Protein AF-M7BWY9-F1 (afdb_monomer)

Foldseek 3Di:
DVVPPVVPPQCVLDPPPPDPQLVVQLVVLLVLPLLLCLQVPPVRPALLNVLLVLVVVLSVLLSVQLVVLDLVSLVVSLVSLLVNLVRDPCSLVVLQVLLVSLVVCVVVVNDDNSNVSNLLSNLVSNVVSSCVPPVCNCVCPPPPSNVSSVVSNVVSVVVVVLVVCVVVDDPVVNVVCVCVVCVVCVVVCVVVCVVVVVVVVVVVVVVVVVVVVDPPCVSVCSSSCSSVVSVVLVVLCCVLVVVVVCVVDPDDDPPPDDDDDDDDDDDDDDDDDDPPDPDDPDPPPPPPPNVRSVVSVVVSVVVVVVSSVVSVVCCVPPRPDDPQWDWDADPVRDTDIDNVNLVVLVCCVPPDDPPDDDDDPPVCPCVSVVSD

Radius of gyration: 30.86 Å; Cα contacts (8 Å, |Δi|>4): 227; chains: 1; bounding box: 88×74×75 Å

Organism: Chelonia mydas (NCBI:txid8469)

InterPro domains:
  IPR003674 Oligosaccharyl transferase, STT3 subunit [PTHR13872] (26-201)
  IPR048307 Oligosaccharyl transferase STT3, N-terminal domain [PF02516] (26-194)

Mean predicted aligned error: 15.37 Å

Nearest PDB structures (foldseek):
  6s7t-assembly1_A  TM=7.954E-01  e=1.958E-26  Homo sapiens
  8b6l-assembly1_I  TM=8.012E-01  e=1.829E-20  Homo sapiens
  6ezn-assembly1_F  TM=8.150E-01  e=1.768E-17  Saccharomyces cerevisiae S288C
  6s7o-assembly1_A  TM=7.608E-01  e=2.836E-18  Homo sapiens
  8agc-assembly1_A  TM=7.585E-01  e=3.847E-16  Saccharomyces cerevisiae

pLDDT: mean 71.1, std 20.07, range [24.83, 95.31]

Sequence (372 aa):
MINKVNLLTGEELIRVPSSIPQLSLSTLFLLKVPGYISRSVAGSFDNEGIAIFALQFTYYLWVKSVKTGSVFWTICCCLSYFYMVSAWGGYVFIINLIPLHVFVLLLMQRYSRRVYIAYSTFYIVGLILSMQIPFVGFQPIRTSEHMAAAGVFALLQAYAFLQYLRDRLTKQEFQTLFFLGVSLAAGVVFLSVIYLTYTVALYAISAVYFAGVMVRLMLTLTPVVCMLSAIAFSNVFEHYLGDDMKRENPPIEDSSDEDDKRNPGNLYDKAGKVRKHVSEQEKTEEGLGPNIKSIVTMLMLMLLMMFAVHCTWVTSNAYSSPSVVLASYNHDGTRNILDDFREAYYWLRQNTDEHARVMSWWDYGYQIAGIR

Secondary structure (DSSP, 8-state):
-TTTTTTHHHHSTT----SHHHHHHHHHHHHH-HHHHTTT-TT---THHHHHHHHHHHHHHHHHHHHH--HHHHHHHHHHHHHHHHH-TTHHHHHHHHHHHHHHHHHTT---HHHHHHHHHHHHHHHHHHHTSTTTTTHHHHSGGGHHHHHHHHHHHHHHHHHHHHHHS-HHHHHHHHHHHHHHHHHHHHHHHHHHHHHHHHHHHHHHHHHTT-GGGHHHHHHHHHHHHHHHHHHHHHHHHHHHHHHHS----------------------------------------HHHHHHHHHHHHHHHHHHHHHHHHHIIIII---SSSEEEE-TTS-EEEE-HHHHHHHHHHHHS-TT------GGGHHHHHHH-

Structure (mmCIF, N/CA/C/O backbone):
data_AF-M7BWY9-F1
#
_entry.id   AF-M7BWY9-F1
#
loop_
_atom_site.group_PDB
_atom_site.id
_atom_site.type_symbol
_atom_site.label_atom_id
_atom_site.label_alt_id
_atom_site.label_comp_id
_atom_site.label_asym_id
_atom_site.label_entity_id
_atom_site.label_seq_id
_atom_site.pdbx_PDB_ins_code
_atom_site.Cartn_x
_atom_site.Cartn_y
_atom_site.Cartn_z
_atom_site.occupancy
_atom_site.B_iso_or_equiv
_atom_site.auth_seq_id
_atom_site.auth_comp_id
_atom_site.auth_asym_id
_atom_site.auth_atom_id
_atom_site.pdbx_PDB_model_num
ATOM 1 N N . MET A 1 1 ? -16.486 18.067 33.242 1.00 29.41 1 MET A N 1
ATOM 2 C CA . MET A 1 1 ? -15.139 18.324 32.677 1.00 29.41 1 MET A CA 1
ATOM 3 C C . MET A 1 1 ? -14.393 17.062 32.231 1.00 29.41 1 MET A C 1
ATOM 5 O O . MET A 1 1 ? -13.594 17.160 31.317 1.00 29.41 1 MET A O 1
ATOM 9 N N . ILE A 1 2 ? -14.688 15.876 32.781 1.00 26.14 2 ILE A N 1
ATOM 10 C CA . ILE A 1 2 ? -13.944 14.630 32.487 1.00 26.14 2 ILE A CA 1
ATOM 11 C C . ILE A 1 2 ? -14.390 13.932 31.175 1.00 26.14 2 ILE A C 1
ATOM 13 O O . ILE A 1 2 ? -13.629 13.175 30.585 1.00 26.14 2 ILE A O 1
ATOM 17 N N . ASN A 1 3 ? -15.570 14.263 30.629 1.00 25.20 3 ASN A N 1
ATOM 18 C CA . ASN A 1 3 ? -16.097 13.623 29.409 1.00 25.20 3 ASN A CA 1
ATOM 19 C C . ASN A 1 3 ? -15.635 14.236 28.071 1.00 25.20 3 ASN A C 1
ATOM 21 O O . ASN A 1 3 ? -15.865 13.620 27.037 1.00 25.20 3 ASN A O 1
ATOM 25 N N . LYS A 1 4 ? -14.982 15.409 28.054 1.00 26.53 4 LYS A N 1
ATOM 26 C CA . LYS A 1 4 ? -14.462 16.017 26.806 1.00 26.53 4 LYS A CA 1
ATOM 27 C C . LYS A 1 4 ? -12.986 15.704 26.531 1.00 26.53 4 LYS A C 1
ATOM 29 O O . LYS A 1 4 ? -12.569 15.780 25.385 1.00 26.53 4 LYS A O 1
ATOM 34 N N . VAL A 1 5 ? -12.220 15.297 27.547 1.00 29.02 5 VAL A N 1
ATOM 35 C CA . VAL A 1 5 ? -10.770 15.038 27.422 1.00 29.02 5 VAL A CA 1
ATOM 36 C C . VAL A 1 5 ? -10.475 13.617 26.914 1.00 29.02 5 VAL A C 1
ATOM 38 O O . VAL A 1 5 ? -9.530 13.415 26.164 1.00 29.02 5 VAL A O 1
ATOM 41 N N . ASN A 1 6 ? -11.342 12.639 27.201 1.00 24.83 6 ASN A N 1
ATOM 42 C CA . ASN A 1 6 ? -11.158 11.251 26.745 1.00 24.83 6 ASN A CA 1
ATOM 43 C C . ASN A 1 6 ? -11.602 10.983 25.294 1.00 24.83 6 ASN A C 1
ATOM 45 O O . ASN A 1 6 ? -11.423 9.874 24.792 1.00 24.83 6 ASN A O 1
ATOM 49 N N . LEU A 1 7 ? -12.193 11.960 24.603 1.00 29.11 7 LEU A N 1
ATOM 50 C CA . LEU A 1 7 ? -12.589 11.822 23.194 1.00 29.11 7 LEU A CA 1
ATOM 51 C C . LEU A 1 7 ? -11.432 12.088 22.216 1.00 29.11 7 LEU A C 1
ATOM 53 O O . LEU A 1 7 ? -11.521 11.682 21.062 1.00 29.11 7 LEU A O 1
ATOM 57 N N . LEU A 1 8 ? -10.337 12.694 22.683 1.00 26.42 8 LEU A N 1
ATOM 58 C CA . LEU A 1 8 ? -9.295 13.255 21.819 1.00 26.42 8 LEU A CA 1
ATOM 59 C C . LEU A 1 8 ? -8.208 12.253 21.394 1.00 26.42 8 LEU A C 1
ATOM 61 O O . LEU A 1 8 ? -7.618 12.412 20.340 1.00 26.42 8 LEU A O 1
ATOM 65 N N . THR A 1 9 ? -7.963 11.165 22.127 1.00 30.28 9 THR A N 1
ATOM 66 C CA . THR A 1 9 ? -6.751 10.352 21.881 1.00 30.28 9 THR A CA 1
ATOM 67 C C . THR A 1 9 ? -6.919 9.172 20.918 1.00 30.28 9 THR A C 1
ATOM 69 O O . THR A 1 9 ? -5.923 8.599 20.490 1.00 30.28 9 THR A O 1
ATOM 72 N N . GLY A 1 10 ? -8.151 8.803 20.541 1.00 29.36 10 GLY A N 1
ATOM 73 C CA . GLY A 1 10 ? -8.414 7.657 19.651 1.00 29.36 10 GLY A CA 1
ATOM 74 C C . GLY A 1 10 ? -9.130 7.993 18.340 1.00 29.36 10 GLY A C 1
ATOM 75 O O . GLY A 1 10 ? -8.879 7.351 17.325 1.00 29.36 10 GLY A O 1
ATOM 76 N N . GLU A 1 11 ? -10.009 9.002 18.330 1.00 32.62 11 GLU A N 1
ATOM 77 C CA . GLU A 1 11 ? -10.729 9.412 17.112 1.00 32.62 11 GLU A CA 1
ATOM 78 C C . GLU A 1 11 ? -9.916 10.355 16.209 1.00 32.62 11 GLU A C 1
ATOM 80 O O . GLU A 1 11 ? -10.221 10.460 15.019 1.00 32.62 11 GLU A O 1
ATOM 85 N N . GLU A 1 12 ? -8.882 11.019 16.738 1.00 32.31 12 GLU A N 1
ATOM 86 C CA . GLU A 1 12 ? -8.052 11.963 15.976 1.00 32.31 12 GLU A CA 1
ATOM 87 C C . GLU A 1 12 ? -7.029 11.277 15.067 1.00 32.31 12 GLU A C 1
ATOM 89 O O . GLU A 1 12 ? -6.789 11.758 13.962 1.00 32.31 12 GLU A O 1
AT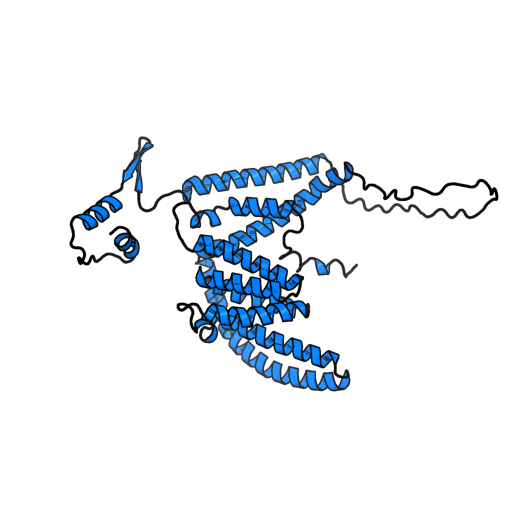OM 94 N N . LEU A 1 13 ? -6.496 10.111 15.456 1.00 35.59 13 LEU A N 1
ATOM 95 C CA . LEU A 1 13 ? -5.474 9.401 14.672 1.00 35.59 13 LEU A CA 1
ATOM 96 C C . LEU A 1 13 ? -6.001 8.891 13.314 1.00 35.59 13 LEU A C 1
ATOM 98 O O . LEU A 1 13 ? -5.225 8.562 12.421 1.00 35.59 13 LEU A O 1
ATOM 102 N N . ILE A 1 14 ? -7.330 8.804 13.173 1.00 39.00 14 ILE A N 1
ATOM 103 C CA . ILE A 1 14 ? -8.039 8.315 11.983 1.00 39.00 14 ILE A CA 1
ATOM 104 C C . ILE A 1 14 ? -9.258 9.208 11.678 1.00 39.00 14 ILE A C 1
ATOM 106 O O . ILE A 1 14 ? -10.333 8.767 11.233 1.00 39.00 14 ILE A O 1
ATOM 110 N N . ARG A 1 15 ? -9.140 10.515 11.922 1.00 42.19 15 ARG A N 1
ATOM 111 C CA . ARG A 1 15 ? -10.117 11.445 11.366 1.00 42.19 15 ARG A CA 1
ATOM 112 C C . ARG A 1 15 ? -9.840 11.536 9.866 1.00 42.19 15 ARG A C 1
ATOM 114 O O . ARG A 1 15 ? -8.854 12.128 9.452 1.00 42.19 15 ARG A O 1
ATOM 121 N N . VAL A 1 16 ? -10.708 10.928 9.045 1.00 49.41 16 VAL A N 1
ATOM 122 C CA . VAL A 1 16 ? -10.871 11.349 7.639 1.00 49.41 16 VAL A CA 1
ATOM 123 C C . VAL A 1 16 ? -10.853 12.880 7.657 1.00 49.41 16 VAL A C 1
ATOM 125 O O . VAL A 1 16 ? -11.656 13.417 8.430 1.00 49.41 16 VAL A O 1
ATOM 128 N N . PRO A 1 17 ? -9.950 13.548 6.912 1.00 50.53 17 PRO A N 1
ATOM 129 C CA . PRO A 1 17 ? -9.792 14.996 6.958 1.00 50.53 17 PRO A CA 1
ATOM 130 C C . PRO A 1 17 ? -11.167 15.650 6.876 1.00 50.53 17 PRO A C 1
ATOM 132 O O . PRO A 1 17 ? -11.873 15.494 5.880 1.00 50.53 17 PRO A O 1
ATOM 135 N N . SER A 1 18 ? -11.607 16.260 7.976 1.00 48.31 18 SER A N 1
ATOM 136 C CA . SER A 1 18 ? -12.975 16.775 8.082 1.00 48.31 18 SER A CA 1
ATOM 137 C C . SER A 1 18 ? -13.082 18.180 7.506 1.00 48.31 18 SER A C 1
ATOM 139 O O . SER A 1 18 ? -14.173 18.606 7.142 1.00 48.31 18 SER A O 1
ATOM 141 N N . SER A 1 19 ? -11.955 18.888 7.410 1.00 59.34 19 SER A N 1
ATOM 142 C CA . SER A 1 19 ? -11.857 20.205 6.796 1.00 59.34 19 SER A CA 1
ATOM 143 C C . SER A 1 19 ? -11.125 20.119 5.450 1.00 59.34 19 SER A C 1
ATOM 145 O O . SER A 1 19 ? -10.112 19.435 5.298 1.00 59.34 19 SER A O 1
ATOM 147 N N . ILE A 1 20 ? -11.653 20.839 4.455 1.00 63.94 20 ILE A N 1
ATOM 148 C CA . ILE A 1 20 ? -11.063 21.013 3.117 1.00 63.94 20 ILE A CA 1
ATOM 149 C C . ILE A 1 20 ? -9.551 21.356 3.171 1.00 63.94 20 ILE A C 1
ATOM 151 O O . ILE A 1 20 ? -8.794 20.734 2.423 1.00 63.94 20 ILE A O 1
ATOM 155 N N . PRO A 1 21 ? -9.055 22.250 4.059 1.00 61.56 21 PRO A N 1
ATOM 156 C CA . PRO A 1 21 ? -7.620 22.561 4.143 1.00 61.56 21 PRO A CA 1
ATOM 157 C C . PRO A 1 21 ? -6.726 21.378 4.551 1.00 61.56 21 PRO A C 1
ATOM 159 O O . PRO A 1 21 ? -5.642 21.222 3.986 1.00 61.56 21 PRO A O 1
ATOM 162 N N . GLN A 1 22 ? -7.175 20.508 5.465 1.00 66.38 22 GLN A N 1
ATOM 163 C CA . GLN A 1 22 ? -6.421 19.309 5.864 1.00 66.38 22 GLN A CA 1
ATOM 164 C C . GLN A 1 22 ? -6.230 18.353 4.683 1.00 66.38 22 GLN A C 1
ATOM 166 O O . GLN A 1 22 ? -5.149 17.787 4.493 1.00 66.38 22 GLN A O 1
ATOM 171 N N . LEU A 1 23 ? -7.275 18.189 3.866 1.00 60.34 23 LEU A N 1
ATOM 172 C CA . LEU A 1 23 ? -7.247 17.318 2.694 1.00 60.34 23 LEU A CA 1
ATOM 173 C C . LEU A 1 23 ? -6.292 17.857 1.619 1.00 60.34 23 LEU A C 1
ATOM 175 O O . LEU A 1 23 ? -5.491 17.097 1.071 1.00 60.34 23 LEU A O 1
ATOM 179 N N . SER A 1 24 ? -6.328 19.166 1.361 1.00 66.88 24 SER A N 1
ATOM 180 C CA . SER A 1 24 ? -5.457 19.818 0.378 1.00 66.88 24 SER A CA 1
ATOM 181 C C . SER A 1 24 ? -3.974 19.715 0.752 1.00 66.88 24 SER A C 1
ATOM 183 O O . SER A 1 24 ? -3.158 19.347 -0.092 1.00 66.88 24 SER A O 1
ATOM 185 N N . LEU A 1 25 ? -3.620 19.957 2.022 1.00 72.31 25 LEU A N 1
ATOM 186 C CA . LEU A 1 25 ? -2.240 19.813 2.509 1.00 72.31 25 LEU A CA 1
ATOM 187 C C . LEU A 1 25 ? -1.753 18.359 2.456 1.00 72.31 25 LEU A C 1
ATOM 189 O O . LEU A 1 25 ? -0.648 18.099 1.981 1.00 72.31 25 LEU A O 1
ATOM 193 N N . SER A 1 26 ? -2.595 17.405 2.870 1.00 59.25 26 SER A N 1
ATOM 194 C CA . SER A 1 26 ? -2.268 15.970 2.806 1.00 59.25 26 SER A CA 1
ATOM 195 C C . SER A 1 26 ? -1.977 15.528 1.372 1.00 59.25 26 SER A C 1
ATOM 197 O O . SER A 1 26 ? -1.011 14.810 1.117 1.00 59.25 26 SER A O 1
ATOM 199 N N . THR A 1 27 ? -2.795 15.998 0.426 1.00 69.62 27 THR A N 1
ATOM 200 C CA . THR A 1 27 ? -2.646 15.699 -1.004 1.00 69.62 27 THR A CA 1
ATOM 201 C C . THR A 1 27 ? -1.350 16.289 -1.558 1.00 69.62 27 THR A C 1
ATOM 203 O O . THR A 1 27 ? -0.621 15.607 -2.275 1.00 69.62 27 THR A O 1
ATOM 206 N N . LEU A 1 28 ? -1.014 17.528 -1.184 1.00 75.31 28 LEU A N 1
ATOM 207 C CA . LEU A 1 28 ? 0.214 18.192 -1.624 1.00 75.31 28 LEU A CA 1
ATOM 208 C C . LEU A 1 28 ? 1.478 17.476 -1.120 1.00 75.31 28 LEU A C 1
ATOM 210 O O . LEU A 1 28 ? 2.445 17.331 -1.870 1.00 75.31 28 LEU A O 1
ATOM 214 N N . PHE A 1 29 ? 1.472 17.009 0.130 1.00 77.62 29 PHE A N 1
ATOM 215 C CA . PHE A 1 29 ? 2.588 16.249 0.694 1.00 77.62 29 PHE A CA 1
ATOM 216 C C . PHE A 1 29 ? 2.755 14.886 0.034 1.00 77.62 29 PHE A C 1
ATOM 218 O O . PHE A 1 29 ? 3.870 14.537 -0.351 1.00 77.62 29 PHE A O 1
ATOM 225 N N . LEU A 1 30 ? 1.659 14.150 -0.155 1.00 71.69 30 LEU A N 1
ATOM 226 C CA . LEU A 1 30 ? 1.676 12.859 -0.844 1.00 71.69 30 LEU A CA 1
ATOM 227 C C . LEU A 1 30 ? 2.180 12.967 -2.285 1.00 71.69 30 LEU A C 1
ATOM 229 O O . LEU A 1 30 ? 2.897 12.088 -2.750 1.00 71.69 30 LEU A O 1
ATOM 233 N N . LEU A 1 31 ? 1.842 14.051 -2.985 1.00 76.00 31 LEU A N 1
ATOM 234 C CA . LEU A 1 31 ? 2.234 14.239 -4.380 1.00 76.00 31 LEU A CA 1
ATOM 235 C C . LEU A 1 31 ? 3.740 14.493 -4.552 1.00 76.00 31 LEU A C 1
ATOM 237 O O . LEU A 1 31 ? 4.307 14.110 -5.571 1.00 76.00 31 LEU A O 1
ATOM 241 N N . LYS A 1 32 ? 4.395 15.140 -3.579 1.00 77.44 32 LYS A N 1
ATOM 242 C CA . LYS A 1 32 ? 5.816 15.520 -3.678 1.00 77.44 32 LYS A CA 1
ATOM 243 C C . LYS A 1 32 ? 6.780 14.628 -2.901 1.00 77.44 32 LYS A C 1
ATOM 245 O O . LYS A 1 32 ? 7.986 14.771 -3.080 1.00 77.44 32 LYS A O 1
ATOM 250 N N . VAL A 1 33 ? 6.297 13.744 -2.031 1.00 80.12 33 VAL A N 1
ATOM 251 C CA . VAL A 1 33 ? 7.177 12.995 -1.127 1.00 80.12 33 VAL A CA 1
ATOM 252 C C . VAL A 1 33 ? 8.142 12.067 -1.898 1.00 80.12 33 VAL A C 1
ATOM 254 O O . VAL A 1 33 ? 7.693 11.180 -2.630 1.00 80.12 33 VAL A O 1
ATOM 257 N N . PRO A 1 34 ? 9.474 12.205 -1.721 1.00 79.62 34 PRO A N 1
ATOM 258 C CA . PRO A 1 34 ? 10.450 11.459 -2.520 1.00 79.62 34 PRO A CA 1
ATOM 2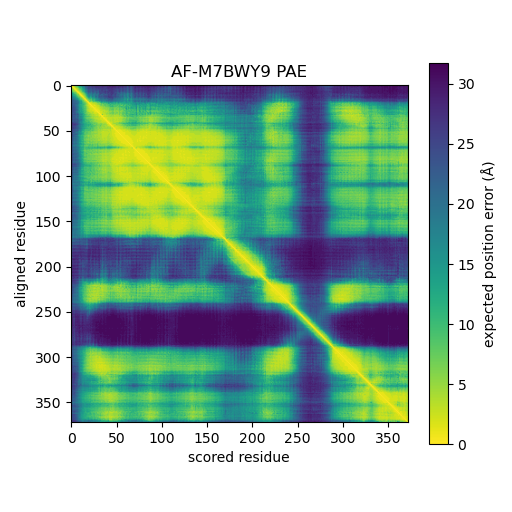59 C C . PRO A 1 34 ? 10.385 9.945 -2.307 1.00 79.62 34 PRO A C 1
ATOM 261 O O . PRO A 1 34 ? 10.650 9.181 -3.231 1.00 79.62 34 PRO A O 1
ATOM 264 N N . GLY A 1 35 ? 9.975 9.502 -1.112 1.00 75.38 35 GLY A N 1
ATOM 265 C CA . GLY A 1 35 ? 9.791 8.082 -0.807 1.00 75.38 35 GLY A CA 1
ATOM 266 C C . GLY A 1 35 ? 8.780 7.406 -1.737 1.00 75.38 35 GLY A C 1
ATOM 267 O O . GLY A 1 35 ? 9.060 6.328 -2.255 1.00 75.38 35 GLY A O 1
ATOM 268 N N . TYR A 1 36 ? 7.654 8.069 -2.024 1.00 76.44 36 TYR A N 1
ATOM 269 C CA . TYR A 1 36 ? 6.657 7.579 -2.982 1.00 76.44 36 TYR A CA 1
ATOM 270 C C . TYR A 1 36 ? 7.154 7.698 -4.428 1.00 76.44 36 TYR A C 1
ATOM 272 O O . TYR A 1 36 ? 7.030 6.752 -5.209 1.00 76.44 36 TYR A O 1
ATOM 280 N N . ILE A 1 37 ? 7.766 8.837 -4.775 1.00 81.12 37 ILE A N 1
ATOM 281 C CA . ILE A 1 37 ? 8.266 9.095 -6.133 1.00 81.12 37 ILE A CA 1
ATOM 282 C C . ILE A 1 37 ? 9.319 8.062 -6.537 1.00 81.12 37 ILE A C 1
ATOM 284 O O . ILE A 1 37 ? 9.273 7.581 -7.661 1.00 81.12 37 ILE A O 1
ATOM 288 N N . SER A 1 38 ? 10.197 7.639 -5.622 1.00 78.81 38 SER A N 1
ATOM 289 C CA . SER A 1 38 ? 11.270 6.668 -5.896 1.00 78.81 38 SER A CA 1
ATOM 290 C C . SER A 1 38 ? 10.808 5.344 -6.525 1.00 78.81 38 SER A C 1
ATOM 292 O O . SER A 1 38 ? 11.598 4.672 -7.183 1.00 78.81 38 SER A O 1
ATOM 294 N N . ARG A 1 39 ? 9.536 4.972 -6.337 1.00 74.19 39 ARG A N 1
ATOM 295 C CA . ARG A 1 39 ? 8.922 3.734 -6.846 1.00 74.19 39 ARG A CA 1
ATOM 296 C C . ARG A 1 39 ? 7.756 3.979 -7.807 1.00 74.19 39 ARG A C 1
ATOM 298 O O . ARG A 1 39 ? 7.114 3.033 -8.243 1.00 74.19 39 ARG A O 1
ATOM 305 N N . SER A 1 40 ? 7.478 5.242 -8.135 1.00 81.56 40 SER A N 1
ATOM 306 C CA . SER A 1 40 ? 6.398 5.659 -9.042 1.00 81.56 40 SER A CA 1
ATOM 307 C C . SER A 1 40 ? 6.873 6.636 -10.127 1.00 81.56 40 SER A C 1
ATOM 309 O O . SER A 1 40 ? 6.069 7.352 -10.726 1.00 81.56 40 SER A O 1
ATOM 311 N N . VAL A 1 41 ? 8.185 6.673 -10.402 1.00 82.62 41 VAL A N 1
ATOM 312 C CA . VAL A 1 41 ? 8.764 7.483 -11.486 1.00 82.62 41 VAL A CA 1
ATOM 313 C C . VAL A 1 41 ? 8.197 7.036 -12.835 1.00 82.62 41 VAL A C 1
ATOM 315 O O . VAL A 1 41 ? 8.050 5.842 -13.100 1.00 82.62 41 VAL A O 1
ATOM 318 N N . ALA A 1 42 ? 7.922 7.994 -13.720 1.00 79.06 42 ALA A N 1
ATOM 319 C CA . ALA A 1 42 ? 7.533 7.707 -15.096 1.00 79.06 42 ALA A CA 1
ATOM 320 C C . ALA A 1 42 ? 8.567 6.789 -15.781 1.00 79.06 42 ALA A C 1
ATOM 322 O O . ALA A 1 42 ? 9.757 7.091 -15.805 1.00 79.06 42 ALA A O 1
ATOM 323 N N . GLY A 1 43 ? 8.104 5.662 -16.327 1.00 77.62 43 GLY A N 1
ATOM 324 C CA . GLY A 1 43 ? 8.961 4.614 -16.898 1.00 77.62 43 GLY A CA 1
ATOM 325 C C . GLY A 1 43 ? 9.251 3.442 -15.950 1.00 77.62 43 GLY A C 1
ATOM 326 O O . GLY A 1 43 ? 9.712 2.402 -16.411 1.00 77.62 43 GLY A O 1
ATOM 327 N N . SER A 1 44 ? 8.925 3.559 -14.658 1.00 79.25 44 SER A N 1
ATOM 328 C CA . SER A 1 44 ? 8.926 2.441 -13.709 1.00 79.25 44 SER A CA 1
ATOM 329 C C . SER A 1 44 ? 7.540 1.790 -13.675 1.00 79.25 44 SER A C 1
ATOM 331 O O . SER A 1 44 ? 6.622 2.281 -13.022 1.00 79.25 44 SER A O 1
ATOM 333 N N . PHE A 1 45 ? 7.369 0.697 -14.423 1.00 80.00 45 PHE A N 1
ATOM 334 C CA . PHE A 1 45 ? 6.132 -0.091 -14.428 1.00 80.00 45 PHE A CA 1
ATOM 335 C C . PHE A 1 45 ? 6.201 -1.203 -13.372 1.00 80.00 45 PHE A C 1
ATOM 337 O O . PHE A 1 45 ? 6.248 -2.387 -13.699 1.00 80.00 45 PHE A O 1
ATOM 344 N N . ASP A 1 46 ? 6.280 -0.807 -12.101 1.00 82.38 46 ASP A N 1
ATOM 345 C CA . ASP A 1 46 ? 6.239 -1.728 -10.961 1.00 82.38 46 ASP A CA 1
ATOM 346 C C . ASP A 1 46 ? 4.844 -1.722 -10.313 1.00 82.38 46 ASP A C 1
ATOM 348 O O . ASP A 1 46 ? 4.104 -0.733 -10.353 1.00 82.38 46 ASP A O 1
ATOM 352 N N . ASN A 1 47 ? 4.485 -2.830 -9.672 1.00 83.31 47 ASN A N 1
ATOM 353 C CA . ASN A 1 47 ? 3.174 -3.032 -9.056 1.00 83.31 47 ASN A CA 1
ATOM 354 C C . ASN A 1 47 ? 2.956 -2.135 -7.822 1.00 83.31 47 ASN A C 1
ATOM 356 O O . ASN A 1 47 ? 1.822 -1.937 -7.382 1.00 83.31 47 ASN A O 1
ATOM 360 N N . GLU A 1 48 ? 4.030 -1.570 -7.262 1.00 77.44 48 GLU A N 1
ATOM 361 C CA . GLU A 1 48 ? 3.998 -0.769 -6.034 1.00 77.44 48 GLU A CA 1
ATOM 362 C C . GLU A 1 48 ? 3.163 0.517 -6.174 1.00 77.44 48 GLU A C 1
ATOM 364 O O . GLU A 1 48 ? 2.443 0.877 -5.241 1.00 77.44 48 GLU A O 1
ATOM 369 N N . GLY A 1 49 ? 3.179 1.181 -7.337 1.00 77.25 49 GLY A N 1
ATOM 370 C CA . GLY A 1 49 ? 2.414 2.418 -7.548 1.00 77.25 49 GLY A CA 1
ATOM 371 C C . GLY A 1 49 ? 0.899 2.211 -7.431 1.00 77.25 49 GLY A C 1
ATOM 372 O O . GLY A 1 49 ? 0.211 2.929 -6.702 1.00 77.25 49 GLY A O 1
ATOM 373 N N . ILE A 1 50 ? 0.380 1.171 -8.091 1.00 85.12 50 ILE A N 1
ATOM 374 C CA . ILE A 1 50 ? -1.039 0.789 -8.018 1.00 85.12 50 ILE A CA 1
ATOM 375 C C . ILE A 1 50 ? -1.393 0.289 -6.610 1.00 85.12 50 ILE A C 1
ATOM 377 O O . ILE A 1 50 ? -2.468 0.597 -6.085 1.00 85.12 50 ILE A O 1
ATOM 381 N N . ALA A 1 51 ? -0.477 -0.442 -5.971 1.00 80.44 51 ALA A N 1
ATOM 382 C CA . ALA A 1 51 ? -0.684 -1.003 -4.642 1.00 80.44 51 ALA A CA 1
ATOM 383 C C . ALA A 1 51 ? -0.911 0.067 -3.568 1.00 80.44 51 ALA A C 1
ATOM 385 O O . ALA A 1 51 ? -1.785 -0.087 -2.718 1.00 80.44 51 ALA A O 1
ATOM 386 N N . ILE A 1 52 ? -0.163 1.172 -3.599 1.00 78.94 52 ILE A N 1
ATOM 387 C CA . ILE A 1 52 ? -0.300 2.248 -2.604 1.00 78.94 52 ILE A CA 1
ATOM 388 C C . ILE A 1 52 ? -1.657 2.944 -2.736 1.00 78.94 52 ILE A C 1
ATOM 390 O O . ILE A 1 52 ? -2.315 3.210 -1.726 1.00 78.94 52 ILE A O 1
ATOM 394 N N . PHE A 1 53 ? -2.114 3.188 -3.968 1.00 83.25 53 PHE A N 1
ATOM 395 C CA . PHE A 1 53 ? -3.452 3.721 -4.216 1.00 83.25 53 PHE A CA 1
ATOM 396 C C . PHE A 1 53 ? -4.537 2.779 -3.673 1.00 83.25 53 PHE A C 1
ATOM 398 O O . PHE A 1 53 ? -5.405 3.207 -2.906 1.00 83.25 53 PHE A O 1
ATOM 405 N N . ALA A 1 54 ? -4.454 1.486 -4.005 1.00 82.38 54 ALA A N 1
ATOM 406 C CA . ALA A 1 54 ? -5.389 0.469 -3.528 1.00 82.38 54 ALA A CA 1
ATOM 407 C C . ALA A 1 54 ? -5.393 0.352 -1.993 1.00 82.38 54 ALA A C 1
ATOM 409 O O . ALA A 1 54 ? -6.453 0.232 -1.372 1.00 82.38 54 ALA A O 1
ATOM 410 N N . LEU A 1 55 ? -4.222 0.440 -1.362 1.00 77.81 55 LEU A N 1
ATOM 411 C CA . LEU A 1 55 ? -4.051 0.409 0.089 1.00 77.81 55 LEU A CA 1
ATOM 412 C C . LEU A 1 55 ? -4.726 1.610 0.762 1.00 77.81 55 LEU A C 1
ATOM 414 O O . LEU A 1 55 ? -5.538 1.425 1.672 1.00 77.81 55 LEU A O 1
ATOM 418 N N . GLN A 1 56 ? -4.462 2.831 0.287 1.00 75.31 56 GLN A N 1
ATOM 419 C CA . GLN A 1 56 ? -5.064 4.045 0.846 1.00 75.31 56 GLN A CA 1
ATOM 420 C C . GLN A 1 56 ? -6.586 4.060 0.656 1.00 75.31 56 GLN A C 1
ATOM 422 O O . GLN A 1 56 ? -7.328 4.442 1.567 1.00 75.31 56 GLN A O 1
ATOM 427 N N . PHE A 1 57 ? -7.062 3.602 -0.503 1.00 83.56 57 PHE A N 1
ATOM 428 C CA . PHE A 1 57 ? -8.487 3.498 -0.796 1.00 83.56 57 PHE A CA 1
ATOM 429 C C . PHE A 1 57 ? -9.188 2.467 0.104 1.00 83.56 57 PHE A C 1
ATOM 431 O O . PHE A 1 57 ? -10.255 2.748 0.658 1.00 83.56 57 PHE A O 1
ATOM 438 N N . THR A 1 58 ? -8.547 1.320 0.349 1.00 83.56 58 THR A N 1
ATOM 439 C CA . THR A 1 58 ? -9.056 0.286 1.264 1.00 83.56 58 THR A CA 1
ATOM 440 C C . THR A 1 58 ? -9.163 0.818 2.694 1.00 83.56 58 THR A C 1
ATOM 442 O O . THR A 1 58 ? -10.201 0.649 3.336 1.00 83.56 58 THR A O 1
ATOM 445 N N . TYR A 1 59 ? -8.146 1.531 3.192 1.00 79.75 59 TYR A N 1
ATOM 446 C CA . TYR A 1 59 ? -8.212 2.136 4.526 1.00 79.75 59 TYR A CA 1
ATOM 447 C C . TYR A 1 59 ? -9.278 3.223 4.635 1.00 79.75 59 TYR A C 1
ATOM 449 O O . TYR A 1 59 ? -10.008 3.262 5.627 1.00 79.75 59 TYR A O 1
ATOM 457 N N . TYR A 1 60 ? -9.435 4.064 3.613 1.00 80.06 60 TYR A N 1
ATOM 458 C CA . TYR A 1 60 ? -10.513 5.051 3.578 1.00 80.06 60 TYR A CA 1
ATOM 459 C C . TYR A 1 60 ? -11.895 4.386 3.698 1.00 80.06 60 TYR A C 1
ATOM 461 O O . TYR A 1 60 ? -12.709 4.784 4.540 1.00 80.06 60 TYR A O 1
ATOM 469 N N . LEU A 1 61 ? -12.154 3.345 2.898 1.00 83.50 61 LEU A N 1
ATOM 470 C CA . LEU A 1 61 ? -13.423 2.615 2.921 1.00 83.50 61 LEU A CA 1
ATOM 471 C C . LEU A 1 61 ? -13.646 1.875 4.241 1.00 83.50 61 LEU A C 1
ATOM 473 O O . LEU A 1 61 ? -14.766 1.881 4.753 1.00 83.50 61 LEU A O 1
ATOM 477 N N . TRP A 1 62 ? -12.596 1.299 4.829 1.00 84.00 62 TRP A N 1
ATOM 478 C CA . TRP A 1 62 ? -12.656 0.671 6.148 1.00 84.00 62 TRP A CA 1
ATOM 479 C C . TRP A 1 62 ? -13.092 1.667 7.229 1.00 84.00 62 TRP A C 1
ATOM 481 O O . TRP A 1 62 ? -14.061 1.428 7.950 1.00 84.00 62 TRP A O 1
ATOM 491 N N . VAL A 1 63 ? -12.438 2.827 7.304 1.00 79.12 63 VAL A N 1
ATOM 492 C CA . VAL A 1 63 ? -12.758 3.866 8.295 1.00 79.12 63 VAL A CA 1
ATOM 493 C C . VAL A 1 63 ? -14.178 4.387 8.102 1.00 79.12 63 VAL A C 1
ATOM 495 O O . VAL A 1 63 ? -14.924 4.556 9.070 1.00 79.12 63 VAL A O 1
ATOM 498 N N . LYS A 1 64 ? -14.585 4.602 6.848 1.00 79.69 64 LYS A N 1
ATOM 499 C CA . LYS A 1 64 ? -15.952 5.003 6.507 1.00 79.69 64 LYS A CA 1
ATOM 500 C C . LYS A 1 64 ? -16.969 3.941 6.929 1.00 79.69 64 LYS A C 1
ATOM 502 O O . LYS A 1 64 ? -17.988 4.275 7.531 1.00 79.69 64 LYS A O 1
ATOM 507 N N . SER A 1 65 ? -16.664 2.666 6.694 1.00 85.81 65 SER A N 1
ATOM 508 C CA . SER A 1 65 ? -17.497 1.536 7.102 1.00 85.81 65 SER A CA 1
ATOM 509 C C . SER A 1 65 ? -17.666 1.461 8.620 1.00 85.81 65 SER A C 1
ATOM 511 O O . SER A 1 65 ? -18.796 1.327 9.086 1.00 85.81 65 SER A O 1
ATOM 513 N N . VAL A 1 66 ? -16.596 1.642 9.401 1.00 83.75 66 VAL A N 1
ATOM 514 C CA . VAL A 1 66 ? -16.662 1.641 10.873 1.00 83.75 66 VAL A CA 1
ATOM 515 C C . VAL A 1 66 ? -17.495 2.815 11.406 1.00 83.75 66 VAL A C 1
ATOM 517 O O . VAL A 1 66 ? -18.296 2.633 12.325 1.00 83.75 66 VAL A O 1
ATOM 520 N N . LYS A 1 67 ? -17.367 4.010 10.809 1.00 81.88 67 LYS A N 1
ATOM 521 C CA . LYS A 1 67 ? -18.137 5.200 11.215 1.00 81.88 67 LYS A CA 1
ATOM 522 C C . LYS A 1 67 ? -19.632 5.052 10.928 1.00 81.88 67 LYS A C 1
ATOM 524 O O . LYS A 1 67 ? -20.457 5.302 11.814 1.00 81.88 67 LYS A O 1
ATOM 529 N N . THR A 1 68 ? -19.987 4.632 9.712 1.00 82.50 68 THR A N 1
ATOM 530 C CA . THR A 1 68 ? -21.388 4.485 9.286 1.00 82.50 68 THR A CA 1
ATOM 531 C C . THR A 1 68 ? -22.037 3.223 9.862 1.00 82.50 68 THR A C 1
ATOM 533 O O . THR A 1 68 ? -23.218 3.241 10.189 1.00 82.50 68 THR A O 1
ATOM 536 N N . GLY A 1 69 ? -21.285 2.128 10.006 1.00 82.94 69 GLY A N 1
ATOM 537 C CA . GLY A 1 69 ? -21.805 0.816 10.403 1.00 82.94 69 GLY A CA 1
ATOM 538 C C . GLY A 1 69 ? -22.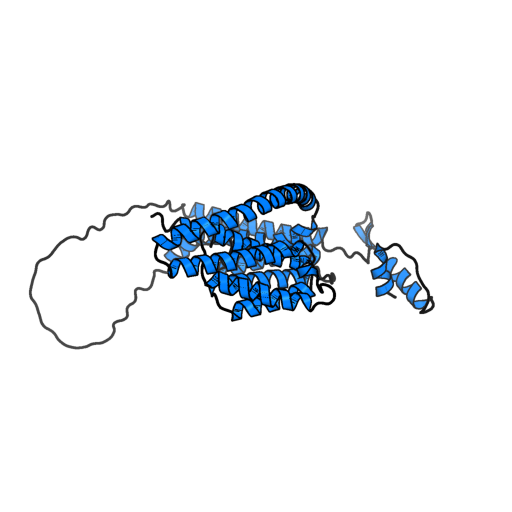671 0.140 9.335 1.00 82.94 69 GLY A C 1
ATOM 539 O O . GLY A 1 69 ? -23.496 -0.703 9.674 1.00 82.94 69 GLY A O 1
ATOM 540 N N . SER A 1 70 ? -22.526 0.532 8.063 1.00 88.88 70 SER A N 1
ATOM 541 C CA . SER A 1 70 ? -23.295 -0.032 6.948 1.00 88.88 70 SER A CA 1
ATOM 542 C C . SER A 1 70 ? -22.506 -1.113 6.214 1.00 88.88 70 SER A C 1
ATOM 544 O O . SER A 1 70 ? -21.336 -0.919 5.874 1.00 88.88 70 SER A O 1
ATOM 546 N N . VAL A 1 71 ? -23.203 -2.213 5.918 1.00 93.50 71 VAL A N 1
ATOM 547 C CA . VAL A 1 71 ? -22.710 -3.371 5.159 1.00 93.50 71 VAL A CA 1
ATOM 548 C C . VAL A 1 71 ? -22.273 -2.970 3.748 1.00 93.50 71 VAL A C 1
ATOM 550 O O . VAL A 1 71 ? -21.287 -3.497 3.247 1.00 93.50 71 VAL A O 1
ATOM 553 N N . PHE A 1 72 ? -22.945 -1.994 3.125 1.00 93.88 72 PHE A N 1
ATOM 554 C CA . PHE A 1 72 ? -22.599 -1.516 1.783 1.00 93.88 72 PHE A CA 1
ATOM 555 C C . PHE A 1 72 ? -21.149 -1.016 1.712 1.00 93.88 72 PHE A C 1
ATOM 557 O O . PHE A 1 72 ? -20.368 -1.483 0.886 1.00 93.88 72 PHE A O 1
ATOM 564 N N . TRP A 1 73 ? -20.756 -0.131 2.636 1.00 90.94 73 TRP A N 1
ATOM 565 C CA . TRP A 1 73 ? -19.383 0.379 2.695 1.00 90.94 73 TRP A CA 1
ATOM 566 C C . TRP A 1 73 ? -18.374 -0.728 3.005 1.00 90.94 73 TRP A C 1
ATOM 568 O O . TRP A 1 73 ? -17.241 -0.667 2.531 1.00 90.94 73 TRP A O 1
ATOM 578 N N . THR A 1 74 ? -18.780 -1.753 3.761 1.00 93.56 74 THR A N 1
ATOM 579 C CA . THR A 1 74 ? -17.932 -2.919 4.019 1.00 93.56 74 THR A CA 1
ATOM 580 C C . THR A 1 74 ? -17.718 -3.759 2.767 1.00 93.56 74 THR A C 1
ATOM 582 O O . THR A 1 74 ? -16.587 -4.136 2.496 1.00 93.56 74 THR A O 1
ATOM 585 N N . ILE A 1 75 ? -18.759 -4.008 1.971 1.00 95.19 75 ILE A N 1
ATOM 586 C CA . ILE A 1 75 ? -18.633 -4.751 0.711 1.00 95.19 75 ILE A CA 1
ATOM 587 C C . ILE A 1 75 ? -17.733 -3.986 -0.265 1.00 95.19 75 ILE A C 1
ATOM 589 O O . ILE A 1 75 ? -16.835 -4.583 -0.854 1.00 95.19 75 ILE A O 1
ATOM 593 N N . CYS A 1 76 ? -17.891 -2.663 -0.382 1.00 93.69 76 CYS A N 1
ATOM 594 C CA . CYS A 1 76 ? -16.964 -1.842 -1.166 1.00 93.69 76 CYS A CA 1
ATOM 595 C C . CYS A 1 76 ? -15.518 -1.968 -0.655 1.00 93.69 76 CYS A C 1
ATOM 597 O O . CYS A 1 76 ? -14.593 -2.079 -1.457 1.00 93.69 76 CYS A O 1
ATOM 599 N N . CYS A 1 77 ? -15.318 -1.991 0.668 1.00 91.94 77 CYS A N 1
ATOM 600 C CA . CYS A 1 77 ? -14.006 -2.229 1.272 1.00 91.94 77 CYS A CA 1
ATOM 601 C C . CYS A 1 77 ? -13.451 -3.616 0.902 1.00 91.94 77 CYS A C 1
ATOM 603 O O . CYS A 1 77 ? -12.285 -3.722 0.538 1.00 91.94 77 CYS A O 1
ATOM 605 N N . CYS A 1 78 ? -14.277 -4.667 0.914 1.00 94.81 78 CYS A N 1
ATOM 606 C CA . CYS A 1 78 ? -13.878 -6.013 0.495 1.00 94.81 78 CYS A CA 1
ATOM 607 C C . CYS A 1 78 ? -13.485 -6.079 -0.983 1.00 94.81 78 CYS A C 1
ATOM 609 O O . CYS A 1 78 ? -12.509 -6.743 -1.311 1.00 94.81 78 CYS A O 1
ATOM 611 N N . LEU A 1 79 ? -14.206 -5.382 -1.865 1.00 94.62 79 LEU A N 1
ATOM 612 C CA . LEU A 1 79 ? -13.860 -5.300 -3.288 1.00 94.62 79 LEU A CA 1
ATOM 613 C C . LEU A 1 79 ? -12.532 -4.563 -3.500 1.00 94.62 79 LEU A C 1
ATOM 615 O O . LEU A 1 79 ? -11.691 -5.010 -4.275 1.00 94.62 79 LEU A O 1
ATOM 619 N N . SER A 1 80 ? -12.308 -3.474 -2.764 1.00 92.00 80 SER A N 1
ATOM 620 C CA . SER A 1 80 ? -11.024 -2.766 -2.757 1.00 92.00 80 SER A CA 1
ATOM 621 C C . SER A 1 80 ? -9.887 -3.641 -2.215 1.00 92.00 80 SER A C 1
ATOM 623 O O . SER A 1 80 ? -8.792 -3.661 -2.773 1.00 92.00 80 SER A O 1
ATOM 625 N N . TYR A 1 81 ? -10.146 -4.413 -1.158 1.00 93.06 81 TYR A N 1
ATOM 626 C CA . TYR A 1 81 ? -9.188 -5.369 -0.612 1.00 93.06 81 TYR A CA 1
ATOM 627 C C . TYR A 1 81 ? -8.873 -6.488 -1.612 1.00 93.06 81 TYR A C 1
ATOM 629 O O . TYR A 1 81 ? -7.709 -6.816 -1.804 1.00 93.06 81 TYR A O 1
ATOM 637 N N . PHE A 1 82 ? -9.875 -7.023 -2.310 1.00 94.69 82 PHE A N 1
ATOM 638 C CA . PHE A 1 82 ? -9.676 -8.001 -3.379 1.00 94.69 82 PHE A CA 1
ATOM 639 C C . PHE A 1 82 ? -8.791 -7.450 -4.504 1.00 94.69 82 PHE A C 1
ATOM 641 O O . PHE A 1 82 ? -7.843 -8.112 -4.926 1.00 94.69 82 PHE A O 1
ATOM 648 N N . TYR A 1 83 ? -9.039 -6.206 -4.925 1.00 93.56 83 TYR A N 1
ATOM 649 C CA . TYR A 1 83 ? -8.184 -5.520 -5.890 1.00 93.56 83 TYR A CA 1
ATOM 650 C C . TYR A 1 83 ? -6.734 -5.421 -5.392 1.00 93.56 83 TYR A C 1
ATOM 652 O O . TYR A 1 83 ? -5.807 -5.771 -6.119 1.00 93.56 83 TYR A O 1
ATOM 660 N N . MET A 1 84 ? -6.529 -5.051 -4.127 1.00 89.12 84 MET A N 1
ATOM 661 C CA . MET A 1 84 ? -5.199 -5.008 -3.519 1.00 89.12 84 MET A CA 1
ATOM 662 C C . MET A 1 84 ? -4.501 -6.377 -3.506 1.00 89.12 84 MET A C 1
ATOM 664 O O . MET A 1 84 ? -3.326 -6.458 -3.857 1.00 89.12 84 MET A O 1
ATOM 668 N N . VAL A 1 85 ? -5.213 -7.450 -3.145 1.00 92.06 85 VAL A N 1
ATOM 669 C CA . VAL A 1 85 ? -4.684 -8.829 -3.151 1.00 92.06 85 VAL A CA 1
ATOM 670 C C . VAL A 1 85 ? -4.224 -9.232 -4.555 1.00 92.06 85 VAL A C 1
ATOM 672 O O . VAL A 1 85 ? -3.201 -9.896 -4.696 1.00 92.06 85 VAL A O 1
ATOM 675 N N . SER A 1 86 ? -4.948 -8.803 -5.593 1.00 90.88 86 SER A N 1
ATOM 676 C CA . SER A 1 86 ? -4.573 -9.074 -6.985 1.00 90.88 86 SER A CA 1
ATOM 677 C C . SER A 1 86 ? -3.382 -8.242 -7.481 1.00 90.88 86 SER A C 1
ATOM 679 O O . SER A 1 86 ? -2.657 -8.694 -8.362 1.00 90.88 86 SER A O 1
ATOM 681 N N . ALA A 1 87 ? -3.168 -7.048 -6.918 1.00 87.94 87 ALA A N 1
ATOM 682 C CA . ALA A 1 87 ? -2.142 -6.112 -7.372 1.00 87.94 87 ALA A CA 1
ATOM 683 C C . ALA A 1 87 ? -0.784 -6.323 -6.682 1.00 87.94 87 ALA A C 1
ATOM 685 O O . ALA A 1 87 ? 0.256 -6.209 -7.329 1.00 87.94 87 ALA A O 1
ATOM 686 N N . TRP A 1 88 ? -0.761 -6.605 -5.372 1.00 87.31 88 TRP A N 1
ATOM 687 C CA . TRP A 1 88 ? 0.493 -6.675 -4.615 1.00 87.31 88 TRP A CA 1
ATOM 688 C C . TRP A 1 88 ? 0.417 -7.556 -3.366 1.00 87.31 88 TRP A C 1
ATOM 690 O O . TRP A 1 88 ? -0.564 -7.551 -2.626 1.00 87.31 88 TRP A O 1
ATOM 700 N N . GLY A 1 89 ? 1.524 -8.246 -3.063 1.00 83.31 89 GLY A N 1
ATOM 701 C CA . GLY A 1 89 ? 1.665 -9.134 -1.900 1.00 83.31 89 GLY A CA 1
ATOM 702 C C . GLY A 1 89 ? 1.535 -8.448 -0.533 1.00 83.31 89 GLY A C 1
ATOM 703 O O . GLY A 1 89 ? 1.330 -9.115 0.477 1.00 83.31 89 GLY A O 1
ATOM 704 N N . GLY A 1 90 ? 1.577 -7.114 -0.470 1.00 78.19 90 GLY A N 1
ATOM 705 C CA . GLY A 1 90 ? 1.370 -6.368 0.775 1.00 78.19 90 GLY A CA 1
ATOM 706 C C . GLY A 1 90 ? -0.068 -6.377 1.306 1.00 78.19 90 GLY A C 1
ATOM 707 O O . GLY A 1 90 ? -0.345 -5.734 2.316 1.00 78.19 90 GLY A O 1
ATOM 708 N N . TYR A 1 91 ? -0.995 -7.122 0.699 1.00 86.62 91 TYR A N 1
ATOM 709 C CA . TYR A 1 91 ? -2.322 -7.369 1.277 1.00 86.62 91 TYR A CA 1
ATOM 710 C C . TYR A 1 91 ? -2.258 -8.027 2.672 1.00 86.62 91 TYR A C 1
ATOM 712 O O . TYR A 1 91 ? -3.164 -7.824 3.490 1.00 86.62 91 TYR A O 1
ATOM 720 N N . VAL A 1 92 ? -1.169 -8.752 2.971 1.00 83.69 92 VAL A N 1
ATOM 721 C CA . VAL A 1 92 ? -0.858 -9.315 4.299 1.00 83.69 92 VAL A CA 1
ATOM 722 C C . VAL A 1 92 ? -0.732 -8.216 5.365 1.00 83.69 92 VAL A C 1
ATOM 724 O O . VAL A 1 92 ? -1.072 -8.421 6.530 1.00 83.69 92 VAL A O 1
ATOM 727 N N . PHE A 1 93 ? -0.321 -7.006 4.980 1.00 77.94 93 PHE A N 1
ATOM 728 C CA . PHE A 1 93 ? -0.280 -5.866 5.892 1.00 77.94 93 PHE A CA 1
ATOM 729 C C . PHE A 1 93 ? -1.692 -5.391 6.269 1.00 77.94 93 PHE A C 1
ATOM 731 O O . PHE A 1 93 ? -1.996 -5.194 7.446 1.00 77.94 93 PHE A O 1
ATOM 738 N N . ILE A 1 94 ? -2.595 -5.270 5.288 1.00 83.31 94 ILE A N 1
ATOM 739 C CA . ILE A 1 94 ? -3.974 -4.806 5.515 1.00 83.31 94 ILE A CA 1
ATOM 740 C C . ILE A 1 94 ? -4.736 -5.772 6.427 1.00 83.31 94 ILE A C 1
ATOM 742 O O . ILE A 1 94 ? -5.374 -5.347 7.394 1.00 83.31 94 ILE A O 1
ATOM 746 N N . ILE A 1 95 ? -4.644 -7.072 6.141 1.00 85.88 95 ILE A N 1
ATOM 747 C CA . ILE A 1 95 ? -5.363 -8.107 6.890 1.00 85.88 95 ILE A CA 1
ATOM 748 C C . ILE A 1 95 ? -4.835 -8.294 8.312 1.00 85.88 95 ILE A C 1
ATOM 750 O O . ILE A 1 95 ? -5.562 -8.841 9.124 1.00 85.88 95 ILE A O 1
ATOM 754 N N . ASN A 1 96 ? -3.630 -7.818 8.639 1.00 80.25 96 ASN A N 1
ATOM 755 C CA . ASN A 1 96 ? -3.106 -7.812 10.008 1.00 80.25 96 ASN A CA 1
ATOM 756 C C . ASN A 1 96 ? -3.403 -6.501 10.751 1.00 80.25 96 ASN A C 1
ATOM 758 O O . ASN A 1 96 ? -3.702 -6.522 11.947 1.00 80.25 96 ASN A O 1
ATOM 762 N N . LEU A 1 97 ? -3.407 -5.361 10.053 1.00 75.50 97 LEU A N 1
ATOM 763 C CA . LEU A 1 97 ? -3.674 -4.060 10.669 1.00 75.50 97 LEU A CA 1
ATOM 764 C C . LEU A 1 97 ? -5.155 -3.867 11.038 1.00 75.50 97 LEU A C 1
ATOM 766 O O . LEU A 1 97 ? -5.462 -3.314 12.094 1.00 75.50 97 LEU A O 1
ATOM 770 N N . ILE A 1 98 ? -6.086 -4.329 10.197 1.00 82.19 98 ILE A N 1
ATOM 771 C CA . ILE A 1 98 ? -7.530 -4.192 10.456 1.00 82.19 98 ILE A CA 1
ATOM 772 C C . ILE A 1 98 ? -7.961 -4.948 11.734 1.00 82.19 98 ILE A C 1
ATOM 774 O O . ILE A 1 98 ? -8.606 -4.333 12.590 1.00 82.19 98 ILE A O 1
ATOM 778 N N . PRO A 1 99 ? -7.596 -6.232 11.933 1.00 78.06 99 PRO A N 1
ATOM 779 C CA . PRO A 1 99 ? -7.843 -6.938 13.188 1.00 78.06 99 PRO A CA 1
ATOM 780 C C . PRO A 1 99 ? -7.162 -6.282 14.383 1.00 78.06 99 PRO A C 1
ATOM 782 O O . PRO A 1 99 ? -7.787 -6.178 15.433 1.00 78.06 99 PRO A O 1
ATOM 785 N N . LEU A 1 100 ? -5.921 -5.803 14.232 1.00 72.38 100 LEU A N 1
ATOM 786 C CA . LEU A 1 100 ? -5.216 -5.101 15.305 1.00 72.38 100 LEU A CA 1
ATOM 787 C C . LEU A 1 100 ? -5.999 -3.861 15.760 1.00 72.38 100 LEU A C 1
ATOM 789 O O . LEU A 1 100 ? -6.196 -3.664 16.956 1.00 72.38 100 LEU A O 1
ATOM 793 N N . HIS A 1 101 ? -6.512 -3.065 14.821 1.00 74.25 101 HIS A N 1
ATOM 794 C CA .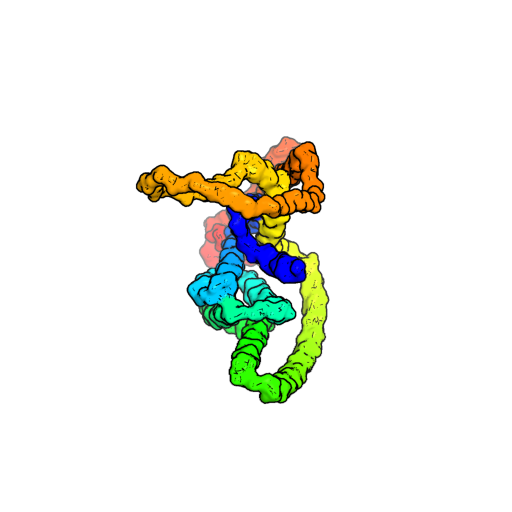 HIS A 1 101 ? -7.362 -1.914 15.128 1.00 74.25 101 HIS A CA 1
ATOM 795 C C . HIS A 1 101 ? -8.636 -2.319 15.891 1.00 74.25 101 HIS A C 1
ATOM 797 O O . HIS A 1 101 ? -8.981 -1.695 16.894 1.00 74.25 101 HIS A O 1
ATOM 803 N N . VAL A 1 102 ? -9.317 -3.391 15.471 1.00 75.19 102 VAL A N 1
ATOM 804 C CA . VAL A 1 102 ? -10.508 -3.903 16.177 1.00 75.19 102 VAL A CA 1
ATOM 805 C C . VAL A 1 102 ? -10.153 -4.427 17.568 1.00 75.19 102 VAL A C 1
ATOM 807 O O . VAL A 1 102 ? -10.870 -4.151 18.528 1.00 75.19 102 VAL A O 1
ATOM 810 N N . PHE A 1 103 ? -9.031 -5.128 17.705 1.00 73.00 103 PHE A N 1
ATOM 811 C CA . PHE A 1 103 ? -8.544 -5.638 18.981 1.00 73.00 103 PHE A CA 1
ATOM 812 C C . PHE A 1 103 ? -8.233 -4.505 19.968 1.00 73.00 103 PHE A C 1
ATOM 814 O O . PHE A 1 103 ? -8.665 -4.554 21.118 1.00 73.00 103 PHE A O 1
ATOM 821 N N . VAL A 1 104 ? -7.571 -3.437 19.514 1.00 66.12 104 VAL A N 1
ATOM 822 C CA . VAL A 1 104 ? -7.313 -2.244 20.336 1.00 66.12 104 VAL A CA 1
ATOM 823 C C . VAL A 1 104 ? -8.622 -1.566 20.758 1.00 66.12 104 VAL A C 1
ATOM 825 O O . VAL A 1 104 ? -8.764 -1.194 21.923 1.00 66.12 104 VAL A O 1
ATOM 828 N N . LEU A 1 105 ? -9.621 -1.471 19.872 1.00 70.25 105 LEU A N 1
ATOM 829 C CA . LEU A 1 105 ? -10.945 -0.945 20.236 1.00 70.25 105 LEU A CA 1
ATOM 830 C C . LEU A 1 105 ? -11.640 -1.783 21.323 1.00 70.25 105 LEU A C 1
ATOM 832 O O . LEU A 1 105 ? -12.313 -1.216 22.190 1.00 70.25 105 LEU A O 1
ATOM 836 N N . LEU A 1 106 ? -11.457 -3.109 21.310 1.00 69.88 106 LEU A N 1
ATOM 837 C CA . LEU A 1 106 ? -11.952 -3.995 22.369 1.00 69.88 106 LEU A CA 1
ATOM 838 C C . LEU A 1 106 ? -11.215 -3.762 23.698 1.00 69.88 106 LEU A C 1
ATOM 840 O O . LEU A 1 106 ? -11.872 -3.665 24.735 1.00 69.88 106 LEU A O 1
ATOM 844 N N . LEU A 1 107 ? -9.885 -3.604 23.679 1.00 67.12 107 LEU A N 1
ATOM 845 C CA . LEU A 1 107 ? -9.087 -3.308 24.881 1.00 67.12 107 LEU A CA 1
ATOM 846 C C . LEU A 1 107 ? -9.457 -1.962 25.516 1.00 67.12 107 LEU A C 1
ATOM 848 O O . LEU A 1 107 ? -9.540 -1.855 26.737 1.00 67.12 107 LEU A O 1
ATOM 852 N N . MET A 1 108 ? -9.753 -0.949 24.699 1.00 64.88 108 MET A N 1
ATOM 853 C CA . MET A 1 108 ? -10.233 0.359 25.163 1.00 64.88 108 MET A CA 1
ATOM 854 C C . MET A 1 108 ? -11.688 0.336 25.672 1.00 64.88 108 MET A C 1
ATOM 856 O O . MET A 1 108 ? -12.238 1.390 25.990 1.00 64.88 108 MET A O 1
ATOM 860 N N . GLN A 1 109 ? -12.333 -0.837 25.722 1.00 67.06 109 GLN A N 1
ATOM 861 C CA . GLN A 1 109 ? -13.744 -1.031 26.078 1.00 67.06 109 GLN A CA 1
ATOM 862 C C . GLN A 1 109 ? -14.735 -0.231 25.210 1.00 67.06 109 GLN A C 1
ATOM 864 O O . GLN A 1 109 ? -15.866 0.029 25.621 1.00 67.06 109 GLN A O 1
ATOM 869 N N . ARG A 1 110 ? -14.354 0.138 23.979 1.00 73.44 110 ARG A N 1
ATOM 870 C CA . ARG A 1 110 ? -15.200 0.896 23.040 1.00 73.44 110 ARG A CA 1
ATOM 871 C C . ARG A 1 110 ? -15.859 -0.010 22.006 1.00 73.44 110 ARG A C 1
ATOM 873 O O . ARG A 1 110 ? -15.787 0.234 20.802 1.00 73.44 110 ARG A O 1
ATOM 880 N N . TYR A 1 111 ? -16.521 -1.064 22.470 1.00 79.56 111 TYR A N 1
ATOM 881 C CA . TYR A 1 111 ? -17.278 -1.934 21.578 1.00 79.56 111 TYR A CA 1
ATOM 882 C C . TYR A 1 111 ? -18.578 -1.265 21.114 1.00 79.56 111 TYR A C 1
ATOM 884 O O . TYR A 1 111 ? -19.352 -0.728 21.906 1.00 79.56 111 TYR A O 1
ATOM 892 N N . SER A 1 112 ? -18.843 -1.345 19.811 1.00 83.69 112 SER A N 1
ATOM 893 C CA . SER A 1 112 ? -20.098 -0.915 19.200 1.00 83.69 112 SER A CA 1
ATOM 894 C C . SER A 1 112 ? -20.569 -1.955 18.192 1.00 83.69 112 SER A C 1
ATOM 896 O O . SER A 1 112 ? -19.759 -2.553 17.480 1.00 83.69 112 SER A O 1
ATOM 898 N N . ARG A 1 113 ? -21.894 -2.115 18.055 1.00 86.38 113 ARG A N 1
ATOM 899 C CA . ARG A 1 113 ? -22.502 -3.009 17.051 1.00 86.38 113 ARG A CA 1
ATOM 900 C C . ARG A 1 113 ? -22.048 -2.674 15.622 1.00 86.38 113 ARG A C 1
ATOM 902 O O . ARG A 1 113 ? -21.975 -3.565 14.785 1.00 86.38 113 ARG A O 1
ATOM 909 N N . ARG A 1 114 ? -21.679 -1.413 15.354 1.00 89.56 114 ARG A N 1
ATOM 910 C C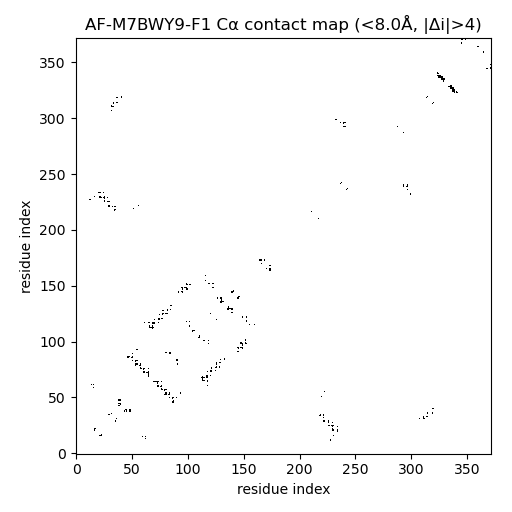A . ARG A 1 114 ? -21.136 -0.976 14.053 1.00 89.56 114 ARG A CA 1
ATOM 911 C C . ARG A 1 114 ? -19.814 -1.667 13.715 1.00 89.56 114 ARG A C 1
ATOM 913 O O . ARG A 1 114 ? -19.637 -2.114 12.588 1.00 89.56 114 ARG A O 1
ATOM 920 N N . VAL A 1 115 ? -18.922 -1.797 14.701 1.00 87.62 115 VAL A N 1
ATOM 921 C CA . VAL A 1 115 ? -17.622 -2.471 14.546 1.00 87.62 115 VAL A CA 1
ATOM 922 C C . VAL A 1 115 ? -17.832 -3.960 14.281 1.00 87.62 115 VAL A C 1
ATOM 924 O O . VAL A 1 115 ? -17.178 -4.518 13.406 1.00 87.62 115 VAL A O 1
ATOM 927 N N . TYR A 1 116 ? -18.791 -4.580 14.977 1.00 91.44 116 TYR A N 1
ATOM 928 C CA . TYR A 1 116 ? -19.152 -5.981 14.761 1.00 91.44 116 TYR A CA 1
ATOM 929 C C . TYR A 1 116 ? -19.614 -6.257 13.327 1.00 91.44 116 TYR A C 1
ATOM 931 O O . TYR A 1 116 ? -19.093 -7.169 12.682 1.00 91.44 116 TYR A O 1
ATOM 939 N N . ILE A 1 117 ? -20.550 -5.449 12.816 1.00 92.50 117 ILE A N 1
ATOM 940 C CA . ILE A 1 117 ? -21.080 -5.589 11.452 1.00 92.50 117 ILE A CA 1
ATOM 941 C C . ILE A 1 117 ? -19.966 -5.371 10.422 1.00 92.50 117 ILE A C 1
ATOM 943 O O . ILE A 1 117 ? -19.815 -6.182 9.506 1.00 92.50 117 ILE A O 1
ATOM 947 N N . ALA A 1 118 ? -19.160 -4.317 10.592 1.00 92.38 118 ALA A N 1
ATOM 948 C CA . ALA A 1 118 ? -18.078 -3.985 9.671 1.00 92.38 118 ALA A CA 1
ATOM 949 C C . ALA A 1 118 ? -16.992 -5.071 9.637 1.00 92.38 118 ALA A C 1
ATOM 951 O O . ALA A 1 118 ? -16.627 -5.543 8.566 1.00 92.38 118 ALA A O 1
ATOM 952 N N . TYR A 1 119 ? -16.491 -5.519 10.789 1.00 92.25 119 TYR A N 1
ATOM 953 C CA . TYR A 1 119 ? -15.397 -6.488 10.820 1.00 92.25 119 TYR A CA 1
ATOM 954 C C . TYR A 1 119 ? -15.833 -7.898 10.411 1.00 92.25 119 TYR A C 1
ATOM 956 O O . TYR A 1 119 ? -15.138 -8.547 9.632 1.00 92.25 119 TYR A O 1
ATOM 964 N N . SER A 1 120 ? -16.995 -8.366 10.879 1.00 93.50 120 SER A N 1
ATOM 965 C CA . SER A 1 120 ? -17.470 -9.719 10.558 1.00 93.50 120 SER A CA 1
ATOM 966 C C . SER A 1 120 ? -17.745 -9.876 9.065 1.00 93.50 120 SER A C 1
ATOM 968 O O . SER A 1 120 ? -17.334 -10.863 8.458 1.00 93.50 120 SER A O 1
ATOM 970 N N . THR A 1 121 ? -18.385 -8.872 8.458 1.00 93.94 121 THR A N 1
ATOM 971 C CA . THR A 1 121 ? -18.635 -8.863 7.012 1.00 93.94 121 THR A CA 1
ATOM 972 C C . THR A 1 121 ? -17.319 -8.752 6.242 1.00 93.94 121 THR A C 1
ATOM 974 O O . THR A 1 121 ? -17.116 -9.495 5.284 1.00 93.94 121 THR A O 1
ATOM 977 N N . PHE A 1 122 ? -16.405 -7.876 6.683 1.00 94.88 122 PHE A N 1
ATOM 978 C CA . PHE A 1 122 ? -15.100 -7.706 6.045 1.00 94.88 122 PHE A CA 1
ATOM 979 C C . PHE A 1 122 ? -14.295 -9.004 6.016 1.00 94.88 122 PHE A C 1
ATOM 981 O O . PHE A 1 122 ? -13.769 -9.369 4.968 1.00 94.88 122 PHE A O 1
ATOM 988 N N . TYR A 1 123 ? -14.230 -9.710 7.147 1.00 93.88 123 TYR A N 1
ATOM 989 C CA . TYR A 1 123 ? -13.466 -10.945 7.270 1.00 93.88 123 TYR A CA 1
ATOM 990 C C . TYR A 1 123 ? -14.031 -12.055 6.380 1.00 93.88 123 TYR A C 1
ATOM 992 O O . TYR A 1 123 ? -13.287 -12.635 5.600 1.00 93.88 123 TYR A O 1
ATOM 1000 N N . ILE A 1 124 ? -15.342 -12.318 6.436 1.00 94.06 124 ILE A N 1
ATOM 1001 C CA . ILE A 1 124 ? -15.957 -13.416 5.673 1.00 94.06 124 ILE A CA 1
ATOM 1002 C C . ILE A 1 124 ? -15.851 -13.159 4.166 1.00 94.06 124 ILE A C 1
ATOM 1004 O O . ILE A 1 124 ? -15.365 -14.008 3.420 1.00 94.06 124 ILE A O 1
ATOM 1008 N N . VAL A 1 125 ? -16.287 -11.980 3.710 1.00 95.31 125 VAL A N 1
ATOM 1009 C CA . VAL A 1 125 ? -16.301 -11.652 2.278 1.00 95.31 125 VAL A CA 1
ATOM 1010 C C . VAL A 1 125 ? -14.877 -11.465 1.757 1.00 95.31 125 VAL A C 1
ATOM 1012 O O . VAL A 1 125 ? -14.543 -11.973 0.691 1.00 95.31 125 VAL A O 1
ATOM 1015 N N . GLY A 1 126 ? -14.014 -10.787 2.518 1.00 93.12 126 GLY A N 1
ATOM 1016 C CA . GLY A 1 126 ? -12.615 -10.574 2.152 1.00 93.12 126 GLY A CA 1
ATOM 1017 C C . GLY A 1 126 ? -11.815 -11.874 2.054 1.00 93.12 126 GLY A C 1
ATOM 1018 O O . GLY A 1 126 ? -11.009 -12.006 1.138 1.00 93.12 126 GLY A O 1
ATOM 1019 N N . LEU A 1 127 ? -12.069 -12.844 2.940 1.00 91.69 127 LEU A N 1
ATOM 1020 C CA . LEU A 1 127 ? -11.429 -14.162 2.910 1.00 91.69 127 LEU A CA 1
ATOM 1021 C C . LEU A 1 127 ? -11.844 -14.971 1.675 1.00 91.69 127 LEU A C 1
ATOM 1023 O O . LEU A 1 127 ? -10.993 -15.550 1.009 1.00 91.69 127 LEU A O 1
ATOM 1027 N N . ILE A 1 128 ? -13.140 -14.995 1.350 1.00 94.06 128 ILE A N 1
ATOM 1028 C CA . ILE A 1 128 ? -13.632 -15.712 0.164 1.00 94.06 128 ILE A CA 1
ATOM 1029 C C . ILE A 1 128 ? -13.061 -15.088 -1.110 1.00 94.06 128 ILE A C 1
ATOM 1031 O O . ILE A 1 128 ? -12.610 -15.812 -1.993 1.00 94.06 128 ILE A O 1
ATOM 1035 N N . LEU A 1 129 ? -13.056 -13.755 -1.203 1.00 93.38 129 LEU A N 1
ATOM 1036 C CA . LEU A 1 129 ? -12.526 -13.054 -2.369 1.00 93.38 129 LEU A CA 1
ATOM 1037 C C . LEU A 1 129 ? -11.014 -13.257 -2.523 1.00 93.38 129 LEU A C 1
ATOM 1039 O O . LEU A 1 129 ? -10.551 -13.512 -3.630 1.00 93.38 129 LEU A O 1
ATOM 1043 N N . SER A 1 130 ? -10.232 -13.193 -1.441 1.00 90.75 130 SER A N 1
ATOM 1044 C CA . SER A 1 130 ? -8.775 -13.359 -1.537 1.00 90.75 130 SER A CA 1
ATOM 1045 C C . SER A 1 130 ? -8.364 -14.758 -2.010 1.00 90.75 130 SER A C 1
ATOM 1047 O O . SER A 1 130 ? -7.396 -14.883 -2.757 1.00 90.75 130 SER A O 1
ATOM 1049 N N . MET A 1 131 ? -9.135 -15.795 -1.666 1.00 91.62 131 MET A N 1
ATOM 1050 C CA . MET A 1 131 ? -8.900 -17.171 -2.126 1.00 91.62 131 MET A CA 1
ATOM 1051 C C . MET A 1 131 ? -9.125 -17.376 -3.628 1.00 91.62 131 MET A C 1
ATOM 1053 O O . MET A 1 131 ? -8.628 -18.355 -4.183 1.00 91.62 131 MET A O 1
ATOM 1057 N N . GLN A 1 132 ? -9.861 -16.486 -4.302 1.00 92.56 132 GLN A N 1
ATOM 1058 C CA . GLN A 1 132 ? -10.129 -16.620 -5.739 1.00 92.56 132 GLN A CA 1
ATOM 1059 C C . GLN A 1 132 ? -8.884 -16.378 -6.601 1.00 92.56 132 GLN A C 1
ATOM 1061 O O . GLN A 1 132 ? -8.847 -16.812 -7.751 1.00 92.56 132 GLN A O 1
ATOM 1066 N N . ILE A 1 133 ? -7.861 -15.703 -6.065 1.00 91.81 133 ILE A N 1
ATOM 1067 C CA . ILE A 1 133 ? -6.612 -15.456 -6.786 1.00 91.81 133 ILE A CA 1
ATOM 1068 C C . ILE A 1 133 ? -5.760 -16.738 -6.775 1.00 91.81 133 ILE A C 1
ATOM 1070 O O . ILE A 1 133 ? -5.349 -17.169 -5.696 1.00 91.81 133 ILE A O 1
ATOM 1074 N N . PRO A 1 134 ? -5.418 -17.333 -7.939 1.00 89.62 134 PRO A N 1
ATOM 1075 C CA . PRO A 1 134 ? -4.718 -18.623 -7.999 1.00 89.62 134 PRO A CA 1
ATOM 1076 C C . PRO A 1 134 ? -3.370 -18.646 -7.272 1.00 89.62 134 PRO A C 1
ATOM 1078 O O . PRO A 1 134 ? -2.993 -19.667 -6.705 1.00 89.62 134 PRO A O 1
ATOM 1081 N N . PHE A 1 135 ? -2.659 -17.514 -7.264 1.00 86.88 135 PHE A N 1
ATOM 1082 C CA . PHE A 1 135 ? -1.391 -17.362 -6.547 1.00 86.88 135 PHE A CA 1
ATOM 1083 C C . PHE A 1 135 ? -1.555 -17.453 -5.021 1.00 86.88 135 PHE A C 1
ATOM 1085 O O . PHE A 1 135 ? -0.678 -17.970 -4.333 1.00 86.88 135 PHE A O 1
ATOM 1092 N N . VAL A 1 136 ? -2.685 -16.969 -4.498 1.00 87.62 136 VAL A N 1
ATOM 1093 C CA . VAL A 1 136 ? -2.997 -16.963 -3.063 1.00 87.62 136 VAL A CA 1
ATOM 1094 C C . VAL A 1 136 ? -3.617 -18.297 -2.649 1.00 87.62 136 VAL A C 1
ATOM 1096 O O . VAL A 1 136 ? -3.204 -18.896 -1.656 1.00 87.62 136 VAL A O 1
ATOM 1099 N N . GLY A 1 137 ? -4.583 -18.801 -3.421 1.00 89.56 137 GLY A N 1
ATOM 1100 C CA . GLY A 1 137 ? -5.238 -20.087 -3.184 1.00 89.56 137 GLY A CA 1
ATOM 1101 C C . GLY A 1 137 ? -5.666 -20.267 -1.722 1.00 89.56 137 GLY A C 1
ATOM 1102 O O . GLY A 1 137 ? -6.408 -19.461 -1.171 1.00 89.56 137 GLY A O 1
ATOM 1103 N N . PHE A 1 138 ? -5.157 -21.315 -1.066 1.00 88.25 138 PHE A N 1
ATOM 1104 C CA . PHE A 1 138 ? -5.467 -21.639 0.336 1.00 88.25 138 PHE A CA 1
ATOM 1105 C C . PHE A 1 138 ? -4.463 -21.085 1.360 1.00 88.25 138 PHE A C 1
ATOM 1107 O O . PHE A 1 138 ? -4.497 -21.488 2.529 1.00 88.25 138 PHE A O 1
ATOM 1114 N N . GLN A 1 139 ? -3.569 -20.174 0.960 1.00 84.12 139 GLN A N 1
ATOM 1115 C CA . GLN A 1 139 ? -2.643 -19.519 1.890 1.00 84.12 139 GLN A CA 1
ATOM 1116 C C . GLN A 1 139 ? -3.370 -18.878 3.086 1.00 84.12 139 GLN A C 1
ATOM 1118 O O . GLN A 1 139 ? -2.944 -19.155 4.206 1.00 84.12 139 GLN A O 1
ATOM 1123 N N . PRO A 1 140 ? -4.519 -18.181 2.927 1.00 84.06 140 PRO A N 1
ATOM 1124 C CA . PRO A 1 140 ? -5.209 -17.545 4.050 1.00 84.06 140 PRO A CA 1
ATOM 1125 C C . PRO A 1 140 ? -5.671 -18.473 5.182 1.00 84.06 140 PRO A C 1
ATOM 1127 O O . PRO A 1 140 ? -5.946 -17.994 6.277 1.00 84.06 140 PRO A O 1
ATOM 1130 N N . ILE A 1 141 ? -5.764 -19.785 4.934 1.00 84.31 141 ILE A N 1
ATOM 1131 C CA . ILE A 1 141 ? -6.113 -20.788 5.955 1.00 84.31 141 ILE A CA 1
ATOM 1132 C C . ILE A 1 141 ? -4.864 -21.471 6.522 1.00 84.31 141 ILE A C 1
ATOM 1134 O O . ILE A 1 141 ? -4.844 -21.852 7.689 1.00 84.31 141 ILE A O 1
ATOM 1138 N N . ARG A 1 142 ? -3.839 -21.692 5.690 1.00 79.12 142 ARG A N 1
ATOM 1139 C CA . ARG A 1 142 ? -2.689 -22.536 6.049 1.00 79.12 142 ARG A CA 1
ATOM 1140 C C . ARG A 1 142 ? -1.514 -21.753 6.618 1.00 79.12 142 ARG A C 1
ATOM 1142 O O . ARG A 1 142 ? -0.727 -22.335 7.360 1.00 79.12 142 ARG A O 1
ATOM 1149 N N . THR A 1 143 ? -1.349 -20.488 6.243 1.00 79.94 143 THR A N 1
ATOM 1150 C CA . THR A 1 143 ? -0.214 -19.681 6.695 1.00 79.94 143 THR A CA 1
ATOM 1151 C C . THR A 1 143 ? -0.538 -18.979 8.010 1.00 79.94 143 THR A C 1
ATOM 1153 O O . THR A 1 143 ? -1.668 -18.565 8.275 1.00 79.94 143 THR A O 1
ATOM 1156 N N . SER A 1 144 ? 0.481 -18.827 8.855 1.00 79.38 144 SER A N 1
ATOM 1157 C CA . SER A 1 144 ? 0.359 -18.136 10.142 1.00 79.38 144 SER A CA 1
ATOM 1158 C C . SER A 1 144 ? 0.074 -16.637 9.989 1.00 79.38 144 SER A C 1
ATOM 1160 O O . SER A 1 144 ? -0.440 -16.011 10.914 1.00 79.38 144 SER A O 1
ATOM 1162 N N . GLU A 1 145 ? 0.346 -16.068 8.815 1.00 77.50 145 GLU A N 1
ATOM 1163 C CA . GLU A 1 145 ? 0.226 -14.638 8.519 1.00 77.50 145 GLU A CA 1
ATOM 1164 C C . GLU A 1 145 ? -1.213 -14.108 8.588 1.00 77.50 145 GLU A C 1
ATOM 1166 O O . GLU A 1 145 ? -1.412 -12.919 8.827 1.00 77.50 145 GLU A O 1
ATOM 1171 N N . HIS A 1 146 ? -2.217 -14.974 8.418 1.00 82.81 146 HIS A N 1
ATOM 1172 C CA . HIS A 1 146 ? -3.640 -14.610 8.463 1.00 82.81 146 HIS A CA 1
ATOM 1173 C C . HIS A 1 146 ? -4.333 -15.008 9.775 1.00 82.81 146 HIS A C 1
ATOM 1175 O O . HIS A 1 146 ? -5.507 -14.687 9.992 1.00 82.81 146 HIS A O 1
ATOM 1181 N N . MET A 1 147 ? -3.608 -15.663 10.688 1.00 79.31 147 MET A N 1
ATOM 1182 C CA . MET A 1 147 ? -4.171 -16.186 11.936 1.00 79.31 147 MET A CA 1
ATOM 1183 C C . MET A 1 147 ? -4.630 -15.082 12.887 1.00 79.31 147 MET A C 1
ATOM 1185 O O . MET A 1 147 ? -5.595 -15.279 13.625 1.00 79.31 147 MET A O 1
ATOM 1189 N N . ALA A 1 148 ? -4.008 -13.899 12.841 1.00 77.50 148 ALA A N 1
ATOM 1190 C CA . ALA A 1 148 ? -4.447 -12.753 13.635 1.00 77.50 148 ALA A CA 1
ATOM 1191 C C . ALA A 1 148 ? -5.882 -12.328 13.276 1.00 77.50 148 ALA A C 1
ATOM 1193 O O . ALA A 1 148 ? -6.680 -12.026 14.165 1.00 77.50 148 ALA A O 1
ATOM 1194 N N . ALA A 1 149 ? -6.247 -12.370 11.990 1.00 82.44 149 ALA A N 1
ATOM 1195 C CA . ALA A 1 149 ? -7.601 -12.053 11.547 1.00 82.44 149 ALA A CA 1
ATOM 1196 C C . ALA A 1 149 ? -8.620 -13.102 12.016 1.00 82.44 149 ALA A C 1
ATOM 1198 O O . ALA A 1 149 ? -9.673 -12.747 12.541 1.00 82.44 149 ALA A O 1
ATOM 1199 N N . ALA A 1 150 ? -8.284 -14.390 11.917 1.00 86.06 150 ALA A N 1
ATOM 1200 C CA . ALA A 1 150 ? -9.137 -15.458 12.439 1.00 86.06 150 ALA A CA 1
ATOM 1201 C C . ALA A 1 150 ? -9.323 -15.361 13.967 1.00 86.06 150 ALA A C 1
ATOM 1203 O O . ALA A 1 150 ? -10.438 -15.499 14.474 1.00 86.06 150 ALA A O 1
ATOM 1204 N N . GLY A 1 151 ? -8.243 -15.071 14.701 1.00 83.94 151 GLY A N 1
ATOM 1205 C CA . GLY A 1 151 ? -8.257 -14.941 16.158 1.00 83.94 151 GLY A CA 1
ATOM 1206 C C . GLY A 1 151 ? -9.135 -13.788 16.645 1.00 83.94 151 GLY A C 1
ATOM 1207 O O . GLY A 1 151 ? -9.976 -13.980 17.524 1.00 83.94 151 GLY A O 1
ATOM 1208 N N . VAL A 1 152 ? -9.002 -12.601 16.044 1.00 82.62 152 VAL A N 1
ATOM 1209 C CA . VAL A 1 152 ? -9.848 -11.446 16.390 1.00 82.62 152 VAL A CA 1
ATOM 1210 C C . VAL A 1 152 ? -11.298 -11.676 15.966 1.00 82.62 152 VAL A C 1
ATOM 1212 O O . VAL A 1 152 ? -12.201 -11.265 16.690 1.00 82.62 152 VAL A O 1
ATOM 1215 N N . PHE A 1 153 ? -11.552 -12.379 14.859 1.00 90.25 153 PHE A N 1
ATOM 1216 C CA . PHE A 1 153 ? -12.908 -12.772 14.470 1.00 90.25 153 PHE A CA 1
ATOM 1217 C C . PHE A 1 153 ? -13.567 -13.668 15.518 1.00 90.25 153 PHE A C 1
ATOM 1219 O O . PHE A 1 153 ? -14.657 -13.343 15.989 1.00 90.25 153 PHE A O 1
ATOM 1226 N N . ALA A 1 154 ? -12.893 -14.733 15.955 1.00 88.94 154 ALA A N 1
ATOM 1227 C CA . ALA A 1 154 ? -13.405 -15.610 17.006 1.00 88.94 154 ALA A CA 1
ATOM 1228 C C . ALA A 1 154 ? -13.632 -14.856 18.329 1.00 88.94 154 ALA A C 1
ATOM 1230 O O . ALA A 1 154 ? -14.689 -14.990 18.951 1.00 88.94 154 ALA A O 1
ATOM 1231 N N . LEU A 1 155 ? -12.678 -14.005 18.724 1.00 84.44 155 LEU A N 1
ATOM 1232 C CA . LEU A 1 155 ? -12.789 -13.164 19.917 1.00 84.44 155 LEU A CA 1
ATOM 1233 C C . LEU A 1 155 ? -13.996 -12.220 19.838 1.00 84.44 155 LEU A C 1
ATOM 1235 O O . LEU A 1 155 ? -14.733 -12.076 20.811 1.00 84.44 155 LEU A O 1
ATOM 1239 N N . LEU A 1 156 ? -14.216 -11.591 18.683 1.00 86.69 156 LEU A N 1
ATOM 1240 C CA . LEU A 1 156 ? -15.316 -10.655 18.475 1.00 86.69 156 LEU A CA 1
ATOM 1241 C C . LEU A 1 156 ? -16.680 -11.359 18.523 1.00 86.69 156 LEU A C 1
ATOM 1243 O O . LEU A 1 156 ? -17.618 -10.807 19.096 1.00 86.69 156 LEU A O 1
ATOM 1247 N N . GLN A 1 157 ? -16.788 -12.580 17.982 1.00 89.12 157 GLN A N 1
ATOM 1248 C CA . GLN A 1 157 ? -18.002 -13.399 18.093 1.00 89.12 157 GLN A CA 1
ATOM 1249 C C . GLN A 1 157 ? -18.301 -13.765 19.550 1.00 89.12 157 GLN A C 1
ATOM 1251 O O . GLN A 1 157 ? -19.424 -13.569 20.018 1.00 89.12 157 GLN A O 1
ATOM 1256 N N . ALA A 1 158 ? -17.287 -14.224 20.291 1.00 84.94 158 ALA A N 1
ATOM 1257 C CA . ALA A 1 158 ? -17.425 -14.538 21.709 1.00 84.94 158 ALA A CA 1
ATOM 1258 C C . ALA A 1 158 ? -17.830 -13.297 22.524 1.00 84.94 158 ALA A C 1
ATOM 1260 O O . ALA A 1 158 ? -18.769 -13.358 23.316 1.00 84.94 158 ALA A O 1
ATOM 1261 N N . TYR A 1 159 ? -17.185 -12.151 22.287 1.00 84.69 159 TYR A N 1
ATOM 1262 C CA . TYR A 1 159 ? -17.495 -10.895 22.972 1.00 84.69 159 TYR A CA 1
ATOM 1263 C C . TYR A 1 159 ? -18.927 -10.418 22.687 1.00 84.69 159 TYR A C 1
ATOM 1265 O O . TYR A 1 159 ? -19.660 -10.066 23.613 1.00 84.69 159 TYR A O 1
ATOM 1273 N N . ALA A 1 160 ? -19.360 -10.450 21.422 1.00 86.25 160 ALA A N 1
ATOM 1274 C CA . ALA A 1 160 ? -20.714 -10.063 21.032 1.00 86.25 160 ALA A CA 1
ATOM 1275 C C . ALA A 1 160 ? -21.780 -10.975 21.661 1.00 86.25 160 ALA A C 1
ATOM 1277 O O . ALA A 1 160 ? -22.806 -10.484 22.136 1.00 86.25 160 ALA A O 1
ATOM 1278 N N . PHE A 1 161 ? -21.522 -12.285 21.714 1.00 85.38 161 PHE A N 1
ATOM 1279 C CA . PHE A 1 161 ? -22.408 -13.253 22.356 1.00 85.38 161 PHE A CA 1
ATOM 1280 C C . PHE A 1 161 ? -22.490 -13.045 23.874 1.00 85.38 161 PHE A C 1
ATOM 1282 O O . PHE A 1 161 ? -23.587 -12.993 24.428 1.00 85.38 161 PHE A O 1
ATOM 1289 N N . LEU A 1 162 ? -21.353 -12.834 24.545 1.00 81.25 162 LEU A N 1
ATOM 1290 C CA . LEU A 1 162 ? -21.316 -12.524 25.978 1.00 81.25 162 LEU A CA 1
ATOM 1291 C C . LEU A 1 162 ? -22.067 -11.229 26.301 1.00 81.25 162 LEU A C 1
ATOM 1293 O O . LEU A 1 162 ? -22.783 -11.165 27.301 1.00 81.25 162 LEU A O 1
ATOM 1297 N N . GLN A 1 163 ? -21.948 -10.206 25.452 1.00 81.31 163 GLN A N 1
ATOM 1298 C CA . GLN A 1 163 ? -22.685 -8.960 25.632 1.00 81.31 163 GLN A CA 1
ATOM 1299 C C . GLN A 1 163 ? -24.188 -9.129 25.377 1.00 81.31 163 GLN A C 1
ATOM 1301 O O . GLN A 1 163 ? -24.994 -8.572 26.115 1.00 81.31 163 GLN A O 1
ATOM 1306 N N . TYR A 1 164 ? -24.581 -9.951 24.402 1.00 84.25 164 TYR A N 1
ATOM 1307 C CA . TYR A 1 164 ? -25.986 -10.302 24.191 1.00 84.25 164 TYR A CA 1
ATOM 1308 C C . TYR A 1 164 ? -26.585 -11.049 25.394 1.00 84.25 164 TYR A C 1
ATOM 1310 O O . TYR A 1 164 ? -27.691 -10.724 25.829 1.00 84.25 164 TYR A O 1
ATOM 1318 N N . LEU A 1 165 ? -25.847 -12.007 25.969 1.00 79.69 165 LEU A N 1
ATOM 1319 C CA . LEU A 1 165 ? -26.260 -12.704 27.189 1.00 79.69 165 LEU A CA 1
ATOM 1320 C C . LEU A 1 165 ? -26.364 -11.745 28.380 1.00 79.69 165 LEU A C 1
ATOM 1322 O O . LEU A 1 165 ? -27.331 -11.824 29.133 1.00 79.69 165 LEU A O 1
ATOM 1326 N N . ARG A 1 166 ? -25.423 -10.801 28.522 1.00 76.00 166 ARG A N 1
ATOM 1327 C CA . ARG A 1 166 ? -25.456 -9.763 29.567 1.00 76.00 166 ARG A CA 1
ATOM 1328 C C . ARG A 1 166 ? -26.731 -8.927 29.533 1.00 76.00 166 ARG A C 1
ATOM 1330 O O . ARG A 1 166 ? -27.242 -8.574 30.590 1.00 76.00 166 ARG A O 1
ATOM 1337 N N . ASP A 1 167 ? -27.228 -8.615 28.340 1.00 78.62 167 ASP A N 1
ATOM 1338 C CA . ASP A 1 167 ? -28.424 -7.788 28.161 1.00 78.62 167 ASP A CA 1
ATOM 1339 C C . ASP A 1 167 ? -29.733 -8.573 28.402 1.00 78.62 167 ASP A C 1
ATOM 1341 O O . ASP A 1 167 ? -30.778 -7.969 28.641 1.00 78.62 167 ASP A O 1
ATOM 1345 N N . ARG A 1 168 ? -29.698 -9.914 28.333 1.00 77.56 168 ARG A N 1
ATOM 1346 C CA . ARG A 1 168 ? -30.874 -10.800 28.453 1.00 77.56 168 ARG A CA 1
ATOM 1347 C C . ARG A 1 168 ? -30.994 -11.523 29.802 1.00 77.56 168 ARG A C 1
ATOM 1349 O O . ARG A 1 168 ? -32.097 -11.960 30.119 1.00 77.56 168 ARG A O 1
ATOM 1356 N N . LEU A 1 169 ? -29.912 -11.659 30.574 1.00 73.12 169 LEU A N 1
ATOM 1357 C CA . LEU A 1 169 ? -29.892 -12.381 31.855 1.00 73.12 169 LEU A CA 1
ATOM 1358 C C . LEU A 1 169 ? -29.914 -11.448 33.075 1.00 73.12 169 LEU A C 1
ATOM 1360 O O . LEU A 1 169 ? -29.290 -10.387 33.105 1.00 73.12 169 LEU A O 1
ATOM 1364 N N . THR A 1 170 ? -30.582 -11.892 34.137 1.00 64.69 170 THR A N 1
ATOM 1365 C CA . THR A 1 170 ? -30.589 -11.251 35.458 1.00 64.69 170 THR A CA 1
ATOM 1366 C C . THR A 1 170 ? -29.190 -11.282 36.100 1.00 64.69 170 THR A C 1
ATOM 1368 O O . THR A 1 170 ? -28.474 -12.278 36.004 1.00 64.69 170 THR A O 1
ATOM 1371 N N . LYS A 1 171 ? -28.784 -10.198 36.792 1.00 61.97 171 LYS A N 1
ATOM 1372 C CA . LYS A 1 171 ? -27.406 -9.986 37.313 1.00 61.97 171 LYS A CA 1
ATOM 1373 C C . LYS A 1 171 ? -26.829 -11.148 38.150 1.00 61.97 171 LYS A C 1
ATOM 1375 O O . LYS A 1 171 ? -25.609 -11.275 38.210 1.00 61.97 171 LYS A O 1
ATOM 1380 N N . GLN A 1 172 ? -27.674 -11.966 38.785 1.00 58.88 172 GLN A N 1
ATOM 1381 C CA . GLN A 1 172 ? -27.263 -13.089 39.641 1.00 58.88 172 GLN A CA 1
ATOM 1382 C C . GLN A 1 172 ? -26.863 -14.353 38.857 1.00 58.88 172 GLN A C 1
ATOM 1384 O O . GLN A 1 172 ? -25.866 -14.977 39.202 1.00 58.88 172 GLN A O 1
ATOM 1389 N N . GLU A 1 173 ? -27.558 -14.695 37.769 1.00 59.28 173 GLU A N 1
ATOM 1390 C CA . GLU A 1 173 ? -27.193 -15.830 36.895 1.00 59.28 173 GLU A CA 1
ATOM 1391 C C . GLU A 1 173 ? -26.054 -15.459 35.937 1.00 59.28 173 GLU A C 1
ATOM 1393 O O . GLU A 1 173 ? -25.241 -16.297 35.545 1.00 59.28 173 GLU A O 1
ATOM 1398 N N . PHE A 1 174 ? -25.945 -14.169 35.600 1.00 60.25 174 PHE A N 1
ATOM 1399 C CA . PHE A 1 174 ? -24.837 -13.663 34.801 1.00 60.25 174 PHE A CA 1
ATOM 1400 C C . PHE A 1 174 ? -23.498 -13.790 35.537 1.00 60.25 174 PHE A C 1
ATOM 1402 O O . PHE A 1 174 ? -22.504 -14.109 34.899 1.00 60.25 174 PHE A O 1
ATOM 1409 N N . GLN A 1 175 ? -23.436 -13.598 36.862 1.00 59.28 175 GLN A N 1
ATOM 1410 C CA . GLN A 1 175 ? -22.174 -13.731 37.603 1.00 59.28 175 GLN A CA 1
ATOM 1411 C C . GLN A 1 175 ? -21.622 -15.161 37.595 1.00 59.28 175 GLN A C 1
ATOM 1413 O O . GLN A 1 175 ? -20.412 -15.315 37.464 1.00 59.28 175 GLN A O 1
ATOM 1418 N N . THR A 1 176 ? -22.465 -16.194 37.677 1.00 60.84 176 THR A N 1
ATOM 1419 C CA . THR A 1 176 ? -22.027 -17.601 37.659 1.00 60.84 176 THR A CA 1
ATOM 1420 C C . THR A 1 176 ? -21.651 -18.079 36.256 1.00 60.84 176 THR A C 1
ATOM 1422 O O . THR A 1 176 ? -20.609 -18.715 36.101 1.00 60.84 176 THR A O 1
ATOM 1425 N N . LEU A 1 177 ? -22.406 -17.705 35.214 1.00 63.94 177 LEU A N 1
ATOM 1426 C CA . LEU A 1 177 ? -22.038 -17.968 33.812 1.00 63.94 177 LEU A CA 1
ATOM 1427 C C . LEU A 1 177 ? -20.801 -17.178 33.368 1.00 63.94 177 LEU A C 1
ATOM 1429 O O . LEU A 1 177 ? -19.971 -17.705 32.631 1.00 63.94 177 LEU A O 1
ATOM 1433 N N . PHE A 1 178 ? -20.645 -15.937 33.835 1.00 62.66 178 PHE A N 1
ATOM 1434 C CA . PHE A 1 178 ? -19.461 -15.125 33.570 1.00 62.66 178 PHE A CA 1
ATOM 1435 C C . PHE A 1 178 ? -18.243 -15.690 34.302 1.00 62.66 178 PHE A C 1
ATOM 1437 O O . PHE A 1 178 ? -17.201 -15.800 33.680 1.00 62.66 178 PHE A O 1
ATOM 1444 N N . PHE A 1 179 ? -18.346 -16.142 35.560 1.00 60.16 179 PHE A N 1
ATOM 1445 C CA . PHE A 1 179 ? -17.215 -16.781 36.253 1.00 60.16 179 PHE A CA 1
ATOM 1446 C C . PHE A 1 179 ? -16.826 -18.135 35.645 1.00 60.16 179 PHE A C 1
ATOM 1448 O O . PHE A 1 179 ? -15.639 -18.427 35.546 1.00 60.16 179 PHE A O 1
ATOM 1455 N N . LEU A 1 180 ? -17.795 -18.948 35.209 1.00 63.88 180 LEU A N 1
ATOM 1456 C CA . LEU A 1 180 ? -17.543 -20.246 34.570 1.00 63.88 180 LEU A CA 1
ATOM 1457 C C . LEU A 1 180 ? -16.990 -20.080 33.143 1.00 63.88 180 LEU A C 1
ATOM 1459 O O . LEU A 1 180 ? -16.032 -20.744 32.759 1.00 63.88 180 LEU A O 1
ATOM 1463 N N . GLY A 1 181 ? -17.565 -19.156 32.369 1.00 64.94 181 GLY A N 1
ATOM 1464 C CA . GLY A 1 181 ? -17.112 -18.823 31.020 1.00 64.94 181 GLY A CA 1
ATOM 1465 C C . GLY A 1 181 ? -15.757 -18.120 31.021 1.00 64.94 181 GLY A C 1
ATOM 1466 O O . GLY A 1 181 ? -14.903 -18.453 30.208 1.00 64.94 181 GLY A O 1
ATOM 1467 N N . VAL A 1 182 ? -15.519 -17.203 31.965 1.00 67.31 182 VAL A N 1
ATOM 1468 C CA . VAL A 1 182 ? -14.224 -16.535 32.137 1.00 67.31 182 VAL A CA 1
ATOM 1469 C C . VAL A 1 182 ? -13.190 -17.480 32.727 1.00 67.31 182 VAL A C 1
ATOM 1471 O O . VAL A 1 182 ? -12.059 -17.381 32.295 1.00 67.31 182 VAL A O 1
ATOM 1474 N N . SER A 1 183 ? -13.499 -18.418 33.628 1.00 63.34 183 SER A N 1
ATOM 1475 C CA . SER A 1 183 ? -12.474 -19.351 34.131 1.00 63.34 183 SER A CA 1
ATOM 1476 C C . SER A 1 183 ? -12.048 -20.378 33.078 1.00 63.34 183 SER A C 1
ATOM 1478 O O . SER A 1 183 ? -10.860 -20.673 32.956 1.00 63.34 183 SER A O 1
ATOM 1480 N N . LEU A 1 184 ? -12.985 -20.865 32.258 1.00 66.44 184 LEU A N 1
ATOM 1481 C CA . LEU A 1 184 ? -12.704 -21.842 31.206 1.00 66.44 184 LEU A CA 1
ATOM 1482 C C . LEU A 1 184 ? -12.046 -21.179 29.985 1.00 66.44 184 LEU A C 1
ATOM 1484 O O . LEU A 1 184 ? -11.059 -21.695 29.458 1.00 66.44 184 LEU A O 1
ATOM 1488 N N . ALA A 1 185 ? -12.507 -19.983 29.599 1.00 61.06 185 ALA A N 1
ATOM 1489 C CA . ALA A 1 185 ? -11.836 -19.170 28.590 1.00 61.06 185 ALA A CA 1
ATOM 1490 C C . ALA A 1 185 ? -10.489 -18.639 29.093 1.00 61.06 185 ALA A C 1
ATOM 1492 O O . ALA A 1 185 ? -9.537 -18.663 28.330 1.00 61.06 185 ALA A O 1
ATOM 1493 N N . ALA A 1 186 ? -10.351 -18.225 30.357 1.00 59.00 186 ALA A N 1
ATOM 1494 C CA . ALA A 1 186 ? -9.066 -17.806 30.916 1.00 59.00 186 ALA A CA 1
ATOM 1495 C C . ALA A 1 186 ? -8.092 -18.976 31.012 1.00 59.00 186 ALA A C 1
ATOM 1497 O O . ALA A 1 186 ? -6.924 -18.762 30.751 1.00 59.00 186 ALA A O 1
ATOM 1498 N N . GLY A 1 187 ? -8.527 -20.204 31.305 1.00 65.81 187 GLY A N 1
ATOM 1499 C CA . GLY A 1 187 ? -7.640 -21.372 31.285 1.00 65.81 187 GLY A CA 1
ATOM 1500 C C . GLY A 1 187 ? -7.061 -21.646 29.892 1.00 65.81 187 GLY A C 1
ATOM 1501 O O . GLY A 1 187 ? -5.849 -21.799 29.738 1.00 65.81 187 GLY A O 1
ATOM 1502 N N . VAL A 1 188 ? -7.914 -21.631 28.863 1.00 72.50 188 VAL A N 1
ATOM 1503 C CA . VAL A 1 188 ? -7.495 -21.835 27.466 1.00 72.50 188 VAL A CA 1
ATOM 1504 C C . VAL A 1 188 ? -6.683 -20.646 26.950 1.00 72.50 188 VAL A C 1
ATOM 1506 O O . VAL A 1 188 ? -5.640 -20.852 26.338 1.00 72.50 188 VAL A O 1
ATOM 1509 N N . VAL A 1 189 ? -7.107 -19.415 27.252 1.00 63.84 189 VAL A N 1
ATOM 1510 C CA . VAL A 1 189 ? -6.417 -18.177 26.868 1.00 63.84 189 VAL A CA 1
ATOM 1511 C C . VAL A 1 189 ? -5.092 -18.037 27.605 1.00 63.84 189 VAL A C 1
ATOM 1513 O O . VAL A 1 189 ? -4.138 -17.581 27.007 1.00 63.84 189 VAL A O 1
ATOM 1516 N N . PHE A 1 190 ? -4.969 -18.450 28.863 1.00 65.50 190 PHE A N 1
ATOM 1517 C CA . PHE A 1 190 ? -3.721 -18.350 29.621 1.00 65.50 190 PHE A CA 1
ATOM 1518 C C . PHE A 1 190 ? -2.687 -19.365 29.126 1.00 65.50 190 PHE A C 1
ATOM 1520 O O . PHE A 1 190 ? -1.532 -19.002 28.918 1.00 65.50 190 PHE A O 1
ATOM 1527 N N . LEU A 1 191 ? -3.099 -20.602 28.824 1.00 64.75 191 LEU A N 1
ATOM 1528 C CA . LEU A 1 191 ? -2.227 -21.590 28.179 1.00 64.75 191 LEU A CA 1
ATOM 1529 C C . LEU A 1 191 ? -1.852 -21.180 26.751 1.00 64.75 191 LEU A C 1
ATOM 1531 O O . LEU A 1 191 ? -0.685 -21.282 26.368 1.00 64.75 191 LEU A O 1
ATOM 1535 N N . SER A 1 192 ? -2.812 -20.664 25.977 1.00 59.66 192 SER A N 1
ATOM 1536 C CA . SER A 1 192 ? -2.537 -20.194 24.624 1.00 59.66 192 SER A CA 1
ATOM 1537 C C . SER A 1 192 ? -1.690 -18.927 24.630 1.00 59.66 192 SER A C 1
ATOM 1539 O O . SER A 1 192 ? -0.818 -18.825 23.788 1.00 59.66 192 SER A O 1
ATOM 1541 N N . VAL A 1 193 ? -1.884 -17.993 25.569 1.00 58.12 193 VAL A N 1
ATOM 1542 C CA . VAL A 1 193 ? -1.080 -16.769 25.732 1.00 58.12 193 VAL A CA 1
ATOM 1543 C C . VAL A 1 193 ? 0.328 -17.116 26.183 1.00 58.12 193 VAL A C 1
ATOM 1545 O O . VAL A 1 193 ? 1.251 -16.562 25.619 1.00 58.12 193 VAL A O 1
ATOM 1548 N N . ILE A 1 194 ? 0.547 -18.063 27.097 1.00 64.56 194 ILE A N 1
ATOM 1549 C CA . ILE A 1 194 ? 1.915 -18.468 27.470 1.00 64.56 194 ILE A CA 1
ATOM 1550 C C . ILE A 1 194 ? 2.663 -19.054 26.263 1.00 64.56 194 ILE A C 1
ATOM 1552 O O . ILE A 1 194 ? 3.810 -18.679 26.010 1.00 64.56 194 ILE A O 1
ATOM 1556 N N . TYR A 1 195 ? 2.005 -19.915 25.482 1.00 61.03 195 TYR A N 1
ATOM 1557 C CA . TYR A 1 195 ? 2.579 -20.457 24.251 1.00 61.03 195 TYR A CA 1
ATOM 1558 C C . TYR A 1 195 ? 2.803 -19.357 23.197 1.00 61.03 195 TYR A C 1
ATOM 1560 O O . TYR A 1 195 ? 3.909 -19.233 22.669 1.00 61.03 195 TYR A O 1
ATOM 1568 N N . LEU A 1 196 ? 1.801 -18.496 22.959 1.00 53.66 196 LEU A N 1
ATOM 1569 C CA . LEU A 1 196 ? 1.879 -17.395 21.996 1.00 53.66 196 LEU A CA 1
ATOM 1570 C C . LEU A 1 196 ? 2.950 -16.381 22.397 1.00 53.66 196 LEU A C 1
ATOM 1572 O O . LEU A 1 196 ? 3.713 -15.977 21.537 1.00 53.66 196 LEU A O 1
ATOM 1576 N N . THR A 1 197 ? 3.047 -15.987 23.668 1.00 55.09 197 THR A N 1
ATOM 1577 C CA . THR A 1 197 ? 4.007 -15.004 24.192 1.00 55.09 197 THR A CA 1
ATOM 1578 C C . THR A 1 197 ? 5.443 -15.478 24.008 1.00 55.09 197 THR A C 1
ATOM 1580 O O . THR A 1 197 ? 6.293 -14.663 23.658 1.00 55.09 197 THR A O 1
ATOM 1583 N N . TYR A 1 198 ? 5.721 -16.777 24.148 1.00 54.97 198 TYR A N 1
ATOM 1584 C CA . TYR A 1 198 ? 7.056 -17.322 23.886 1.00 54.97 198 TYR A CA 1
ATOM 1585 C C . TYR A 1 198 ? 7.425 -17.233 22.392 1.00 54.97 198 TYR A C 1
ATOM 1587 O O . TYR A 1 198 ? 8.501 -16.751 22.039 1.00 54.97 198 TYR A O 1
ATOM 1595 N N . THR A 1 199 ? 6.500 -17.593 21.493 1.00 48.53 199 THR A N 1
ATOM 1596 C CA . THR A 1 199 ? 6.683 -17.425 20.036 1.00 48.53 199 THR A CA 1
ATOM 1597 C C . THR A 1 199 ? 6.678 -15.964 19.576 1.00 48.53 199 THR A C 1
ATOM 1599 O O . THR A 1 199 ? 7.424 -15.607 18.670 1.00 48.53 199 THR A O 1
ATOM 1602 N N . VAL A 1 200 ? 5.881 -15.098 20.203 1.00 50.47 200 VAL A N 1
ATOM 1603 C CA . VAL A 1 200 ? 5.736 -13.675 19.868 1.00 50.47 200 VAL A CA 1
ATOM 1604 C C . VAL A 1 200 ? 6.932 -12.878 20.367 1.00 50.47 200 VAL A C 1
ATOM 1606 O O . VAL A 1 200 ? 7.336 -11.952 19.680 1.00 50.47 200 VAL A O 1
ATOM 1609 N N . ALA A 1 201 ? 7.551 -13.235 21.496 1.00 47.41 201 ALA A N 1
ATOM 1610 C CA . ALA A 1 201 ? 8.786 -12.591 21.938 1.00 47.41 201 ALA A CA 1
ATOM 1611 C C . ALA A 1 201 ? 9.955 -12.919 20.993 1.00 47.41 201 ALA A C 1
ATOM 1613 O O . ALA A 1 201 ? 10.677 -12.014 20.579 1.00 47.41 201 ALA A O 1
ATOM 1614 N N . LEU A 1 202 ? 10.087 -14.182 20.567 1.00 50.75 202 LEU A N 1
ATOM 1615 C CA . LEU A 1 202 ? 11.063 -14.583 19.546 1.00 50.75 202 LEU A CA 1
ATOM 1616 C C . LEU A 1 202 ? 10.779 -13.913 18.191 1.00 50.75 202 LEU A C 1
ATOM 1618 O O . LEU A 1 202 ? 11.700 -13.396 17.556 1.00 50.75 202 LEU A O 1
ATOM 1622 N N . TYR A 1 203 ? 9.508 -13.839 17.784 1.00 45.84 203 TYR A N 1
ATOM 1623 C CA . TYR A 1 203 ? 9.104 -13.156 16.557 1.00 45.84 203 TYR A CA 1
ATOM 1624 C C . TYR A 1 203 ? 9.326 -11.641 16.635 1.00 45.84 203 TYR A C 1
ATOM 1626 O O . TYR A 1 203 ? 9.859 -11.079 15.692 1.00 45.84 203 TYR A O 1
ATOM 1634 N N . ALA A 1 204 ? 9.009 -10.974 17.745 1.00 40.94 204 ALA A N 1
ATOM 1635 C CA . ALA A 1 204 ? 9.204 -9.535 17.932 1.00 40.94 204 ALA A CA 1
ATOM 1636 C C . ALA A 1 204 ? 10.689 -9.151 17.935 1.00 40.94 204 ALA A C 1
ATOM 1638 O O . ALA A 1 204 ? 11.055 -8.148 17.329 1.00 40.94 204 ALA A O 1
ATOM 1639 N N . ILE A 1 205 ? 11.558 -9.970 18.536 1.00 52.81 205 ILE A N 1
ATOM 1640 C CA . ILE A 1 205 ? 13.014 -9.774 18.480 1.00 52.81 205 ILE A CA 1
ATOM 1641 C C . ILE A 1 205 ? 13.521 -9.958 17.040 1.00 52.81 205 ILE A C 1
ATOM 1643 O O . ILE A 1 205 ? 14.300 -9.140 16.553 1.00 52.81 205 ILE A O 1
ATOM 1647 N N . SER A 1 206 ? 13.013 -10.960 16.311 1.00 47.34 206 SER A N 1
ATOM 1648 C CA . SER A 1 206 ? 13.330 -11.140 14.886 1.00 47.34 206 SER A CA 1
ATOM 1649 C C . SER A 1 206 ? 12.737 -10.038 13.992 1.00 47.34 206 SER A C 1
ATOM 1651 O O . SER A 1 206 ? 13.369 -9.607 13.036 1.00 47.34 206 SER A O 1
ATOM 1653 N N . ALA A 1 207 ? 11.560 -9.508 14.323 1.00 42.81 207 ALA A N 1
ATOM 1654 C CA . ALA A 1 207 ? 10.847 -8.499 13.551 1.00 42.81 207 ALA A CA 1
ATOM 1655 C C . ALA A 1 207 ? 11.422 -7.100 13.770 1.00 42.81 207 ALA A C 1
ATOM 1657 O O . ALA A 1 207 ? 11.465 -6.333 12.822 1.00 42.81 207 ALA A O 1
ATOM 1658 N N . VAL A 1 208 ? 11.920 -6.767 14.966 1.00 50.00 208 VAL A N 1
ATOM 1659 C CA . VAL A 1 208 ? 12.701 -5.538 15.201 1.00 50.00 208 VAL A CA 1
ATOM 1660 C C . VAL A 1 208 ? 14.033 -5.602 14.446 1.00 50.00 208 VAL A C 1
ATOM 1662 O O . VAL A 1 208 ? 14.444 -4.608 13.851 1.00 50.00 208 VAL A O 1
ATOM 1665 N N . TYR A 1 209 ? 14.655 -6.784 14.375 1.00 52.44 209 TYR A N 1
ATOM 1666 C CA . TYR A 1 209 ? 15.825 -7.029 13.530 1.00 52.44 209 TYR A CA 1
ATOM 1667 C C . TYR A 1 209 ? 15.500 -6.846 12.033 1.00 52.44 209 TYR A C 1
ATOM 1669 O O . TYR A 1 209 ? 16.215 -6.128 11.342 1.00 52.44 209 TYR A O 1
ATOM 1677 N N . PHE A 1 210 ? 14.380 -7.380 11.531 1.00 41.53 210 PHE A N 1
ATOM 1678 C CA . PHE A 1 210 ? 13.971 -7.211 10.126 1.00 41.53 210 PHE A CA 1
ATOM 1679 C C . PHE A 1 210 ? 13.400 -5.818 9.792 1.00 41.53 210 PHE A C 1
ATOM 1681 O O . PHE A 1 210 ? 13.593 -5.332 8.677 1.00 41.53 210 PHE A O 1
ATOM 1688 N N . ALA A 1 211 ? 12.756 -5.136 10.741 1.00 44.00 211 ALA A N 1
ATOM 1689 C CA . ALA A 1 211 ? 12.217 -3.782 10.581 1.00 44.00 211 ALA A CA 1
ATOM 1690 C C . ALA A 1 211 ? 13.319 -2.712 10.557 1.00 44.00 211 ALA A C 1
ATOM 1692 O O . ALA A 1 211 ? 13.159 -1.698 9.884 1.00 44.00 211 ALA A O 1
ATOM 1693 N N . GLY A 1 212 ? 14.453 -2.95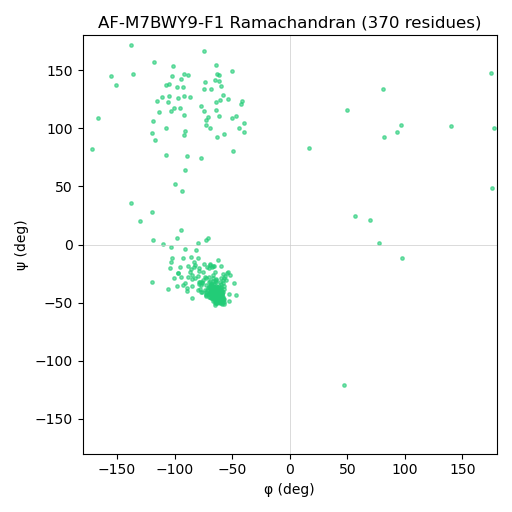6 11.227 1.00 50.41 212 GLY A N 1
ATOM 1694 C CA . GLY A 1 212 ? 15.671 -2.157 11.061 1.00 50.41 212 GLY A CA 1
ATOM 1695 C C . GLY A 1 212 ? 16.425 -2.433 9.750 1.00 50.41 212 GLY A C 1
ATOM 1696 O O . GLY A 1 212 ? 17.252 -1.623 9.345 1.00 50.41 212 GLY A O 1
ATOM 1697 N N . VAL A 1 213 ? 16.135 -3.554 9.076 1.00 54.12 213 VAL A N 1
ATOM 1698 C CA . VAL A 1 213 ? 16.848 -4.029 7.873 1.00 54.12 213 VAL A CA 1
ATOM 1699 C C . VAL A 1 213 ? 16.093 -3.719 6.570 1.00 54.12 213 VAL A C 1
ATOM 1701 O O . VAL A 1 213 ? 16.720 -3.517 5.529 1.00 54.12 213 VAL A O 1
ATOM 1704 N N . MET A 1 214 ? 14.758 -3.630 6.581 1.00 51.72 214 MET A N 1
ATOM 1705 C CA . MET A 1 214 ? 13.973 -3.397 5.363 1.00 51.72 214 MET A CA 1
ATOM 1706 C C . MET A 1 214 ? 13.701 -1.913 5.077 1.00 51.72 214 MET A C 1
ATOM 1708 O O . MET A 1 214 ? 12.662 -1.362 5.434 1.00 51.72 214 MET A O 1
ATOM 1712 N N . VAL A 1 215 ? 14.570 -1.310 4.261 1.00 56.97 215 VAL A N 1
ATOM 1713 C CA . VAL A 1 215 ? 14.361 0.011 3.623 1.00 56.97 215 VAL A CA 1
ATOM 1714 C C . VAL A 1 215 ? 13.038 0.071 2.825 1.00 56.97 215 VAL A C 1
ATOM 1716 O O . VAL A 1 215 ? 12.444 1.136 2.664 1.00 56.97 215 VAL A O 1
ATOM 1719 N N . ARG A 1 216 ? 12.514 -1.081 2.373 1.00 51.34 216 ARG A N 1
ATOM 1720 C CA . ARG A 1 216 ? 11.305 -1.194 1.533 1.00 51.34 216 ARG A CA 1
ATOM 1721 C C . ARG A 1 216 ? 9.983 -0.903 2.273 1.00 51.34 216 ARG A C 1
ATOM 1723 O O . ARG A 1 216 ? 9.005 -0.546 1.626 1.00 51.34 216 ARG A O 1
ATOM 1730 N N . LEU A 1 217 ? 9.949 -0.972 3.611 1.00 57.66 217 LEU A N 1
ATOM 1731 C CA . LEU A 1 217 ? 8.763 -0.645 4.433 1.00 57.66 217 LEU A CA 1
ATOM 1732 C C . LEU A 1 217 ? 8.552 0.870 4.643 1.00 57.66 217 LEU A C 1
ATOM 1734 O O . LEU A 1 217 ? 7.470 1.294 5.055 1.00 57.66 217 LEU A O 1
ATOM 1738 N N . MET A 1 218 ? 9.536 1.710 4.297 1.00 58.81 218 MET A N 1
ATOM 1739 C CA . MET A 1 218 ? 9.382 3.176 4.293 1.00 58.81 218 MET A CA 1
ATOM 1740 C C . MET A 1 218 ? 8.232 3.629 3.375 1.00 58.81 218 MET A C 1
ATOM 1742 O O . MET A 1 218 ? 7.547 4.620 3.642 1.00 58.81 218 MET A O 1
ATOM 1746 N N . LEU A 1 219 ? 7.975 2.867 2.312 1.00 63.25 219 LEU A N 1
ATOM 1747 C CA . LEU A 1 219 ? 6.956 3.163 1.313 1.00 63.25 219 LEU A CA 1
ATOM 1748 C C . LEU A 1 219 ? 5.526 3.043 1.867 1.00 63.25 219 LEU A C 1
ATOM 1750 O O . LEU A 1 219 ? 4.683 3.879 1.557 1.00 63.25 219 LEU A O 1
ATOM 1754 N N . THR A 1 220 ? 5.259 2.095 2.772 1.00 60.72 220 THR A N 1
ATOM 1755 C CA . THR A 1 220 ? 3.950 1.978 3.445 1.00 60.72 220 THR A CA 1
ATOM 1756 C C . THR A 1 220 ? 3.768 2.982 4.585 1.00 60.72 220 THR A C 1
ATOM 1758 O O . THR A 1 220 ? 2.639 3.306 4.945 1.00 60.72 220 THR A O 1
ATOM 1761 N N . LEU A 1 221 ? 4.866 3.498 5.149 1.00 61.31 221 LEU A N 1
ATOM 1762 C CA . LEU A 1 221 ? 4.844 4.532 6.190 1.00 61.31 221 LEU A CA 1
ATOM 1763 C C . LEU A 1 221 ? 4.524 5.921 5.608 1.00 61.31 221 LEU A C 1
ATOM 1765 O O . LEU A 1 221 ? 3.895 6.754 6.262 1.00 61.31 221 LEU A O 1
ATOM 1769 N N . THR A 1 222 ? 4.952 6.158 4.368 1.00 66.25 222 THR A N 1
ATOM 1770 C CA . THR A 1 222 ? 4.916 7.467 3.707 1.00 66.25 222 THR A CA 1
ATOM 1771 C C . THR A 1 222 ? 3.521 8.123 3.734 1.00 66.25 222 THR A C 1
ATOM 1773 O O . THR A 1 222 ? 3.430 9.266 4.188 1.00 66.25 222 THR A O 1
ATOM 1776 N N . PRO A 1 223 ? 2.412 7.436 3.383 1.00 63.09 223 PRO A N 1
ATOM 1777 C CA . PRO A 1 223 ? 1.083 8.048 3.436 1.00 63.09 223 PRO A CA 1
ATOM 1778 C C . PRO A 1 223 ? 0.621 8.434 4.840 1.00 63.09 223 PRO A C 1
ATOM 1780 O O . PRO A 1 223 ? -0.018 9.470 5.020 1.00 63.09 223 PRO A O 1
ATOM 1783 N N . VAL A 1 224 ? 0.974 7.635 5.850 1.00 60.97 224 VAL A N 1
ATOM 1784 C CA . VAL A 1 224 ? 0.607 7.903 7.247 1.00 60.97 224 VAL A CA 1
ATOM 1785 C C . VAL A 1 224 ? 1.314 9.157 7.750 1.00 60.97 224 VAL A C 1
ATOM 1787 O O . VAL A 1 224 ? 0.675 10.025 8.344 1.00 60.97 224 VAL A O 1
ATOM 1790 N N . VAL A 1 225 ? 2.611 9.293 7.461 1.00 63.72 225 VAL A N 1
ATOM 1791 C CA . VAL A 1 225 ? 3.390 10.479 7.846 1.00 63.72 225 VAL A CA 1
ATOM 1792 C C . VAL A 1 225 ? 2.840 11.732 7.170 1.00 63.72 225 VAL A C 1
ATOM 1794 O O . VAL A 1 225 ? 2.676 12.741 7.847 1.00 63.72 225 VAL A O 1
ATOM 1797 N N . CYS A 1 226 ? 2.493 11.667 5.879 1.00 65.50 226 CYS A N 1
ATOM 1798 C CA . CYS A 1 226 ? 1.898 12.796 5.158 1.00 65.50 226 CYS A CA 1
ATOM 1799 C C . CYS A 1 226 ? 0.540 13.225 5.735 1.00 65.50 226 CYS A C 1
ATOM 1801 O O . CYS A 1 226 ? 0.262 14.420 5.810 1.00 65.50 226 CYS A O 1
ATOM 1803 N N . MET A 1 227 ? -0.306 12.278 6.155 1.00 59.88 227 MET A N 1
ATOM 1804 C CA . MET A 1 227 ? -1.589 12.604 6.789 1.00 59.88 227 MET A CA 1
ATOM 1805 C C . MET A 1 227 ? -1.396 13.233 8.173 1.00 59.88 227 MET A C 1
ATOM 1807 O O . MET A 1 227 ? -2.006 14.258 8.472 1.00 59.88 227 MET A O 1
ATOM 1811 N N . LEU A 1 228 ? -0.530 12.661 9.015 1.00 58.25 228 LEU A N 1
ATOM 1812 C CA . LEU A 1 228 ? -0.274 13.187 10.359 1.00 58.25 228 LEU A CA 1
ATOM 1813 C C . LEU A 1 228 ? 0.400 14.561 10.318 1.00 58.25 228 LEU A C 1
ATOM 1815 O O . LEU A 1 228 ? 0.011 15.455 11.071 1.00 58.25 228 LEU A O 1
ATOM 1819 N N . SER A 1 229 ? 1.365 14.757 9.415 1.00 64.56 229 SER A N 1
ATOM 1820 C CA . SER A 1 229 ? 1.995 16.062 9.229 1.00 64.56 229 SER A CA 1
ATOM 1821 C C . SER A 1 229 ? 0.980 17.093 8.738 1.00 64.56 229 SER A C 1
ATOM 1823 O O . SER A 1 229 ? 0.938 18.195 9.274 1.00 64.56 229 SER A O 1
ATOM 1825 N N . ALA A 1 230 ? 0.102 16.743 7.795 1.00 68.50 230 ALA A N 1
ATOM 1826 C CA . ALA A 1 230 ? -0.935 17.650 7.313 1.00 68.50 230 ALA A CA 1
ATOM 1827 C C . ALA A 1 230 ? -1.957 18.034 8.393 1.00 68.50 230 ALA A C 1
ATOM 1829 O O . ALA A 1 230 ? -2.349 19.199 8.457 1.00 68.50 230 ALA A O 1
ATOM 1830 N N . ILE A 1 231 ? -2.355 17.103 9.268 1.00 62.34 231 ILE A N 1
ATOM 1831 C CA . ILE A 1 231 ? -3.217 17.411 10.421 1.00 62.34 231 ILE A CA 1
ATOM 1832 C C . ILE A 1 231 ? -2.498 18.375 11.373 1.00 62.34 231 ILE A C 1
ATOM 1834 O O . ILE A 1 231 ? -3.077 19.386 11.764 1.00 62.34 231 ILE A O 1
ATOM 1838 N N . ALA A 1 232 ? -1.225 18.117 11.692 1.00 68.19 232 ALA A N 1
ATOM 1839 C CA . ALA A 1 232 ? -0.436 18.987 12.562 1.00 68.19 232 ALA A CA 1
ATOM 1840 C C . ALA A 1 232 ? -0.286 20.405 11.980 1.00 68.19 232 ALA A C 1
ATOM 1842 O O . ALA A 1 232 ? -0.601 21.381 12.660 1.00 68.19 232 ALA A O 1
ATOM 1843 N N . PHE A 1 233 ? 0.111 20.529 10.708 1.00 77.06 233 PHE A N 1
ATOM 1844 C CA . PHE A 1 233 ? 0.218 21.823 10.027 1.00 77.06 233 PHE A CA 1
ATOM 1845 C C . PHE A 1 233 ? -1.134 22.531 9.932 1.00 77.06 233 PHE A C 1
ATOM 1847 O O . PHE A 1 233 ? -1.208 23.731 10.176 1.00 77.06 233 PHE A O 1
ATOM 1854 N N . SER A 1 234 ? -2.216 21.811 9.626 1.00 76.50 234 SER A N 1
ATOM 1855 C CA . SER A 1 234 ? -3.545 22.417 9.550 1.00 76.50 234 SER A CA 1
ATOM 1856 C C . SER A 1 234 ? -4.038 22.919 10.900 1.00 76.50 234 SER A C 1
ATOM 1858 O O . SER A 1 234 ? -4.660 23.972 10.929 1.00 76.50 234 SER A O 1
ATOM 1860 N N . ASN A 1 235 ? -3.782 22.204 11.997 1.00 73.88 235 ASN A N 1
ATOM 1861 C CA . ASN A 1 235 ? -4.185 22.650 13.333 1.00 73.88 235 ASN A CA 1
ATOM 1862 C C . ASN A 1 235 ? -3.418 23.915 13.740 1.00 73.88 235 ASN A C 1
ATOM 1864 O O . ASN A 1 235 ? -3.994 24.832 14.319 1.00 73.88 235 ASN A O 1
ATOM 1868 N N . VAL A 1 236 ? -2.133 23.993 13.381 1.00 80.31 236 VAL A N 1
ATOM 1869 C CA . VAL A 1 236 ? -1.321 25.202 13.561 1.00 80.31 236 VAL A CA 1
ATOM 1870 C C . VAL A 1 236 ? -1.894 26.349 12.720 1.00 80.31 236 VAL A C 1
ATOM 1872 O O . VAL A 1 236 ? -2.163 27.420 13.254 1.00 80.31 236 VAL A O 1
ATOM 1875 N N . PHE A 1 237 ? -2.165 26.136 11.429 1.00 80.56 237 PHE A N 1
ATOM 1876 C CA . PHE A 1 237 ? -2.750 27.176 10.579 1.00 80.56 237 PHE A CA 1
ATOM 1877 C C . PHE A 1 237 ? -4.151 27.609 11.031 1.00 80.56 237 PHE A C 1
ATOM 1879 O O . PHE A 1 237 ? -4.444 28.798 11.000 1.00 80.56 237 PHE A O 1
ATOM 1886 N N . GLU A 1 238 ? -5.001 26.693 11.493 1.00 78.06 238 GLU A N 1
ATOM 1887 C CA . GLU A 1 238 ? -6.335 27.019 12.010 1.00 78.06 238 GLU A CA 1
ATOM 1888 C C . GLU A 1 238 ? -6.251 27.849 13.295 1.00 78.06 238 GLU A C 1
ATOM 1890 O O . GLU A 1 238 ? -6.990 28.819 13.442 1.00 78.06 238 GLU A O 1
ATOM 1895 N N . HIS A 1 239 ? -5.309 27.538 14.188 1.00 78.19 239 HIS A N 1
ATOM 1896 C CA . HIS A 1 239 ? -5.117 28.311 15.412 1.00 78.19 239 HIS A CA 1
ATOM 1897 C C . HIS A 1 239 ? -4.571 29.721 15.140 1.00 78.19 239 HIS A C 1
ATOM 1899 O O . HIS A 1 239 ? -5.003 30.685 15.768 1.00 78.19 239 HIS A O 1
ATOM 1905 N N . TYR A 1 240 ? -3.647 29.866 14.183 1.00 76.56 240 TYR A N 1
ATOM 1906 C CA . TYR A 1 240 ? -2.995 31.151 13.917 1.00 76.56 240 TYR A CA 1
ATOM 1907 C C . TYR A 1 240 ? -3.719 32.040 12.897 1.00 76.56 240 TYR A C 1
ATOM 1909 O O . TYR A 1 240 ? -3.745 33.249 13.108 1.00 76.56 240 TYR A O 1
ATOM 1917 N N . LEU A 1 241 ? -4.317 31.479 11.836 1.00 71.81 241 LEU A N 1
ATOM 1918 C CA . LEU A 1 241 ? -5.076 32.230 10.818 1.00 71.81 241 LEU A CA 1
ATOM 1919 C C . LEU A 1 241 ? -6.595 32.229 11.053 1.00 71.81 241 LEU A C 1
ATOM 1921 O O . LEU A 1 241 ? -7.286 33.136 10.589 1.00 71.81 241 LEU A O 1
ATOM 1925 N N . GLY A 1 242 ? -7.149 31.234 11.754 1.00 62.44 242 GLY A N 1
ATOM 1926 C CA . GLY A 1 242 ? -8.599 31.138 11.978 1.00 62.44 242 GLY A CA 1
ATOM 1927 C C . GLY A 1 242 ? -9.156 32.258 12.863 1.00 62.44 242 GLY A C 1
ATOM 1928 O O . GLY A 1 242 ? -10.316 32.647 12.713 1.00 62.44 242 GLY A O 1
ATOM 1929 N N . ASP A 1 243 ? -8.316 32.820 13.733 1.00 59.78 243 ASP A N 1
ATOM 1930 C CA . ASP A 1 243 ? -8.659 33.977 14.560 1.00 59.78 243 ASP A CA 1
ATOM 1931 C C . ASP A 1 243 ? -8.869 35.258 13.739 1.00 59.78 243 ASP A C 1
ATOM 1933 O O . ASP A 1 243 ? -9.696 36.085 14.121 1.00 59.78 243 ASP A O 1
ATOM 1937 N N . ASP A 1 244 ? -8.168 35.425 12.614 1.00 57.47 244 ASP A N 1
ATOM 1938 C CA . ASP A 1 244 ? -8.319 36.602 11.749 1.00 57.47 244 ASP A CA 1
ATOM 1939 C C . ASP A 1 244 ? -9.592 36.489 10.893 1.00 57.47 244 ASP A C 1
ATOM 1941 O O . ASP A 1 244 ? -10.359 37.444 10.783 1.00 57.47 244 ASP A O 1
ATOM 1945 N N . MET A 1 245 ? -9.915 35.284 10.409 1.00 52.97 245 MET A N 1
ATOM 1946 C CA . MET A 1 245 ? -11.115 35.036 9.595 1.00 52.97 245 MET A CA 1
ATOM 1947 C C . MET A 1 245 ? -12.427 35.167 10.395 1.00 52.97 245 MET A C 1
ATOM 1949 O O . MET A 1 245 ? -13.448 35.590 9.852 1.00 52.97 245 MET A O 1
ATOM 1953 N N . LYS A 1 246 ? -12.407 34.847 11.700 1.00 53.16 246 LYS A N 1
ATOM 1954 C CA . LYS A 1 246 ? -13.527 35.101 12.631 1.00 53.16 246 LYS A CA 1
ATOM 1955 C C . LYS A 1 246 ? -13.664 36.569 13.039 1.00 53.16 246 LYS A C 1
ATOM 1957 O O . LYS A 1 246 ? -14.745 36.973 13.453 1.00 53.16 246 LYS A O 1
ATOM 1962 N N . ARG A 1 247 ? -12.585 37.354 12.964 1.00 53.28 247 ARG A N 1
ATOM 1963 C CA . ARG A 1 247 ? -12.622 38.805 13.212 1.00 53.28 247 ARG A CA 1
ATOM 1964 C C . ARG A 1 247 ? -13.171 39.571 12.012 1.00 53.28 247 ARG A C 1
ATOM 1966 O O . ARG A 1 247 ? -13.818 40.592 12.210 1.00 53.28 247 ARG A O 1
ATOM 1973 N N . GLU A 1 248 ? -12.934 39.073 10.802 1.00 50.50 248 GLU A N 1
ATOM 1974 C CA . GLU A 1 248 ? -13.386 39.704 9.558 1.00 50.50 248 GLU A CA 1
ATOM 1975 C C . GLU A 1 248 ? -14.852 39.373 9.210 1.00 50.50 248 GLU A C 1
ATOM 1977 O O . GLU A 1 248 ? -15.546 40.219 8.653 1.00 50.50 248 GLU A O 1
ATOM 1982 N N . ASN A 1 249 ? -15.366 38.202 9.619 1.00 44.09 249 ASN A N 1
ATOM 1983 C CA . ASN A 1 249 ? -16.774 37.814 9.453 1.00 44.09 249 ASN A CA 1
ATOM 1984 C C . ASN A 1 249 ? -17.453 37.546 10.814 1.00 44.09 249 ASN A C 1
ATOM 1986 O O . ASN A 1 249 ? -17.355 36.423 11.325 1.00 44.09 249 ASN A O 1
ATOM 1990 N N . PRO A 1 250 ? -18.162 38.519 11.421 1.00 40.78 250 PRO A N 1
ATOM 1991 C CA . PRO A 1 250 ? -19.022 38.224 12.564 1.00 40.78 250 PRO A CA 1
ATOM 1992 C C . PRO A 1 250 ? -20.159 37.270 12.142 1.00 40.78 250 PRO A C 1
ATOM 1994 O O . PRO A 1 250 ? -20.616 37.332 10.997 1.00 40.78 250 PRO A O 1
ATOM 1997 N N . PRO A 1 251 ? -20.631 36.372 13.028 1.00 43.28 251 PRO A N 1
ATOM 1998 C CA . PRO A 1 251 ? -21.792 35.544 12.731 1.00 43.28 251 PRO A CA 1
ATOM 1999 C C . PRO A 1 251 ? -23.008 36.446 12.491 1.00 43.28 251 PRO A C 1
ATOM 2001 O O . PRO A 1 251 ? -23.342 37.276 13.333 1.00 43.28 251 PRO A O 1
ATOM 2004 N N . ILE A 1 252 ? -23.642 36.284 11.329 1.00 40.75 252 ILE A N 1
ATOM 2005 C CA . ILE A 1 252 ? -24.938 36.886 11.009 1.00 40.75 252 ILE A CA 1
ATOM 2006 C C . ILE A 1 252 ? -25.934 36.325 12.032 1.00 40.75 252 ILE A C 1
ATOM 2008 O O . ILE A 1 252 ? -26.195 35.123 12.038 1.00 40.75 252 ILE A O 1
ATOM 2012 N N . GLU A 1 253 ? -26.417 37.171 12.943 1.00 35.12 253 GLU A N 1
ATOM 2013 C CA . GLU A 1 253 ? -27.580 36.853 13.770 1.00 35.12 253 GLU A CA 1
ATOM 2014 C C . GLU A 1 253 ? -28.764 36.565 12.839 1.00 35.12 253 GLU A C 1
ATOM 2016 O O . GLU A 1 253 ? -29.044 37.349 11.931 1.00 35.12 253 GLU A O 1
ATOM 2021 N N . ASP A 1 254 ? -29.433 35.428 13.049 1.00 29.39 254 ASP A N 1
ATOM 2022 C CA . ASP A 1 254 ? -30.685 35.069 12.383 1.00 29.39 254 ASP A CA 1
ATOM 2023 C C . ASP A 1 254 ? -31.735 36.161 12.639 1.00 29.39 254 ASP A C 1
ATOM 2025 O O . ASP A 1 254 ? -32.439 36.163 13.648 1.00 29.39 254 ASP A O 1
ATOM 2029 N N . SER A 1 255 ? -31.851 37.100 11.705 1.00 31.72 255 SER A N 1
ATOM 2030 C CA . SER A 1 255 ? -33.015 37.961 11.558 1.00 31.72 255 SER A CA 1
ATOM 2031 C C . SER A 1 255 ? -34.011 37.273 10.623 1.00 31.72 255 SER A C 1
ATOM 2033 O O . SER A 1 255 ? -34.127 37.620 9.448 1.00 31.72 255 SER A O 1
ATOM 2035 N N . SER A 1 256 ? -34.714 36.266 11.130 1.00 33.12 256 SER A N 1
ATOM 2036 C CA . SER A 1 256 ? -35.981 35.839 10.541 1.00 33.12 256 SER A CA 1
ATOM 2037 C C . SER A 1 256 ? -37.087 36.292 11.476 1.00 33.12 256 SER A C 1
ATOM 2039 O O . SER A 1 256 ? -37.267 35.665 12.511 1.00 33.12 256 SER A O 1
ATOM 2041 N N . ASP A 1 257 ? -37.742 37.397 11.132 1.00 29.33 257 ASP A N 1
ATOM 2042 C CA . ASP A 1 257 ? -39.143 37.686 11.457 1.00 29.33 257 ASP A CA 1
ATOM 2043 C C . ASP A 1 257 ? -39.545 38.958 10.688 1.00 29.33 257 ASP A C 1
ATOM 2045 O O . ASP A 1 257 ? -39.499 40.076 11.204 1.00 29.33 257 ASP A O 1
ATOM 2049 N N . GLU A 1 258 ? -39.897 38.789 9.409 1.00 31.70 258 GLU A N 1
ATOM 2050 C CA . GLU A 1 258 ? -40.777 39.737 8.723 1.00 31.70 258 GLU A CA 1
ATOM 2051 C C . GLU A 1 258 ? -42.228 39.243 8.808 1.00 31.70 258 GLU A C 1
ATOM 2053 O O . GLU A 1 258 ? -42.505 38.054 8.668 1.00 31.70 258 GLU A O 1
ATOM 2058 N N . ASP A 1 259 ? -43.113 40.228 8.977 1.00 28.19 259 ASP A N 1
ATOM 2059 C CA . ASP A 1 259 ? -44.566 40.223 8.800 1.00 28.19 259 ASP A CA 1
ATOM 2060 C C . ASP A 1 259 ? -45.464 39.684 9.929 1.00 28.19 259 ASP A C 1
ATOM 2062 O O . ASP A 1 259 ? -45.932 38.551 9.901 1.00 28.19 259 ASP A O 1
ATOM 2066 N N . ASP A 1 260 ? -45.914 40.600 10.804 1.00 29.86 260 ASP A N 1
ATOM 2067 C CA . ASP A 1 260 ? -47.355 40.896 10.812 1.00 29.86 260 ASP A CA 1
ATOM 2068 C C . ASP A 1 260 ? -47.696 42.336 11.255 1.00 29.86 260 ASP A C 1
ATOM 2070 O O . ASP A 1 260 ? -47.133 42.907 12.193 1.00 29.86 260 ASP A O 1
ATOM 2074 N N . LYS A 1 261 ? -48.644 42.952 10.543 1.00 34.75 261 LYS A N 1
ATOM 2075 C CA . LYS A 1 261 ? -49.130 44.331 10.733 1.00 34.75 261 LYS A CA 1
ATOM 2076 C C . LYS A 1 261 ? -50.343 44.364 11.679 1.00 34.75 261 LYS A C 1
ATOM 2078 O O . LYS A 1 261 ? -51.260 43.572 11.512 1.00 34.75 261 LYS A O 1
ATOM 2083 N N . ARG A 1 262 ? -50.441 45.459 12.463 1.00 30.45 262 ARG A N 1
ATOM 2084 C CA . ARG A 1 262 ? -51.621 46.053 13.171 1.00 30.45 262 ARG A CA 1
ATOM 2085 C C . ARG A 1 262 ? -51.807 45.685 14.655 1.00 30.45 262 ARG A C 1
ATOM 2087 O O . ARG A 1 262 ? -52.415 44.674 14.965 1.00 30.45 262 ARG A O 1
ATOM 2094 N N . ASN A 1 263 ? -51.462 46.600 15.571 1.00 29.23 263 ASN A N 1
ATOM 2095 C CA . ASN A 1 263 ? -52.399 47.513 16.269 1.00 29.23 263 ASN A CA 1
ATOM 2096 C C . ASN A 1 263 ? -51.658 48.343 17.349 1.00 29.23 263 ASN A C 1
ATOM 2098 O O . ASN A 1 263 ? -50.719 47.828 17.954 1.00 29.23 263 ASN A O 1
ATOM 2102 N N . PRO A 1 264 ? -52.064 49.596 17.639 1.00 39.09 264 PRO A N 1
ATOM 2103 C CA . PRO A 1 264 ? -51.481 50.404 18.703 1.00 39.09 264 PRO A CA 1
ATOM 2104 C C . PRO A 1 264 ? -52.272 50.238 20.009 1.00 39.09 264 PRO A C 1
ATOM 2106 O O . PRO A 1 264 ? -53.498 50.316 20.013 1.00 39.09 264 PRO A O 1
ATOM 2109 N N . GLY A 1 265 ? -51.576 50.073 21.132 1.00 31.78 265 GLY A N 1
ATOM 2110 C CA . GLY A 1 265 ? -52.186 50.185 22.457 1.00 31.78 265 GLY A CA 1
ATOM 2111 C C . GLY A 1 265 ? -51.676 49.152 23.448 1.00 31.78 265 GLY A C 1
ATOM 2112 O O . GLY A 1 265 ? -52.092 48.002 23.410 1.00 31.78 265 GLY A O 1
ATOM 2113 N N . ASN A 1 266 ? -50.781 49.582 24.339 1.00 32.19 266 ASN A N 1
ATOM 2114 C CA . ASN A 1 266 ? -50.992 49.525 25.789 1.00 32.19 266 ASN A CA 1
ATOM 2115 C C . ASN A 1 266 ? -49.744 50.050 26.516 1.00 32.19 266 ASN A C 1
ATOM 2117 O O . ASN A 1 266 ? -48.742 49.360 26.687 1.00 32.19 266 ASN A O 1
ATOM 2121 N N . LEU A 1 267 ? -49.840 51.313 26.940 1.00 37.16 267 LEU A N 1
ATOM 2122 C CA . LEU A 1 267 ? -49.124 51.860 28.089 1.00 37.16 267 LEU A CA 1
ATOM 2123 C C . LEU A 1 267 ? -49.622 51.138 29.344 1.00 37.16 267 LEU A C 1
ATOM 2125 O O . LEU A 1 267 ? -50.766 51.397 29.673 1.00 37.16 267 LEU A O 1
ATOM 2129 N N . TYR A 1 268 ? -48.790 50.374 30.062 1.00 42.75 268 TYR A N 1
ATOM 2130 C CA . TYR A 1 268 ? -48.679 50.415 31.538 1.00 42.75 268 TYR A CA 1
ATOM 2131 C C . TYR A 1 268 ? -47.411 49.673 32.001 1.00 42.75 268 TYR A C 1
ATOM 2133 O O . TYR A 1 268 ? -47.299 48.457 31.908 1.00 42.75 268 TYR A O 1
ATOM 2141 N N . ASP A 1 269 ? -46.455 50.466 32.473 1.00 35.44 269 ASP A N 1
ATOM 2142 C CA . ASP A 1 269 ? -45.838 50.389 33.797 1.00 35.44 269 ASP A CA 1
ATOM 2143 C C . ASP A 1 269 ? -45.278 49.069 34.385 1.00 35.44 269 ASP A C 1
ATOM 2145 O O . ASP A 1 269 ? -45.981 48.196 34.877 1.00 35.44 269 ASP A O 1
ATOM 2149 N N . LYS A 1 270 ? -43.950 49.150 34.570 1.00 33.16 270 LYS A N 1
ATOM 2150 C CA . LYS A 1 270 ? -43.187 48.968 35.823 1.00 33.16 270 LYS A CA 1
ATOM 2151 C C . LYS A 1 270 ? -42.834 47.568 36.353 1.00 33.16 270 LYS A C 1
ATOM 2153 O O . LYS A 1 270 ? -43.659 46.734 36.683 1.00 33.16 270 LYS A O 1
ATOM 2158 N N . ALA A 1 271 ? -41.545 47.541 36.711 1.00 29.75 271 ALA A N 1
ATOM 2159 C CA . ALA A 1 271 ? -40.950 46.956 37.914 1.00 29.75 271 ALA A CA 1
ATOM 2160 C C . ALA A 1 271 ? -40.439 45.512 37.819 1.00 29.75 271 ALA A C 1
ATOM 2162 O O . ALA A 1 271 ? -41.139 44.543 38.072 1.00 29.75 271 ALA A O 1
ATOM 2163 N N . GLY A 1 272 ? -39.129 45.401 37.581 1.00 33.72 272 GLY A N 1
ATOM 2164 C CA . GLY A 1 272 ? -38.402 44.145 37.752 1.00 33.72 272 GLY A CA 1
ATOM 2165 C C . GLY A 1 272 ? -36.942 44.219 37.323 1.00 33.72 272 GLY A C 1
ATOM 2166 O O . GLY A 1 272 ? -36.475 43.388 36.556 1.00 33.72 272 GLY A O 1
ATOM 2167 N N . LYS A 1 273 ? -36.203 45.239 37.770 1.00 34.16 273 LYS A N 1
ATOM 2168 C CA . LYS A 1 273 ? -34.760 45.333 37.530 1.00 34.16 273 LYS A CA 1
ATOM 2169 C C . LYS A 1 273 ? -34.047 44.302 38.412 1.00 34.16 273 LYS A C 1
ATOM 2171 O O . LYS A 1 273 ? -33.838 44.555 39.591 1.00 34.16 273 LYS A O 1
ATOM 2176 N N . VAL A 1 274 ? -33.610 43.187 37.831 1.00 31.31 274 VAL A N 1
ATOM 2177 C CA . VAL A 1 274 ? -32.455 42.434 38.337 1.00 31.31 274 VAL A CA 1
ATOM 2178 C C . VAL A 1 274 ? -31.417 42.440 37.226 1.00 31.31 274 VAL A C 1
ATOM 2180 O O . VAL A 1 274 ? -31.584 41.800 36.191 1.00 31.31 274 VAL A O 1
ATOM 2183 N N . ARG A 1 275 ? -30.361 43.240 37.426 1.00 30.27 275 ARG A N 1
ATOM 2184 C CA . ARG A 1 275 ? -29.139 43.213 36.615 1.00 30.27 275 ARG A CA 1
ATOM 2185 C C . ARG A 1 275 ? -28.676 41.759 36.529 1.00 30.27 275 ARG A C 1
ATOM 2187 O O . ARG A 1 275 ? -28.196 41.216 37.522 1.00 30.27 275 ARG A O 1
ATOM 2194 N N . LYS A 1 276 ? -28.802 41.135 35.357 1.00 29.52 276 LYS A N 1
ATOM 2195 C CA . LYS A 1 276 ? -28.093 39.891 35.083 1.00 29.52 276 LYS A CA 1
ATOM 2196 C C . LYS A 1 276 ? -26.624 40.266 34.933 1.00 29.52 276 LYS A C 1
ATOM 2198 O O . LYS A 1 276 ? -26.247 40.997 34.023 1.00 29.52 276 LYS A O 1
ATOM 2203 N N . HIS A 1 277 ? -25.862 39.846 35.929 1.00 26.33 277 HIS A N 1
ATOM 2204 C CA . HIS A 1 277 ? -24.416 39.900 36.025 1.00 26.33 277 HIS A CA 1
ATOM 2205 C C . HIS A 1 277 ? -23.787 39.570 34.659 1.00 26.33 277 HIS A C 1
ATOM 2207 O O . HIS A 1 277 ? -23.760 38.413 34.248 1.00 26.33 277 HIS A O 1
ATOM 2213 N N . VAL A 1 278 ? -23.284 40.585 33.954 1.00 31.25 278 VAL A N 1
ATOM 2214 C CA . VAL A 1 278 ? -22.210 40.395 32.977 1.00 31.25 278 VAL A CA 1
ATOM 2215 C C . VAL A 1 278 ? -20.953 40.254 33.829 1.00 31.25 278 VAL A C 1
ATOM 2217 O O . VAL A 1 278 ? -20.198 41.202 34.006 1.00 31.25 278 VAL A O 1
ATOM 2220 N N . SER A 1 279 ? -20.790 39.098 34.483 1.00 25.19 279 SER A N 1
ATOM 2221 C CA . SER A 1 279 ? -19.459 38.690 34.917 1.00 25.19 279 SER A CA 1
ATOM 2222 C C . SER A 1 279 ? -18.704 38.361 33.642 1.00 25.19 279 SER A C 1
ATOM 2224 O O . SER A 1 279 ? -18.920 37.312 33.036 1.00 25.19 279 SER A O 1
ATOM 2226 N N . GLU A 1 280 ? -17.886 39.307 33.199 1.00 33.38 280 GLU A N 1
ATOM 2227 C CA . GLU A 1 280 ? -16.441 39.120 33.291 1.00 33.38 280 GLU A CA 1
ATOM 2228 C C . GLU A 1 280 ? -16.072 37.652 33.538 1.00 33.38 280 GLU A C 1
ATOM 2230 O O . GLU A 1 280 ? -15.937 37.181 34.666 1.00 33.38 280 GLU A O 1
ATOM 2235 N N . GLN A 1 281 ? -16.022 36.899 32.446 1.00 27.38 281 GLN A N 1
ATOM 2236 C CA . GLN A 1 281 ? -15.245 35.683 32.396 1.00 27.38 281 GLN A CA 1
ATOM 2237 C C . GLN A 1 281 ? -14.048 36.007 31.516 1.00 27.38 281 GLN A C 1
ATOM 2239 O O . GLN A 1 281 ? -13.982 35.655 30.341 1.00 27.38 281 GLN A O 1
ATOM 2244 N N . GLU A 1 282 ? -13.107 36.729 32.127 1.00 29.67 282 GLU A N 1
ATOM 2245 C CA . GLU A 1 282 ? -11.691 36.521 31.870 1.00 29.67 282 GLU A CA 1
ATOM 2246 C C . GLU A 1 282 ? -11.431 35.008 31.856 1.00 29.67 282 GLU A C 1
ATOM 2248 O O . GLU A 1 282 ? -11.315 34.333 32.879 1.00 29.67 282 GLU A O 1
ATOM 2253 N N . LYS A 1 283 ? -11.345 34.461 30.651 1.00 28.98 283 LYS A N 1
ATOM 2254 C CA . LYS A 1 283 ? -10.155 33.714 30.288 1.00 28.98 283 LYS A CA 1
ATOM 2255 C C . LYS A 1 283 ? -9.515 34.444 29.129 1.00 28.98 283 LYS A C 1
ATOM 2257 O O . LYS A 1 283 ? -9.821 34.210 27.966 1.00 28.98 283 LYS A O 1
ATOM 2262 N N . THR A 1 284 ? -8.637 35.355 29.510 1.00 31.30 284 THR A N 1
ATOM 2263 C CA . THR A 1 284 ? -7.438 35.742 28.783 1.00 31.30 284 THR A CA 1
ATOM 2264 C C . THR A 1 284 ? -6.689 34.458 28.405 1.00 31.30 284 THR A C 1
ATOM 2266 O O . THR A 1 284 ? -5.789 34.023 29.114 1.00 31.30 284 THR A O 1
ATOM 2269 N N . GLU A 1 285 ? -7.108 33.778 27.337 1.00 37.38 285 GLU A N 1
ATOM 2270 C CA . GLU A 1 285 ? -6.155 32.982 26.574 1.00 37.38 285 GLU A CA 1
ATOM 2271 C C . GLU A 1 285 ? -5.337 33.992 25.788 1.00 37.38 285 GLU A C 1
ATOM 2273 O O . GLU A 1 285 ? -5.869 34.781 25.006 1.00 37.38 285 GLU A O 1
ATOM 2278 N N . GLU A 1 286 ? -4.058 34.033 26.140 1.00 42.56 286 GLU A N 1
ATOM 2279 C CA . GLU A 1 286 ? -3.004 34.857 25.579 1.00 42.56 286 GLU A CA 1
ATOM 2280 C C . GLU A 1 286 ? -3.158 34.946 24.062 1.00 42.56 286 GLU A C 1
ATOM 2282 O O . GLU A 1 286 ? -2.728 34.073 23.308 1.00 42.56 286 GLU A O 1
ATOM 2287 N N . GLY A 1 287 ? -3.791 36.025 23.601 1.00 50.06 287 GLY A N 1
ATOM 2288 C CA . GLY A 1 287 ? -3.755 36.403 22.206 1.00 50.06 287 GLY A CA 1
ATOM 2289 C C . GLY A 1 287 ? -2.304 36.705 21.886 1.00 50.06 287 GLY A C 1
ATOM 2290 O O . GLY A 1 287 ? -1.850 37.825 22.115 1.00 50.06 287 GLY A O 1
ATOM 2291 N N . LEU A 1 288 ? -1.575 35.692 21.411 1.00 58.06 288 LEU A N 1
ATOM 2292 C CA . LEU A 1 288 ? -0.235 35.832 20.865 1.00 58.06 288 LEU A CA 1
ATOM 2293 C C . LEU A 1 288 ? -0.263 37.088 19.991 1.00 58.06 288 LEU A C 1
ATOM 2295 O O . LEU A 1 288 ? -1.118 37.188 19.103 1.00 58.06 288 LEU A O 1
ATOM 2299 N N . GLY A 1 289 ? 0.577 38.080 20.310 1.00 68.00 289 GLY A N 1
ATOM 2300 C CA . GLY A 1 289 ? 0.511 39.387 19.655 1.00 68.00 289 GLY A CA 1
ATOM 2301 C C . GLY A 1 289 ? 0.485 39.222 18.127 1.00 68.00 289 GLY A C 1
ATOM 2302 O O . GLY A 1 289 ? 1.088 38.266 17.634 1.00 68.00 289 GLY A O 1
ATOM 2303 N N . PRO A 1 290 ? -0.168 40.115 17.356 1.00 75.69 290 PRO A N 1
ATOM 2304 C CA . PRO A 1 290 ? -0.284 39.984 15.894 1.00 75.69 290 PRO A CA 1
ATOM 2305 C C . PRO A 1 290 ? 1.060 39.686 15.205 1.00 75.69 290 PRO A C 1
ATOM 2307 O O . PRO A 1 290 ? 1.139 38.904 14.261 1.00 75.69 290 PRO A O 1
ATOM 2310 N N . ASN A 1 291 ? 2.144 40.226 15.769 1.00 80.00 291 ASN A N 1
ATOM 2311 C CA . ASN A 1 291 ? 3.521 39.974 15.352 1.00 80.00 291 ASN A CA 1
ATOM 2312 C C . ASN A 1 291 ? 3.961 38.511 15.540 1.00 80.00 291 ASN A C 1
ATOM 2314 O O . ASN A 1 291 ? 4.621 37.962 14.668 1.00 80.00 291 ASN A O 1
ATOM 2318 N N . ILE A 1 292 ? 3.589 37.856 16.642 1.00 82.12 292 ILE A N 1
ATOM 2319 C CA . ILE A 1 292 ? 3.940 36.454 16.905 1.00 82.12 292 ILE A CA 1
ATOM 2320 C C . ILE A 1 292 ? 3.138 35.527 15.985 1.00 82.12 292 ILE A C 1
ATOM 2322 O O . ILE A 1 292 ? 3.706 34.589 15.432 1.00 82.12 292 ILE A O 1
ATOM 2326 N N . LYS A 1 293 ? 1.853 35.821 15.737 1.00 80.56 293 LYS A N 1
ATOM 2327 C CA . LYS A 1 293 ? 1.047 35.076 14.752 1.00 80.56 293 LYS A CA 1
ATOM 2328 C C . LYS A 1 293 ? 1.644 35.178 13.345 1.00 80.56 293 LYS A C 1
ATOM 2330 O O . LYS A 1 293 ? 1.820 34.164 12.671 1.00 80.56 293 LYS A O 1
ATOM 2335 N N . SER A 1 294 ? 2.036 36.383 12.932 1.00 81.06 294 SER A N 1
ATOM 2336 C CA . SER A 1 294 ? 2.716 36.623 11.652 1.00 81.06 294 SER A CA 1
ATOM 2337 C C . SER A 1 294 ? 4.066 35.891 11.559 1.00 81.06 294 SER A C 1
ATOM 2339 O O . SER A 1 294 ? 4.358 35.236 10.561 1.00 81.06 294 SER A O 1
ATOM 2341 N N . ILE A 1 295 ? 4.867 35.893 12.631 1.00 87.44 295 ILE A N 1
ATOM 2342 C CA . ILE A 1 295 ? 6.148 35.168 12.672 1.00 87.44 295 ILE A CA 1
ATOM 2343 C C . ILE A 1 295 ? 5.942 33.652 12.565 1.00 87.44 295 ILE A C 1
ATOM 2345 O O . ILE A 1 295 ? 6.631 32.996 11.784 1.00 87.44 295 ILE A O 1
ATOM 2349 N N . VAL A 1 296 ? 5.000 33.080 13.322 1.00 86.25 296 VAL A N 1
ATOM 2350 C CA . VAL A 1 296 ? 4.750 31.630 13.309 1.00 86.25 296 VAL A CA 1
ATOM 2351 C C . VAL A 1 296 ? 4.202 31.182 11.954 1.00 86.25 296 VAL A C 1
ATOM 2353 O O . VAL A 1 296 ? 4.658 30.174 11.415 1.00 86.25 296 VAL A O 1
ATOM 2356 N N . THR A 1 297 ? 3.285 31.945 11.357 1.00 84.25 297 THR A N 1
ATOM 2357 C CA . THR A 1 297 ? 2.757 31.639 10.017 1.00 84.25 297 THR A CA 1
ATOM 2358 C C . THR A 1 297 ? 3.841 31.720 8.940 1.00 84.25 297 THR A C 1
ATOM 2360 O O . THR A 1 297 ? 3.944 30.804 8.123 1.00 84.25 297 THR A O 1
ATOM 2363 N N . MET A 1 298 ? 4.717 32.730 8.984 1.00 86.19 298 MET A N 1
ATOM 2364 C CA . MET A 1 298 ? 5.871 32.833 8.080 1.00 86.19 298 MET A CA 1
ATOM 2365 C C . MET A 1 298 ? 6.871 31.688 8.263 1.00 86.19 298 MET A C 1
ATOM 2367 O O . MET A 1 298 ? 7.362 31.140 7.275 1.00 86.19 298 MET A O 1
ATOM 2371 N N . LEU A 1 299 ? 7.140 31.271 9.503 1.00 89.00 299 LEU A N 1
ATOM 2372 C CA . LEU A 1 299 ? 8.015 30.132 9.788 1.00 89.00 299 LEU A CA 1
ATOM 2373 C C . LEU A 1 299 ? 7.444 28.826 9.217 1.00 89.00 299 LEU A C 1
ATOM 2375 O O . LEU A 1 299 ? 8.170 28.059 8.582 1.00 89.00 299 LEU A O 1
ATOM 2379 N N . MET A 1 300 ? 6.144 28.577 9.405 1.00 85.94 300 MET A N 1
ATOM 2380 C CA . MET A 1 300 ? 5.480 27.399 8.838 1.00 85.94 300 MET A CA 1
ATOM 2381 C C . MET A 1 300 ? 5.511 27.423 7.307 1.00 85.94 300 MET A C 1
ATOM 2383 O O . MET A 1 300 ? 5.802 26.401 6.687 1.00 85.94 300 MET A O 1
ATOM 2387 N N . LEU A 1 301 ? 5.294 28.586 6.686 1.00 86.69 301 LEU A N 1
ATOM 2388 C CA . LEU A 1 301 ? 5.386 28.741 5.234 1.00 86.69 301 LEU A CA 1
ATOM 2389 C C . LEU A 1 301 ? 6.814 28.486 4.720 1.00 86.69 301 LEU A C 1
ATOM 2391 O O . LEU A 1 301 ? 6.995 27.798 3.715 1.00 86.69 301 LEU A O 1
ATOM 2395 N N . MET A 1 302 ? 7.836 28.970 5.432 1.00 89.75 302 MET A N 1
ATOM 2396 C CA . MET A 1 302 ? 9.241 28.718 5.101 1.00 89.75 302 MET A CA 1
ATOM 2397 C C . MET A 1 302 ? 9.575 27.221 5.150 1.00 89.75 302 MET A C 1
ATOM 2399 O O . MET A 1 302 ? 10.240 26.717 4.244 1.00 89.75 302 MET A O 1
ATOM 2403 N N . LEU A 1 303 ? 9.085 26.487 6.156 1.00 88.69 303 LEU A N 1
ATOM 2404 C CA . LEU A 1 303 ? 9.267 25.034 6.241 1.00 88.69 303 LEU A CA 1
ATOM 2405 C C . LEU A 1 303 ? 8.611 24.300 5.063 1.00 88.69 303 LEU A C 1
ATOM 2407 O O . LEU A 1 303 ? 9.224 23.393 4.499 1.00 88.69 303 LEU A O 1
ATOM 2411 N N . LEU A 1 304 ? 7.410 24.714 4.642 1.00 88.19 304 LEU A N 1
ATOM 2412 C CA . LEU A 1 304 ? 6.740 24.151 3.461 1.00 88.19 304 LEU A CA 1
ATOM 2413 C C . LEU A 1 304 ? 7.528 24.417 2.170 1.00 88.19 304 LEU A C 1
ATOM 2415 O O . LEU A 1 304 ? 7.647 23.529 1.321 1.00 88.19 304 LEU A O 1
ATOM 2419 N N . MET A 1 305 ? 8.106 25.613 2.030 1.00 88.19 305 MET A N 1
ATOM 2420 C CA . MET A 1 305 ? 8.949 25.963 0.884 1.00 88.19 305 MET A CA 1
ATOM 2421 C C . MET A 1 305 ? 10.253 25.162 0.872 1.00 88.19 305 MET A C 1
ATOM 2423 O O . MET A 1 305 ? 10.602 24.579 -0.156 1.00 88.19 305 MET A O 1
ATOM 2427 N N . MET A 1 306 ? 10.934 25.052 2.015 1.00 89.81 306 MET A N 1
ATOM 2428 C CA . MET A 1 306 ? 12.130 24.216 2.164 1.00 89.81 306 MET A CA 1
ATOM 2429 C C . MET A 1 306 ? 11.833 22.747 1.850 1.00 89.81 306 MET A C 1
ATOM 2431 O O . MET A 1 306 ? 12.603 22.107 1.134 1.00 89.81 306 MET A O 1
ATOM 2435 N N . PHE A 1 307 ? 10.691 22.227 2.308 1.00 88.25 307 PHE A N 1
ATOM 2436 C CA . PHE A 1 307 ? 10.232 20.882 1.969 1.00 88.25 307 PHE A CA 1
ATOM 2437 C C . PHE A 1 307 ? 10.044 20.711 0.456 1.00 88.25 307 PHE A C 1
ATOM 2439 O O . PHE A 1 307 ? 10.544 19.744 -0.117 1.00 88.25 307 PHE A O 1
ATOM 2446 N N . ALA A 1 308 ? 9.387 21.657 -0.221 1.00 89.19 308 ALA A N 1
ATOM 2447 C CA . ALA A 1 308 ? 9.171 21.591 -1.666 1.00 89.19 308 ALA A CA 1
ATOM 2448 C C . ALA A 1 308 ? 10.487 21.616 -2.467 1.00 89.19 308 ALA A C 1
ATOM 2450 O O . ALA A 1 308 ? 10.627 20.860 -3.435 1.00 89.19 308 ALA A O 1
ATOM 2451 N N . VAL A 1 309 ? 11.451 22.450 -2.061 1.00 91.56 309 VAL A N 1
ATOM 2452 C CA . VAL A 1 309 ? 12.787 22.512 -2.677 1.00 91.56 309 VAL A CA 1
ATOM 2453 C C . VAL A 1 309 ? 13.546 21.209 -2.438 1.00 91.56 309 VAL A C 1
ATOM 2455 O O . VAL A 1 309 ? 14.048 20.618 -3.392 1.00 91.56 309 VAL A O 1
ATOM 2458 N N . HIS A 1 310 ? 13.561 20.710 -1.198 1.00 90.19 310 HIS A N 1
ATOM 2459 C CA . HIS A 1 310 ? 14.215 19.449 -0.851 1.00 90.19 310 HIS A CA 1
ATOM 2460 C C . HIS A 1 310 ? 13.651 18.274 -1.658 1.00 90.19 310 HIS A C 1
ATOM 2462 O O . HIS A 1 310 ? 14.414 17.519 -2.256 1.00 90.19 310 HIS A O 1
ATOM 2468 N N . CYS A 1 311 ? 12.323 18.154 -1.754 1.00 87.62 311 CYS A N 1
ATOM 2469 C CA . CYS A 1 311 ? 11.686 17.080 -2.516 1.00 87.62 311 CYS A CA 1
ATOM 2470 C C . CYS A 1 311 ? 12.071 17.111 -4.000 1.00 87.62 311 CYS A C 1
ATOM 2472 O O . CYS A 1 311 ? 12.346 16.069 -4.597 1.00 87.62 311 CYS A O 1
ATOM 2474 N N . THR A 1 312 ? 12.128 18.310 -4.585 1.00 89.00 312 THR A N 1
ATOM 2475 C CA . THR A 1 312 ? 12.504 18.505 -5.992 1.00 89.00 312 THR A CA 1
ATOM 2476 C C . THR A 1 312 ? 13.973 18.146 -6.218 1.00 89.00 312 THR A C 1
ATOM 2478 O O . THR A 1 312 ? 14.292 17.412 -7.151 1.00 89.00 312 THR A O 1
ATOM 2481 N N . TRP A 1 313 ? 14.860 18.596 -5.328 1.00 91.69 313 TRP A N 1
ATOM 2482 C CA . TRP A 1 313 ? 16.293 18.314 -5.400 1.00 91.69 313 TRP A CA 1
ATOM 2483 C C . TRP A 1 313 ? 16.593 16.815 -5.268 1.00 91.69 313 TRP A C 1
ATOM 2485 O O . TRP A 1 313 ? 17.317 16.261 -6.094 1.00 91.69 313 TRP A O 1
ATOM 2495 N N . VAL A 1 314 ? 15.987 16.133 -4.286 1.00 89.31 314 VAL A N 1
ATOM 2496 C CA . VAL A 1 314 ? 16.166 14.682 -4.088 1.00 89.31 314 VAL A CA 1
ATOM 2497 C C . VAL A 1 314 ? 15.652 13.903 -5.298 1.00 89.31 314 VAL A C 1
ATOM 2499 O O . VAL A 1 314 ? 16.331 13.003 -5.787 1.00 89.31 314 VAL A O 1
ATOM 2502 N N . THR A 1 315 ? 14.479 14.267 -5.819 1.00 87.00 315 THR A N 1
ATOM 2503 C CA . THR A 1 315 ? 13.893 13.593 -6.986 1.00 87.00 315 THR A CA 1
ATOM 2504 C C . THR A 1 315 ? 14.773 13.748 -8.226 1.00 87.00 315 THR A C 1
ATOM 2506 O O . THR A 1 315 ? 15.053 12.761 -8.905 1.00 87.00 315 THR A O 1
ATOM 2509 N N . SER A 1 316 ? 15.256 14.966 -8.485 1.00 85.62 316 SER A N 1
ATOM 2510 C CA . SER A 1 316 ? 16.127 15.263 -9.624 1.00 85.62 316 SER A CA 1
ATOM 2511 C C . SER A 1 316 ? 17.460 14.518 -9.533 1.00 85.62 316 SER A C 1
ATOM 2513 O O . SER A 1 316 ? 17.905 13.941 -10.517 1.00 85.62 316 SER A O 1
ATOM 2515 N N . ASN A 1 317 ? 18.092 14.486 -8.359 1.00 85.25 317 ASN A N 1
ATOM 2516 C CA . ASN A 1 317 ? 19.464 13.988 -8.251 1.00 85.25 317 ASN A CA 1
ATOM 2517 C C . ASN A 1 317 ? 19.568 12.488 -7.964 1.00 85.25 317 ASN A C 1
ATOM 2519 O O . ASN A 1 317 ? 20.517 11.859 -8.418 1.00 85.25 317 ASN A O 1
ATOM 2523 N N . ALA A 1 318 ? 18.630 11.914 -7.205 1.00 82.81 318 ALA A N 1
ATOM 2524 C CA . ALA A 1 318 ? 18.739 10.530 -6.741 1.00 82.81 318 ALA A CA 1
ATOM 2525 C C . ALA A 1 318 ? 17.812 9.562 -7.487 1.00 82.81 318 ALA A C 1
ATOM 2527 O O . ALA A 1 318 ? 18.210 8.434 -7.768 1.00 82.81 318 ALA A O 1
ATOM 2528 N N . TYR A 1 319 ? 16.583 9.979 -7.813 1.00 81.81 319 TYR A N 1
ATOM 2529 C CA . TYR A 1 319 ? 15.556 9.057 -8.321 1.00 81.81 319 TYR A CA 1
ATOM 2530 C C . TYR A 1 319 ? 15.326 9.130 -9.835 1.00 81.81 319 TYR A C 1
ATOM 2532 O O . TYR A 1 319 ? 14.751 8.203 -10.398 1.00 81.81 319 TYR A O 1
ATOM 2540 N N . SER A 1 320 ? 15.802 10.176 -10.519 1.00 82.25 320 SER A N 1
ATOM 2541 C CA . SER A 1 320 ? 15.613 10.352 -11.969 1.00 82.25 320 SER A CA 1
ATOM 2542 C C . SER A 1 320 ? 16.770 9.809 -12.830 1.00 82.25 320 SER A C 1
ATOM 2544 O O . SER A 1 320 ? 17.240 10.467 -13.756 1.00 82.25 320 SER A O 1
ATOM 2546 N N . SER A 1 321 ? 17.239 8.588 -12.541 1.00 75.75 321 SER A N 1
ATOM 2547 C CA . SER A 1 321 ? 18.288 7.918 -13.329 1.00 75.75 321 SER A CA 1
ATOM 2548 C C . SER A 1 321 ? 17.767 6.642 -14.018 1.00 75.75 321 SER A C 1
ATOM 2550 O O . SER A 1 321 ? 17.225 5.762 -13.346 1.00 75.75 321 SER A O 1
ATOM 2552 N N . PRO A 1 322 ? 17.880 6.516 -15.357 1.00 78.19 322 PRO A N 1
ATOM 2553 C CA . PRO A 1 322 ? 17.510 5.286 -16.054 1.00 78.19 322 PRO A CA 1
ATOM 2554 C C . PRO A 1 322 ? 18.550 4.184 -15.802 1.00 78.19 322 PRO A C 1
ATOM 2556 O O . PRO A 1 322 ? 19.748 4.444 -15.820 1.00 78.19 322 PRO A O 1
ATOM 2559 N N . SER A 1 323 ? 18.098 2.942 -15.612 1.00 75.56 323 SER A N 1
ATOM 2560 C CA . SER A 1 323 ? 18.978 1.783 -15.376 1.00 75.56 323 SER A CA 1
ATOM 2561 C C . SER A 1 323 ? 19.440 1.071 -16.651 1.00 75.56 323 SER A C 1
ATOM 2563 O O . SER A 1 323 ? 20.408 0.322 -16.609 1.00 75.56 323 SER A O 1
ATOM 2565 N N . VAL A 1 324 ? 18.755 1.288 -17.779 1.00 75.56 324 VAL A N 1
ATOM 2566 C CA . VAL A 1 324 ? 19.078 0.656 -19.076 1.00 75.56 324 VAL A CA 1
ATOM 2567 C C . VAL A 1 324 ? 20.160 1.429 -19.828 1.00 75.56 324 VAL A C 1
ATOM 2569 O O . VAL A 1 324 ? 20.991 0.834 -20.503 1.00 75.56 324 VAL A O 1
ATOM 2572 N N . VAL A 1 325 ? 20.144 2.754 -19.702 1.00 80.00 325 VAL A N 1
ATOM 2573 C CA . VAL A 1 325 ? 21.049 3.657 -20.408 1.00 80.00 325 VAL A CA 1
ATOM 2574 C C . VAL A 1 325 ? 21.955 4.310 -19.380 1.00 80.00 325 VAL A C 1
ATOM 2576 O O . VAL A 1 325 ? 21.489 5.089 -18.547 1.00 80.00 325 VAL A O 1
ATOM 2579 N N . LEU A 1 326 ? 23.246 4.006 -19.440 1.00 82.56 326 LEU A N 1
ATOM 2580 C CA . LEU A 1 326 ? 24.208 4.535 -18.484 1.00 82.56 326 LEU A CA 1
ATOM 2581 C C . LEU A 1 326 ? 24.701 5.901 -18.965 1.00 82.56 326 LEU A C 1
ATOM 2583 O O . LEU A 1 326 ? 25.154 6.060 -20.096 1.00 82.56 326 LEU A O 1
ATOM 2587 N N . ALA A 1 327 ? 24.607 6.910 -18.104 1.00 81.38 327 ALA A N 1
ATOM 2588 C CA . ALA A 1 327 ? 25.169 8.228 -18.369 1.00 81.38 327 ALA A CA 1
ATOM 2589 C C . ALA A 1 327 ? 26.502 8.365 -17.628 1.00 81.38 327 ALA A C 1
ATOM 2591 O O . ALA A 1 327 ? 26.529 8.328 -16.399 1.00 81.38 327 ALA A O 1
ATOM 2592 N N . SER A 1 328 ? 27.588 8.547 -18.375 1.00 83.00 328 SER A N 1
ATOM 2593 C CA . SER A 1 328 ? 28.895 8.915 -17.833 1.00 83.00 328 SER A CA 1
ATOM 2594 C C . SER A 1 328 ? 29.170 10.386 -18.133 1.00 83.00 328 SER A C 1
ATOM 2596 O O . SER A 1 328 ? 28.875 10.871 -19.227 1.00 83.00 328 SER A O 1
ATOM 2598 N N . TYR A 1 329 ? 29.714 11.108 -17.160 1.00 84.25 329 TYR A N 1
ATOM 2599 C CA . TYR A 1 329 ? 30.089 12.510 -17.317 1.00 84.25 329 TYR A CA 1
ATOM 2600 C C . TY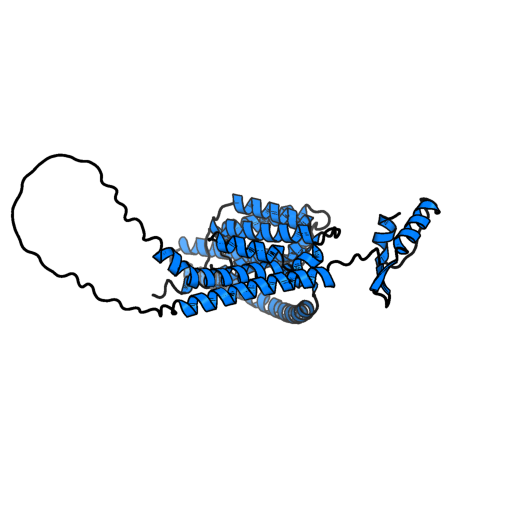R A 1 329 ? 31.607 12.602 -17.426 1.00 84.25 329 TYR A C 1
ATOM 2602 O O . TYR A 1 329 ? 32.324 12.149 -16.533 1.00 84.25 329 TYR A O 1
ATOM 2610 N N . ASN A 1 330 ? 32.096 13.186 -18.518 1.00 84.50 330 ASN A N 1
ATOM 2611 C CA . ASN A 1 330 ? 33.522 13.449 -18.682 1.00 84.50 330 ASN A CA 1
ATOM 2612 C C . ASN A 1 330 ? 33.956 14.625 -17.798 1.00 84.50 330 ASN A C 1
ATOM 2614 O O . ASN A 1 330 ? 33.126 15.400 -17.318 1.00 84.50 330 ASN A O 1
ATOM 2618 N N . HIS A 1 331 ? 35.270 14.803 -17.635 1.00 83.38 331 HIS A N 1
ATOM 2619 C CA . HIS A 1 331 ? 35.834 15.916 -16.864 1.00 83.38 331 HIS A CA 1
ATOM 2620 C C . HIS A 1 331 ? 35.379 17.297 -17.381 1.00 83.38 331 HIS A C 1
ATOM 2622 O O . HIS A 1 331 ? 35.195 18.217 -16.591 1.00 83.38 331 HIS A O 1
ATOM 2628 N N . ASP A 1 332 ? 35.088 17.401 -18.681 1.00 86.88 332 ASP A N 1
ATOM 2629 C CA . ASP A 1 332 ? 34.605 18.620 -19.345 1.00 86.88 332 ASP A CA 1
ATOM 2630 C C . ASP A 1 332 ? 33.098 18.889 -19.141 1.00 86.88 332 ASP A C 1
ATOM 2632 O O . ASP A 1 332 ? 32.544 19.826 -19.713 1.00 86.88 332 ASP A O 1
ATOM 2636 N N . GLY A 1 333 ? 32.392 18.043 -18.382 1.00 84.56 333 GLY A N 1
ATOM 2637 C CA . GLY A 1 333 ? 30.942 18.140 -18.173 1.00 84.56 333 GLY A CA 1
ATOM 2638 C C . GLY A 1 333 ? 30.094 17.629 -19.345 1.00 84.56 333 GLY A C 1
ATOM 2639 O O . GLY A 1 333 ? 28.864 17.651 -19.271 1.00 84.56 333 GLY A O 1
ATOM 2640 N N . THR A 1 334 ? 30.719 17.130 -20.416 1.00 87.25 334 THR A N 1
ATOM 2641 C CA . THR A 1 334 ? 30.012 16.471 -21.521 1.00 87.25 334 THR A CA 1
ATOM 2642 C C . THR A 1 334 ? 29.421 15.137 -21.058 1.00 87.25 334 THR A C 1
ATOM 2644 O O . THR A 1 334 ? 30.075 14.346 -20.373 1.00 87.25 334 THR A O 1
ATOM 2647 N N . ARG A 1 335 ? 28.153 14.898 -21.413 1.00 82.75 335 ARG A N 1
ATOM 2648 C CA . ARG A 1 335 ? 27.422 13.674 -21.072 1.00 82.75 335 ARG A CA 1
ATOM 2649 C C . ARG A 1 335 ? 27.584 12.649 -22.192 1.00 82.75 335 ARG A C 1
ATOM 2651 O O . ARG A 1 335 ? 26.996 12.814 -23.258 1.00 82.75 335 ARG A O 1
ATOM 2658 N N . ASN A 1 336 ? 28.308 11.572 -21.912 1.00 85.62 336 ASN A N 1
ATOM 2659 C CA . ASN A 1 336 ? 28.391 10.403 -22.777 1.00 85.62 336 ASN A CA 1
ATOM 2660 C C . ASN A 1 336 ? 27.326 9.386 -22.365 1.00 85.62 336 ASN A C 1
ATOM 2662 O O . ASN A 1 336 ? 27.198 9.028 -21.193 1.00 85.62 336 ASN A O 1
ATOM 2666 N N . ILE A 1 337 ? 26.537 8.945 -23.338 1.00 85.81 337 ILE A N 1
ATOM 2667 C CA . ILE A 1 337 ? 25.453 7.987 -23.141 1.00 85.81 337 ILE A CA 1
ATOM 2668 C C . ILE A 1 337 ? 25.939 6.630 -23.652 1.00 85.81 337 ILE A C 1
ATOM 2670 O O . ILE A 1 337 ? 26.200 6.490 -24.843 1.00 85.81 337 ILE A O 1
ATOM 2674 N N . LEU A 1 338 ? 26.081 5.665 -22.747 1.00 85.94 338 LEU A N 1
ATOM 2675 C CA . LEU A 1 338 ? 26.457 4.285 -23.049 1.00 85.94 338 LEU A CA 1
ATOM 2676 C C . LEU A 1 338 ? 25.172 3.455 -23.166 1.00 85.94 338 LEU A C 1
ATOM 2678 O O . LEU A 1 338 ? 24.410 3.358 -22.198 1.00 85.94 338 LEU A O 1
ATOM 2682 N N . ASP A 1 339 ? 24.926 2.890 -24.350 1.00 87.25 339 ASP A N 1
ATOM 2683 C CA . ASP A 1 339 ? 23.716 2.112 -24.669 1.00 87.25 339 ASP A CA 1
ATOM 2684 C C . ASP A 1 339 ? 24.023 0.658 -25.083 1.00 87.25 339 ASP A C 1
ATOM 2686 O O . ASP A 1 339 ? 23.273 0.009 -25.816 1.00 87.25 339 ASP A O 1
ATOM 2690 N N . ASP A 1 340 ? 25.140 0.132 -24.577 1.00 88.88 340 ASP A N 1
ATOM 2691 C CA . ASP A 1 340 ? 25.692 -1.176 -24.944 1.00 88.88 340 ASP A CA 1
ATOM 2692 C C . ASP A 1 340 ? 24.718 -2.327 -24.640 1.00 88.88 340 ASP A C 1
ATOM 2694 O O . ASP A 1 340 ? 24.657 -3.315 -25.371 1.00 88.88 340 ASP A O 1
ATOM 2698 N N . PHE A 1 341 ? 23.906 -2.196 -23.580 1.00 88.38 341 PHE A N 1
ATOM 2699 C CA . PHE A 1 341 ? 22.887 -3.189 -23.232 1.00 88.38 341 PHE A CA 1
ATOM 2700 C C . PHE A 1 341 ? 21.850 -3.338 -24.342 1.00 88.38 341 PHE A C 1
ATOM 2702 O O . PHE A 1 341 ? 21.538 -4.458 -24.749 1.00 88.38 341 PHE A O 1
ATOM 2709 N N . ARG A 1 342 ? 21.310 -2.223 -24.853 1.00 88.62 342 ARG A N 1
ATOM 2710 C CA . ARG A 1 342 ? 20.305 -2.277 -25.919 1.00 88.62 342 ARG A CA 1
ATOM 2711 C C . ARG A 1 342 ? 20.926 -2.806 -27.198 1.00 88.62 342 ARG A C 1
ATOM 2713 O O . ARG A 1 342 ? 20.316 -3.667 -27.820 1.00 88.62 342 ARG A O 1
ATOM 2720 N N . GLU A 1 343 ? 22.122 -2.351 -27.558 1.00 90.81 343 GLU A N 1
ATOM 2721 C CA . GLU A 1 343 ? 22.828 -2.835 -28.747 1.00 90.81 343 GLU A CA 1
ATOM 2722 C C . GLU A 1 343 ? 23.059 -4.353 -28.697 1.00 90.81 343 GLU A C 1
ATOM 2724 O O . GLU A 1 343 ? 22.685 -5.063 -29.633 1.00 90.81 343 GLU A O 1
ATOM 2729 N N . ALA A 1 344 ? 23.568 -4.874 -27.577 1.00 91.06 344 ALA A N 1
ATOM 2730 C CA . ALA A 1 344 ? 23.806 -6.303 -27.396 1.00 91.06 344 ALA A CA 1
ATOM 2731 C C . ALA A 1 344 ? 22.509 -7.127 -27.470 1.00 91.06 344 ALA A C 1
ATOM 2733 O O . ALA A 1 344 ? 22.471 -8.165 -28.136 1.00 91.06 344 ALA A O 1
ATOM 2734 N N . TYR A 1 345 ? 21.427 -6.667 -26.831 1.00 90.88 345 TYR A N 1
ATOM 2735 C CA . TYR A 1 345 ? 20.135 -7.353 -26.897 1.00 90.88 345 TYR A CA 1
ATOM 2736 C C . TYR A 1 345 ? 19.501 -7.279 -28.295 1.00 90.88 345 TYR A C 1
ATOM 2738 O O . TYR A 1 345 ? 18.905 -8.258 -28.744 1.00 90.88 345 TYR A O 1
ATOM 2746 N N . TYR A 1 346 ? 19.660 -6.164 -29.015 1.00 92.00 346 TYR A N 1
ATOM 2747 C CA . TYR A 1 346 ? 19.190 -6.029 -30.397 1.00 92.00 346 TYR A CA 1
ATOM 2748 C C . TYR A 1 346 ? 19.945 -6.946 -31.355 1.00 92.00 346 TYR A C 1
ATOM 2750 O O . TYR A 1 346 ? 19.313 -7.610 -32.178 1.00 92.00 346 TYR A O 1
ATOM 2758 N N . TRP A 1 347 ? 21.270 -7.027 -31.225 1.00 93.31 347 TRP A N 1
ATOM 2759 C CA . TRP A 1 347 ? 22.081 -7.964 -31.997 1.00 93.31 347 TRP A CA 1
ATOM 2760 C C . TRP A 1 347 ? 21.639 -9.402 -31.734 1.00 93.31 347 TRP A C 1
ATOM 2762 O O . TR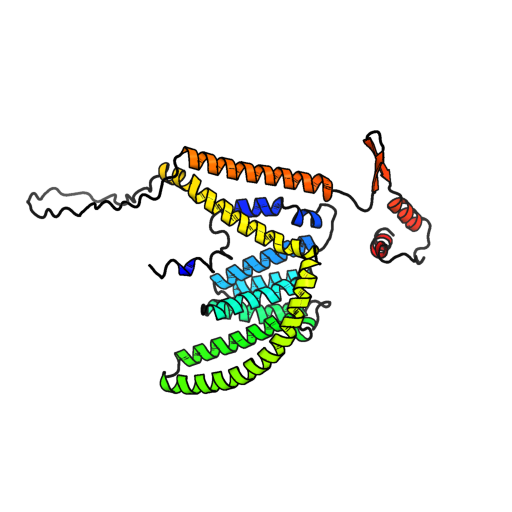P A 1 347 ? 21.377 -10.159 -32.665 1.00 93.31 347 TRP A O 1
ATOM 2772 N N . LEU A 1 348 ? 21.462 -9.762 -30.461 1.00 91.62 348 LEU A N 1
ATOM 2773 C CA . LEU A 1 348 ? 21.008 -11.093 -30.077 1.00 91.62 348 LEU A CA 1
ATOM 2774 C C . LEU A 1 348 ? 19.644 -11.425 -30.703 1.00 91.62 348 LEU A C 1
ATOM 2776 O O . LEU A 1 348 ? 19.445 -12.538 -31.182 1.00 91.62 348 LEU A O 1
ATOM 2780 N N . ARG A 1 349 ? 18.725 -10.459 -30.755 1.00 89.75 349 ARG A N 1
ATOM 2781 C CA . ARG A 1 349 ? 17.398 -10.625 -31.357 1.00 89.75 349 ARG A CA 1
ATOM 2782 C C . ARG A 1 349 ? 17.433 -10.813 -32.875 1.00 89.75 349 ARG A C 1
ATOM 2784 O O . ARG A 1 349 ? 16.641 -11.586 -33.398 1.00 89.75 349 ARG A O 1
ATOM 2791 N N . GLN A 1 350 ? 18.302 -10.093 -33.582 1.00 93.25 350 GLN A N 1
ATOM 2792 C CA . GLN A 1 350 ? 18.343 -10.109 -35.051 1.00 93.25 350 GLN A CA 1
ATOM 2793 C C . GLN A 1 350 ? 19.239 -11.212 -35.623 1.00 93.25 350 GLN A C 1
ATOM 2795 O O . GLN A 1 350 ? 19.004 -11.675 -36.737 1.00 93.25 350 GLN A O 1
ATOM 2800 N N . ASN A 1 351 ? 20.263 -11.633 -34.877 1.00 94.62 351 ASN A N 1
ATOM 2801 C CA . ASN A 1 351 ? 21.331 -12.492 -35.389 1.00 94.62 351 ASN A CA 1
ATOM 2802 C C . ASN A 1 351 ? 21.298 -13.921 -34.830 1.00 94.62 351 ASN A C 1
ATOM 2804 O O . ASN A 1 351 ? 22.164 -14.721 -35.187 1.00 94.62 351 ASN A O 1
ATOM 2808 N N . THR A 1 352 ? 20.339 -14.261 -33.964 1.00 92.00 352 THR A N 1
ATOM 2809 C CA . THR A 1 352 ? 20.200 -15.622 -33.423 1.00 92.00 352 THR A CA 1
ATOM 2810 C C . THR A 1 352 ? 18.873 -16.270 -33.798 1.00 92.00 352 THR A C 1
ATOM 2812 O O . THR A 1 352 ? 17.900 -15.596 -34.117 1.00 92.00 352 THR A O 1
ATOM 2815 N N . ASP A 1 353 ? 18.859 -17.603 -33.775 1.00 91.75 353 ASP A N 1
ATOM 2816 C CA . ASP A 1 353 ? 17.668 -18.417 -34.021 1.00 91.75 353 ASP A CA 1
ATOM 2817 C C . ASP A 1 353 ? 16.569 -18.123 -32.975 1.00 91.75 353 ASP A C 1
ATOM 2819 O O . ASP A 1 353 ? 16.859 -17.887 -31.795 1.00 91.75 353 ASP A O 1
ATOM 2823 N N . GLU A 1 354 ? 15.296 -18.191 -33.375 1.00 87.25 354 GLU A N 1
ATOM 2824 C CA . GLU A 1 354 ? 14.131 -18.023 -32.497 1.00 87.25 354 GLU A CA 1
ATOM 2825 C C . GLU A 1 354 ? 14.165 -18.989 -31.301 1.00 87.25 354 GLU A C 1
ATOM 2827 O O . GLU A 1 354 ? 13.728 -18.643 -30.202 1.00 87.25 354 GLU A O 1
ATOM 2832 N N . HIS A 1 355 ? 14.753 -20.178 -31.467 1.00 91.00 355 HIS A N 1
ATOM 2833 C CA . HIS A 1 355 ? 14.856 -21.186 -30.407 1.00 91.00 355 HIS A CA 1
ATOM 2834 C C . HIS A 1 355 ? 16.201 -21.208 -29.666 1.00 91.00 355 HIS A C 1
ATOM 2836 O O . HIS A 1 355 ? 16.414 -22.066 -28.801 1.00 91.00 355 HIS A O 1
ATOM 2842 N N . ALA A 1 356 ? 17.108 -20.266 -29.949 1.00 90.62 356 ALA A N 1
ATOM 2843 C CA . ALA A 1 356 ? 18.386 -20.185 -29.245 1.00 90.62 356 ALA A CA 1
ATOM 2844 C C . ALA A 1 356 ? 18.164 -19.972 -27.737 1.00 90.62 356 ALA A C 1
ATOM 2846 O O . ALA A 1 356 ? 17.326 -19.169 -27.330 1.00 90.62 356 ALA A O 1
ATOM 2847 N N . ARG A 1 357 ? 18.907 -20.674 -26.879 1.00 91.44 357 ARG A N 1
ATOM 2848 C CA . ARG A 1 357 ? 18.813 -20.529 -25.417 1.00 91.44 357 ARG A CA 1
ATOM 2849 C C . ARG A 1 357 ? 20.019 -19.758 -24.909 1.00 91.44 357 ARG A C 1
ATOM 2851 O O . ARG A 1 357 ? 21.149 -20.134 -25.200 1.00 91.44 357 ARG A O 1
ATOM 2858 N N . VAL A 1 358 ? 19.770 -18.708 -24.135 1.00 90.38 358 VAL A N 1
ATOM 2859 C CA . VAL A 1 358 ? 20.817 -17.850 -23.572 1.00 90.38 358 VAL A CA 1
ATOM 2860 C C . VAL A 1 358 ? 20.869 -18.070 -22.071 1.00 90.38 358 VAL A C 1
ATOM 2862 O O . VAL A 1 358 ? 19.848 -17.993 -21.392 1.00 90.38 358 VAL A O 1
ATOM 2865 N N . MET A 1 359 ? 22.059 -18.382 -21.565 1.00 93.38 359 MET A N 1
ATOM 2866 C CA . MET A 1 359 ? 22.323 -18.483 -20.136 1.00 93.38 359 MET A CA 1
ATOM 2867 C C . MET A 1 359 ? 22.939 -17.169 -19.666 1.00 93.38 359 MET A C 1
ATOM 2869 O O . MET A 1 359 ? 23.947 -16.722 -20.206 1.00 93.38 359 MET A O 1
ATOM 2873 N N . SER A 1 360 ? 22.335 -16.567 -18.651 1.00 92.31 360 SER A N 1
ATOM 2874 C CA . SER A 1 360 ? 22.811 -15.344 -18.015 1.00 92.31 360 SER A CA 1
ATOM 2875 C C . SER A 1 360 ? 22.677 -15.463 -16.505 1.00 92.31 360 SER A C 1
ATOM 2877 O O . SER A 1 360 ? 22.043 -16.382 -15.981 1.00 92.31 360 SER A O 1
ATOM 2879 N N . TRP A 1 361 ? 23.232 -14.488 -15.797 1.00 93.88 361 TRP A N 1
ATOM 2880 C CA . TRP A 1 361 ? 22.915 -14.301 -14.390 1.00 93.88 361 TRP A CA 1
ATOM 2881 C C . TRP A 1 361 ? 21.433 -13.927 -14.198 1.00 93.88 361 TRP A C 1
ATOM 2883 O O . TRP A 1 361 ? 20.801 -13.386 -15.113 1.00 93.88 361 TRP A O 1
ATOM 2893 N N . TRP A 1 362 ? 20.881 -14.230 -13.020 1.00 91.00 362 TRP A N 1
ATOM 2894 C CA . TRP A 1 362 ? 19.439 -14.145 -12.746 1.00 91.00 362 TRP A CA 1
ATOM 2895 C C . TRP A 1 362 ? 18.886 -12.714 -12.810 1.00 91.00 362 TRP A C 1
ATOM 2897 O O . TRP A 1 362 ? 17.752 -12.531 -13.249 1.00 91.00 362 TRP A O 1
ATOM 2907 N N . ASP A 1 363 ? 19.700 -11.712 -12.465 1.00 89.38 363 ASP A N 1
ATOM 2908 C CA . ASP A 1 363 ? 19.331 -10.287 -12.505 1.00 89.38 363 ASP A CA 1
ATOM 2909 C C . ASP A 1 363 ? 18.867 -9.829 -13.900 1.00 89.38 363 ASP A C 1
ATOM 2911 O O . ASP A 1 363 ? 17.937 -9.034 -14.035 1.00 89.38 363 ASP A O 1
ATOM 2915 N N . TYR A 1 364 ? 19.481 -10.372 -14.955 1.00 89.06 364 TYR A N 1
ATOM 2916 C CA . TYR A 1 364 ? 19.222 -9.977 -16.343 1.00 89.06 364 TYR A CA 1
ATOM 2917 C C . TYR A 1 364 ? 18.118 -10.800 -17.013 1.00 89.06 364 TYR A C 1
ATOM 2919 O O . TYR A 1 364 ? 17.748 -10.512 -18.151 1.00 89.06 364 TYR A O 1
ATOM 2927 N N . GLY A 1 365 ? 17.564 -11.810 -16.331 1.00 90.12 365 GLY A N 1
ATOM 2928 C CA . GLY A 1 365 ? 16.605 -12.745 -16.926 1.00 90.12 365 GLY A CA 1
ATOM 2929 C C . GLY A 1 365 ? 15.377 -12.046 -17.517 1.00 90.12 365 GLY A C 1
ATOM 2930 O O . GLY A 1 365 ? 15.019 -12.295 -18.668 1.00 90.12 365 GLY A O 1
ATOM 2931 N N . TYR A 1 366 ? 14.783 -11.108 -16.770 1.00 87.81 366 TYR A N 1
ATOM 2932 C CA . TYR A 1 366 ? 13.646 -10.316 -17.255 1.00 87.81 366 TYR A CA 1
ATOM 2933 C C . TYR A 1 366 ? 14.020 -9.383 -18.413 1.00 87.81 366 TYR A C 1
ATOM 2935 O O . TYR A 1 366 ? 13.224 -9.207 -19.331 1.00 87.81 366 TYR A O 1
ATOM 2943 N N . GLN A 1 367 ? 15.222 -8.801 -18.394 1.00 87.00 367 GLN A N 1
ATOM 2944 C CA . GLN A 1 367 ? 15.666 -7.880 -19.445 1.00 87.00 367 GLN A CA 1
ATOM 2945 C C . GLN A 1 367 ? 15.893 -8.608 -20.772 1.00 87.00 367 GLN A C 1
ATOM 2947 O O . GLN A 1 367 ? 15.412 -8.159 -21.809 1.00 87.00 367 GLN A O 1
ATOM 2952 N N . ILE A 1 368 ? 16.568 -9.758 -20.731 1.00 88.31 368 ILE A N 1
ATOM 2953 C CA . ILE A 1 368 ? 16.852 -10.569 -21.920 1.00 88.31 368 ILE A CA 1
ATOM 2954 C C . ILE A 1 368 ? 15.551 -11.095 -22.530 1.00 88.31 368 ILE A C 1
ATOM 2956 O O . ILE A 1 368 ? 15.372 -11.019 -23.743 1.00 88.31 368 ILE A O 1
ATOM 2960 N N . ALA A 1 369 ? 14.632 -11.595 -21.699 1.00 86.38 369 ALA A N 1
ATOM 2961 C CA . ALA A 1 369 ? 13.353 -12.121 -22.168 1.00 86.38 369 ALA A CA 1
ATOM 2962 C C . ALA A 1 369 ? 12.400 -11.034 -22.692 1.00 86.38 369 ALA A C 1
ATOM 2964 O O . ALA A 1 369 ? 11.558 -11.333 -23.528 1.00 86.38 369 ALA A O 1
ATOM 2965 N N . GLY A 1 370 ? 12.501 -9.798 -22.189 1.00 82.88 370 GLY A N 1
ATOM 2966 C CA . GLY A 1 370 ? 11.631 -8.696 -22.603 1.00 82.88 370 GLY A CA 1
ATOM 2967 C C . GLY A 1 370 ? 12.088 -7.957 -23.864 1.00 82.88 370 GLY A C 1
ATOM 2968 O O . GLY A 1 370 ? 11.259 -7.348 -24.535 1.00 82.88 370 GLY A O 1
ATOM 2969 N N . ILE A 1 371 ? 13.392 -7.956 -24.165 1.00 77.56 371 ILE A N 1
ATOM 2970 C CA . ILE A 1 371 ? 13.959 -7.214 -25.308 1.00 77.56 371 ILE A CA 1
ATOM 2971 C C . ILE A 1 371 ? 14.153 -8.112 -26.541 1.00 77.56 371 ILE A C 1
ATOM 2973 O O . ILE A 1 371 ? 14.137 -7.599 -27.665 1.00 77.56 371 ILE A O 1
ATOM 2977 N N . ARG A 1 372 ? 14.293 -9.429 -26.345 1.00 64.19 372 ARG A N 1
ATOM 2978 C CA . ARG A 1 372 ? 14.211 -10.429 -27.418 1.00 64.19 372 ARG A CA 1
ATOM 2979 C C . ARG A 1 372 ? 12.788 -10.520 -27.966 1.00 64.19 372 ARG A C 1
ATOM 2981 O O . ARG A 1 372 ? 12.651 -10.548 -29.213 1.00 64.19 372 ARG A O 1
#

Solvent-accessible surface area (backbone atoms only — not comparable to full-atom values): 21660 Å² total; per-residue (Å²): 125,74,80,70,65,74,58,57,82,68,56,59,8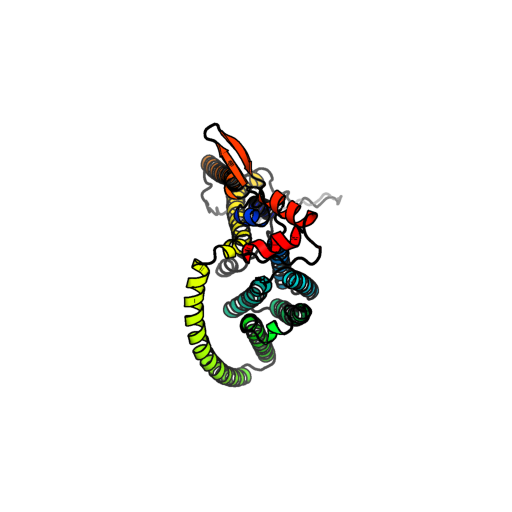7,68,51,71,65,87,47,73,68,33,45,53,45,22,50,55,42,57,74,49,38,46,69,58,43,65,53,50,42,92,91,53,91,52,54,60,47,61,30,51,53,32,50,54,51,24,52,52,30,44,54,51,9,45,72,71,36,40,65,67,42,20,53,55,21,26,53,34,44,36,52,22,51,75,52,31,84,65,40,57,53,54,54,41,50,54,34,48,54,54,50,50,35,52,74,71,68,62,76,48,75,30,47,52,50,26,50,54,52,30,50,57,53,31,52,59,50,43,38,70,40,78,92,47,35,66,43,71,78,73,41,77,74,39,45,58,35,54,50,43,49,53,50,50,54,53,51,53,50,54,50,53,48,61,77,73,45,58,75,72,65,44,52,56,53,47,51,52,50,47,52,55,48,43,53,54,47,50,56,49,44,57,56,46,49,56,55,46,52,55,45,48,58,50,44,54,55,47,64,76,64,45,76,74,57,54,55,75,45,48,63,58,52,28,44,53,50,17,48,54,54,39,54,52,47,46,66,57,52,44,60,55,57,52,70,76,50,70,83,79,74,88,83,82,83,84,88,85,87,89,83,91,86,82,94,78,84,86,89,80,92,71,84,77,79,81,69,84,73,83,73,82,68,80,73,64,51,73,67,53,39,51,51,52,53,52,51,54,50,50,52,54,50,52,49,55,52,50,28,50,52,49,37,62,73,72,56,69,67,67,88,71,49,47,78,46,71,47,97,86,69,49,76,46,78,47,50,64,60,57,53,54,40,50,47,53,48,75,76,47,62,95,83,65,84,82,89,75,64,76,88,48,50,67,57,57,68,71,65,86